Protein 7DLM (pdb70)

Nearest PDB structures (foldseek):
  7dlm-assembly1_A  TM=1.004E+00  e=1.383E-63  Candida parapsilosis
  7dn1-assembly1_B-2  TM=9.993E-01  e=1.071E-57  Candida parapsilosis
  7dld-assembly1_B-2  TM=9.990E-01  e=1.211E-57  Candida parapsilosis
  7dll-assembly1_A-2  TM=9.988E-01  e=7.079E-56  Candida parapsilosis
  7dll-assembly1_B-2  TM=1.001E+00  e=1.483E-55  Candida parapsilosis

B-factor: mean 19.11, std 8.22, range [8.4, 61.77]

Secondary structure (DSSP, 8-state):
--SS---SS-GGG-SSSPPPPP--SSTGGGG--TT-EEEETTTTSHHHHHHHHHHHHTT-EEEEEESSS--HHHHHHHHHHH---EEEEE--TT-HHHHHHHHHHHHHHHS--SEEEE-------S--GGG---THHHHHHHIIIIIHHHHHHHHHHHHHHHHT--EEEEE--GGGTS--SSS--HHHHHHHHHHHHHHHHHHHHTTTT-EEEEEEE-SBSSGGGTT--HHHHHHHHHHSTTSSPBPGGGTHHHHHHHHSGGGTT--S-EEEESTTTT--/--SS---SS-GGG-SSSP-PPP--SSHHHHT--TT-EEEETTTTSHHHHHHHHHHHHTT-EEEEEESSS--HHHHHHHHHHH---EEEEE--TT-HHHHHHHHHHHHHHHS--SEEEE-------S--GGG--SSHHHHHHHIIIIIHHHHHHHHHHHHHHHHT--EEEEE--GGGTS--SSS--HHHHHHHHHHHHHHHHHHHHHTTT-EEEEEEE-SBSSSTTTT--HHHHHHHHHHSTTSSPBPGGGTHHHHHHHHSGGGTT--S-EEEESTTTT--

Organism: Candida parapsilosis (strain CDC 317 / ATCC MYA-4646) (NCBI:txid578454)

Solvent-accessible surface area: 23130 Å² total; per-residue (Å²): 117,187,93,61,45,40,3,170,31,23,125,122,21,24,90,13,67,32,186,35,44,139,29,44,174,47,0,72,84,3,3,38,0,167,83,53,9,0,0,0,2,18,0,32,34,38,30,1,50,16,1,0,38,4,0,2,32,3,23,0,31,0,0,0,5,28,75,85,128,92,2,78,135,64,4,69,82,0,60,163,72,68,67,16,111,7,79,20,28,134,8,74,17,32,61,70,143,25,0,91,101,12,3,49,84,0,36,160,57,27,58,39,2,17,2,0,0,2,18,26,30,59,33,11,82,100,24,65,94,132,115,29,129,94,167,89,21,103,82,120,4,32,28,25,1,43,56,0,7,95,49,1,0,87,22,0,5,124,11,0,122,137,59,46,124,15,5,0,0,0,10,3,11,2,4,16,107,43,115,5,89,56,18,87,12,51,2,26,15,68,0,9,43,35,0,16,111,33,1,52,47,14,0,34,108,22,10,49,28,7,25,0,0,1,0,0,8,11,20,9,85,22,119,74,14,100,78,15,64,146,102,40,38,12,98,1,23,26,49,5,0,17,0,18,25,0,69,32,52,2,1,0,0,0,1,0,2,0,3,0,57,0,0,18,1,0,1,3,9,27,5,17,0,3,0,0,22,38,25,109,103,186,90,83,36,55,6,164,30,25,128,140,21,26,84,13,39,30,162,40,58,139,37,44,177,44,0,70,86,3,2,46,0,174,75,51,8,0,0,0,2,17,0,32,35,40,31,1,50,15,1,0,38,3,0,3,28,6,31,0,31,0,0,0,5,30,76,85,129,106,3,90,151,66,5,77,78,0,61,164,72,67,69,16,125,12,86,10,11,136,9,75,16,30,61,68,139,29,0,92,90,10,4,43,81,0,31,169,71,36,59,37,2,16,1,0,0,2,18,26,31,50,35,11,85,104,23,65,92,134,114,32,123,111,158,104,34,102,83,113,4,32,28,12,1,42,55,0,7,94,51,1,0,90,21,0,6,120,11,0,138,141,57,46,125,15,5,0,0,0,8,3,11,4,5,17,110,45,110,4,87,61,19,86,11,52,2,23,13,66,0,10,44,35,0,16,113,35,2,53,49,14,0,34,108,20,12,48,28,8,27,0,0,1,0,0,8,11,20,8,97,22,116,80,20,106,78,17,65,133,99,39,62,13,100,1,20,36,51,5,0,16,0,17,26,0,62,34,36,0,0,1,0,0,0,0,1,0,3,0,64,1,0,18,1,0,1,3,8,26,5,14,0,3,0,0,21,35,25,108

GO terms:
  GO:0004090 carbonyl reductase (NADPH) activity (F, IDA)

Structure (mmCIF, N/CA/C/O backbone):
data_7DLM
#
_entry.id   7DLM
#
_cell.length_a   69.678
_cell.length_b   114.895
_cell.length_c   126.129
_cell.angle_alpha   90.000
_cell.angle_beta   90.000
_cell.angle_gamma   90.000
#
_symmetry.space_group_name_H-M   'C 2 2 21'
#
loop_
_entity.id
_entity.type
_entity.pdbx_description
1 polymer 'Carbonyl Reductase'
2 non-polymer 'NADPH DIHYDRO-NICOTINAMIDE-ADENINE-DINUCLEOTIDE PHOSPHATE'
3 water water
#
loop_
_atom_site.group_PDB
_atom_site.id
_atom_site.type_symbol
_atom_site.label_atom_id
_atom_site.label_alt_id
_atom_site.label_comp_id
_atom_site.label_asym_id
_atom_site.label_entity_id
_atom_site.label_seq_id
_atom_site.pdbx_PDB_ins_code
_atom_site.Cartn_x
_atom_site.Cartn_y
_atom_site.Cartn_z
_atom_site.occupancy
_atom_site.B_iso_or_equiv
_atom_site.auth_seq_id
_atom_site.auth_comp_id
_atom_site.auth_asym_id
_atom_site.auth_atom_id
_atom_site.pdbx_PDB_model_num
ATOM 1 N N . SER A 1 1 ? -21.40255 5.91801 8.82000 1.000 54.69100 0 SER A N 1
ATOM 2 C CA . SER A 1 1 ? -20.56622 5.41408 7.73447 1.000 54.20760 0 SER A CA 1
ATOM 3 C C . SER A 1 1 ? -21.41871 5.02558 6.53376 1.000 52.20633 0 SER A C 1
ATOM 4 O O . SER A 1 1 ? -21.47191 3.86680 6.12704 1.000 60.51602 0 SER A O 1
ATOM 7 N N . MET A 1 2 ? -22.12157 6.01594 6.00916 1.000 45.18383 1 MET A N 1
ATOM 8 C CA . MET A 1 2 ? -22.76735 5.96037 4.71087 1.000 39.17917 1 MET A CA 1
ATOM 9 C C . MET A 1 2 ? -22.63920 7.36386 4.14702 1.000 35.82898 1 MET A C 1
ATOM 10 O O . MET A 1 2 ? -22.78558 8.33814 4.88946 1.000 36.80020 1 MET A O 1
ATOM 15 N N . GLY A 1 3 ? -22.32020 7.47254 2.86057 1.000 32.69490 2 GLY A N 1
ATOM 16 C CA . GLY A 1 3 ? -22.06609 8.78764 2.30322 1.000 34.75688 2 GLY A CA 1
ATOM 17 C C . GLY A 1 3 ? -20.82070 9.44450 2.85119 1.000 34.68659 2 GLY A C 1
ATOM 18 O O . GLY A 1 3 ? -20.78983 10.66874 3.03223 1.000 36.04743 2 GLY A O 1
ATOM 19 N N . GLU A 1 4 ? -19.80910 8.65059 3.17075 1.000 29.90993 3 GLU A N 1
ATOM 20 C CA . GLU A 1 4 ? -18.49094 9.16197 3.49523 1.000 25.87979 3 GLU A CA 1
ATOM 21 C C . GLU A 1 4 ? -17.46683 8.22216 2.88209 1.000 22.45380 3 GLU A C 1
ATOM 22 O O . GLU A 1 4 ? -17.67488 7.00577 2.85235 1.000 23.55226 3 GLU A O 1
ATOM 28 N N . ILE A 1 5 ? -16.38255 8.79450 2.36279 1.000 18.81049 4 ILE A N 1
ATOM 29 C CA . ILE A 1 5 ? -15.20527 8.02687 1.97771 1.000 17.93058 4 ILE A CA 1
ATOM 30 C C . ILE A 1 5 ? -14.35450 7.88806 3.23463 1.000 17.85750 4 ILE A C 1
ATOM 31 O O . ILE A 1 5 ? -13.85225 8.88267 3.76662 1.000 17.94923 4 ILE A O 1
ATOM 36 N N . GLU A 1 6 ? -14.22819 6.66541 3.73880 1.000 20.86784 5 GLU A N 1
ATOM 37 C CA . GLU A 1 6 ? -13.47319 6.41429 4.95505 1.000 20.76876 5 GLU A CA 1
ATOM 38 C C . GLU A 1 6 ? -12.07639 5.94258 4.60809 1.000 18.45241 5 GLU A C 1
ATOM 39 O O . GLU A 1 6 ? -11.89710 5.09814 3.72745 1.000 18.03383 5 GLU A O 1
ATOM 45 N N . SER A 1 7 ? -11.10083 6.49415 5.32065 1.000 17.68900 6 SER A N 1
ATOM 46 C CA . SER A 1 7 ? -9.70729 6.13369 5.11679 1.000 15.74452 6 SER A CA 1
ATOM 47 C C . SER A 1 7 ? -9.47583 4.66889 5.46467 1.000 16.37598 6 SER A C 1
ATOM 48 O O . SER A 1 7 ? -10.01345 4.15517 6.44763 1.000 17.68060 6 SER A O 1
ATOM 51 N N . TYR A 1 8 ? -8.66380 4.00191 4.64299 1.000 13.51419 7 TYR A N 1
ATOM 52 C CA . TYR A 1 8 ? -8.09759 2.70416 4.99571 1.000 13.80805 7 TYR A CA 1
ATOM 53 C C . TYR A 1 8 ? -6.91462 2.84333 5.94660 1.000 16.25225 7 TYR A C 1
ATOM 54 O O . TYR A 1 8 ? -6.57436 1.87864 6.64743 1.000 16.76011 7 TYR A O 1
ATOM 63 N N . CYS A 1 9 ? -6.29562 4.02584 6.00253 1.000 13.59596 8 CYS A N 1
ATOM 64 C CA . CYS A 1 9 ? -5.14605 4.25911 6.87422 1.000 16.15953 8 CYS A CA 1
ATOM 65 C C . CYS A 1 9 ? -5.56903 4.62341 8.29595 1.000 18.66928 8 CYS A C 1
ATOM 66 O O . CYS A 1 9 ? -5.05450 4.05558 9.26634 1.000 18.35248 8 CYS A O 1
ATOM 69 N N . ASN A 1 10 ? -6.46800 5.59818 8.44423 1.000 15.41829 9 ASN A N 1
ATOM 70 C CA . ASN A 1 10 ? -6.74411 6.15721 9.76791 1.000 16.77895 9 ASN A CA 1
ATOM 71 C C . ASN A 1 10 ? -8.08493 6.87756 9.70358 1.000 17.35086 9 ASN A C 1
ATOM 72 O O . ASN A 1 10 ? -8.17332 7.96955 9.13119 1.000 15.37777 9 ASN A O 1
ATOM 77 N N . LYS A 1 11 ? -9.11360 6.27917 10.30943 1.000 19.18511 10 LYS A N 1
ATOM 78 C CA . LYS A 1 11 ? -10.45145 6.85215 10.22995 1.000 20.68817 10 LYS A CA 1
ATOM 79 C C . LYS A 1 11 ? -10.58269 8.15045 11.00597 1.000 21.99093 10 LYS A C 1
ATOM 80 O O . LYS A 1 11 ? -11.55893 8.87673 10.78692 1.000 21.08105 10 LYS A O 1
ATOM 86 N N . GLU A 1 12 ? -9.63355 8.46709 11.89864 1.000 20.41278 11 GLU A N 1
ATOM 87 C CA . GLU A 1 12 ? -9.64943 9.77908 12.53157 1.000 18.57019 11 GLU A CA 1
ATOM 88 C C . GLU A 1 12 ? -9.39698 10.92575 11.57181 1.000 17.47602 11 GLU A C 1
ATOM 89 O O . GLU A 1 12 ? -9.51369 12.08519 11.98490 1.000 19.49636 11 GLU A O 1
ATOM 95 N N . LEU A 1 13 ? -8.98407 10.65193 10.33693 1.000 15.38412 12 LEU A N 1
ATOM 96 C CA . LEU A 1 13 ? -8.90878 11.72121 9.35233 1.000 17.28065 12 LEU A CA 1
ATOM 97 C C . LEU A 1 13 ? -10.27672 12.32311 9.05853 1.000 19.20193 12 LEU A C 1
ATOM 98 O O . LEU A 1 13 ? -10.35461 13.46665 8.59155 1.000 20.44488 12 LEU A O 1
ATOM 103 N N . GLY A 1 14 ? -11.34849 11.58244 9.32354 1.000 19.87370 13 GLY A N 1
ATOM 104 C CA . GLY A 1 14 ? -12.67221 12.02761 8.95376 1.000 19.54600 13 GLY A CA 1
ATOM 105 C C . GLY A 1 14 ? -12.95174 11.77854 7.48706 1.000 22.06902 13 GLY A C 1
ATOM 106 O O . GLY A 1 14 ? -12.14545 11.17347 6.77013 1.000 20.19481 13 GLY A O 1
ATOM 107 N N . PRO A 1 15 ? -14.10419 12.24992 7.01218 1.000 22.05440 14 PRO A N 1
ATOM 108 C CA . PRO A 1 15 ? -14.51231 11.98848 5.62280 1.000 20.28225 14 PRO A CA 1
ATOM 109 C C . PRO A 1 15 ? -13.51277 12.54469 4.61564 1.000 19.31981 14 PRO A C 1
ATOM 110 O O . PRO A 1 15 ? -13.06494 13.68857 4.72468 1.000 20.94184 14 PRO A O 1
ATOM 114 N N . LEU A 1 16 ? -13.17560 11.70356 3.58205 1.000 16.20718 15 LEU A N 1
ATOM 115 C CA . LEU A 1 16 ? -12.12591 12.08937 2.64822 1.000 17.66431 15 LEU A CA 1
ATOM 116 C C . LEU A 1 16 ? -12.70339 12.85664 1.45256 1.000 18.92089 15 LEU A C 1
ATOM 117 O O . LEU A 1 16 ? -13.87175 12.67435 1.08902 1.000 18.69664 15 LEU A O 1
ATOM 122 N N . PRO A 1 17 ? -11.91713 13.73765 0.79941 1.000 18.63258 16 PRO A N 1
ATOM 123 C CA . PRO A 1 17 ? -10.51849 14.05388 1.12618 1.000 16.60333 16 PRO A CA 1
ATOM 124 C C . PRO A 1 17 ? -10.37005 15.09506 2.23640 1.000 18.34401 16 PRO A C 1
ATOM 125 O O . PRO A 1 17 ? -11.24434 15.94369 2.41220 1.000 19.20879 16 PRO A O 1
ATOM 129 N N . THR A 1 18 ? -9.27501 15.02061 2.98668 1.000 15.52826 17 THR A N 1
ATOM 130 C CA . THR A 1 18 ? -8.92650 16.09705 3.89786 1.000 14.43403 17 THR A CA 1
ATOM 131 C C . THR A 1 18 ? -8.62173 17.37508 3.11507 1.000 18.61224 17 THR A C 1
ATOM 132 O O . THR A 1 18 ? -8.35087 17.35796 1.91052 1.000 17.31389 17 THR A O 1
ATOM 136 N N . LYS A 1 19 ? -8.67166 18.49913 3.81646 1.000 17.29523 18 LYS A N 1
ATOM 137 C CA . LYS A 1 19 ? -8.43753 19.78288 3.17416 1.000 21.25202 18 LYS A CA 1
ATOM 138 C C . LYS A 1 19 ? -6.95134 20.11114 3.12427 1.000 19.42281 18 LYS A C 1
ATOM 139 O O . LYS A 1 19 ? -6.20650 19.87886 4.08392 1.000 19.40036 18 LYS A O 1
ATOM 145 N N . ALA A 1 20 ? -6.52950 20.65653 1.99593 1.000 20.68190 19 ALA A N 1
ATOM 146 C CA . ALA A 1 20 ? -5.15101 21.08947 1.84215 1.000 18.80546 19 ALA A CA 1
ATOM 147 C C . ALA A 1 20 ? -4.90602 22.37012 2.63586 1.000 20.07705 19 ALA A C 1
ATOM 148 O O . ALA A 1 20 ? -5.81777 23.17986 2.80773 1.000 21.98390 19 ALA A O 1
ATOM 150 N N . PRO A 1 21 ? -3.68852 22.57078 3.14159 1.000 19.46507 20 PRO A N 1
ATOM 151 C CA . PRO A 1 21 ? -3.39505 23.79902 3.88589 1.000 17.87649 20 PRO A CA 1
ATOM 152 C C . PRO A 1 21 ? -3.41175 25.01132 2.96338 1.000 18.78343 20 PRO A C 1
ATOM 153 O O . PRO A 1 21 ? -3.25058 24.90216 1.74516 1.000 17.19634 20 PRO A O 1
ATOM 157 N N . THR A 1 22 ? -3.65129 26.17982 3.55937 1.000 17.83000 21 THR A N 1
ATOM 158 C CA . THR A 1 22 ? -3.51004 27.45004 2.86047 1.000 16.24611 21 THR A CA 1
ATOM 159 C C . THR A 1 22 ? -2.08621 27.95255 3.07311 1.000 14.47305 21 THR A C 1
ATOM 160 O O . THR A 1 22 ? -1.68165 28.19190 4.21605 1.000 20.32225 21 THR A O 1
ATOM 164 N N . LEU A 1 23 ? -1.32345 28.07883 1.98427 1.000 14.12626 22 LEU A N 1
ATOM 165 C CA . LEU A 1 23 ? 0.10219 28.37860 2.03190 1.000 13.45049 22 LEU A CA 1
ATOM 166 C C . LEU A 1 23 ? 0.38420 29.70901 1.34568 1.000 14.61938 22 LEU A C 1
ATOM 167 O O . LEU A 1 23 ? -0.39279 30.18307 0.51759 1.000 15.87209 22 LEU A O 1
ATOM 172 N N . SER A 1 24 ? 1.52258 30.30749 1.67691 1.000 14.56441 23 SER A N 1
ATOM 173 C CA . SER A 1 24 ? 2.00741 31.42402 0.87263 1.000 13.26549 23 SER A CA 1
ATOM 174 C C . SER A 1 24 ? 2.27310 30.98814 -0.56128 1.000 16.50017 23 SER A C 1
ATOM 175 O O . SER A 1 24 ? 2.76495 29.88563 -0.80777 1.000 15.63492 23 SER A O 1
ATOM 178 N N . LYS A 1 25 ? 1.99472 31.88022 -1.51611 1.000 14.00481 24 LYS A N 1
ATOM 179 C CA . LYS A 1 25 ? 2.37907 31.57845 -2.88907 1.000 16.46718 24 LYS A CA 1
ATOM 180 C C . LYS A 1 25 ? 3.85066 31.85080 -3.17399 1.000 16.14892 24 LYS A C 1
ATOM 181 O O . LYS A 1 25 ? 4.30777 31.55429 -4.28733 1.000 16.03328 24 LYS A O 1
ATOM 187 N N . ASN A 1 26 ? 4.60406 32.36306 -2.20195 1.000 15.99661 25 ASN A N 1
ATOM 188 C CA . ASN A 1 26 ? 6.03499 32.59818 -2.36234 1.000 14.61310 25 ASN A CA 1
ATOM 189 C C . ASN A 1 26 ? 6.82222 31.50934 -1.64372 1.000 16.11576 25 ASN A C 1
ATOM 190 O O . ASN A 1 26 ? 6.62118 31.27479 -0.44620 1.000 15.09591 25 ASN A O 1
ATOM 195 N N . VAL A 1 27 ? 7.74211 30.86574 -2.37304 1.000 14.05043 26 VAL A N 1
ATOM 196 C CA . VAL A 1 27 ? 8.43385 29.69467 -1.82868 1.000 13.33598 26 VAL A CA 1
ATOM 197 C C . VAL A 1 27 ? 9.28313 30.06182 -0.62025 1.000 15.31522 26 VAL A C 1
ATOM 198 O O . VAL A 1 27 ? 9.39200 29.27802 0.33128 1.000 15.39757 26 VAL A O 1
ATOM 202 N N . LEU A 1 28 ? 9.89369 31.24992 -0.62409 1.000 15.87154 27 LEU A N 1
ATOM 203 C CA . LEU A 1 28 ? 10.76430 31.61304 0.49249 1.000 15.87287 27 LEU A CA 1
ATOM 204 C C . LEU A 1 28 ? 9.98600 31.75571 1.80016 1.000 15.11490 27 LEU A C 1
ATOM 205 O O . LEU A 1 28 ? 10.49977 31.40376 2.87122 1.000 14.36327 27 LEU A O 1
ATOM 210 N N . ASP A 1 29 ? 8.75063 32.26015 1.74332 1.000 14.49677 28 ASP A N 1
ATOM 211 C CA . ASP A 1 29 ? 7.94888 32.37954 2.96390 1.000 16.05502 28 ASP A CA 1
ATOM 212 C C . ASP A 1 29 ? 7.63363 31.03312 3.59646 1.000 14.18490 28 ASP A C 1
ATOM 213 O O . ASP A 1 29 ? 7.33516 30.97037 4.80041 1.000 15.61379 28 ASP A O 1
ATOM 218 N N . LEU A 1 30 ? 7.66717 29.95527 2.81021 1.000 15.20270 29 LEU A N 1
ATOM 219 C CA . LEU A 1 30 ? 7.30385 28.64529 3.34411 1.000 12.29689 29 LEU A CA 1
ATOM 220 C C . LEU A 1 30 ? 8.27858 28.17172 4.41450 1.000 15.66545 29 LEU A C 1
ATOM 221 O O . LEU A 1 30 ? 7.90386 27.35827 5.27219 1.000 14.21686 29 LEU A O 1
ATOM 226 N N . PHE A 1 31 ? 9.52655 28.64236 4.37147 1.000 13.24476 30 PHE A N 1
ATOM 227 C CA . PHE A 1 31 ? 10.56528 28.18108 5.28448 1.000 13.57494 30 PHE A CA 1
ATOM 228 C C . PHE A 1 31 ? 10.60439 28.96971 6.59000 1.000 14.99112 30 PHE A C 1
ATOM 229 O O . PHE A 1 31 ? 11.41629 28.65858 7.46382 1.000 16.19959 30 PHE A O 1
ATOM 237 N N . SER A 1 32 ? 9.76216 29.98781 6.73132 1.000 15.46022 31 SER A N 1
ATOM 238 C CA . SER A 1 32 ? 9.77206 30.79030 7.94502 1.000 15.89517 31 SER A CA 1
ATOM 239 C C . SER A 1 32 ? 9.24095 29.99422 9.12913 1.000 16.32913 31 SER A C 1
ATOM 240 O O . SER A 1 32 ? 8.28179 29.23096 9.00460 1.000 18.64803 31 SER A O 1
ATOM 243 N N . LEU A 1 33 ? 9.86104 30.18815 10.29159 1.000 14.64765 32 LEU A N 1
ATOM 244 C CA . LEU A 1 33 ? 9.33903 29.65094 11.53684 1.000 13.55223 32 LEU A CA 1
ATOM 245 C C . LEU A 1 33 ? 8.88836 30.77138 12.46342 1.000 16.59359 32 LEU A C 1
ATOM 246 O O . LEU A 1 33 ? 8.73775 30.55120 13.66914 1.000 15.49738 32 LEU A O 1
ATOM 251 N N . LYS A 1 34 ? 8.66290 31.96844 11.92131 1.000 18.22983 33 LYS A N 1
ATOM 252 C CA . LYS A 1 34 ? 8.13190 33.04919 12.74651 1.000 18.31853 33 LYS A CA 1
ATOM 253 C C . LYS A 1 34 ? 6.80823 32.63050 13.38087 1.000 18.64277 33 LYS A C 1
ATOM 254 O O . LYS A 1 34 ? 5.93860 32.04890 12.72639 1.000 20.27742 33 LYS A O 1
ATOM 260 N N . GLY A 1 35 ? 6.65530 32.93180 14.66574 1.000 17.52897 34 GLY A N 1
ATOM 261 C CA . GLY A 1 35 ? 5.44806 32.56962 15.38108 1.000 18.35674 34 GLY A CA 1
ATOM 262 C C . GLY A 1 35 ? 5.37740 31.12981 15.84568 1.000 19.53493 34 GLY A C 1
ATOM 263 O O . GLY A 1 35 ? 4.34518 30.73140 16.40536 1.000 21.19588 34 GLY A O 1
ATOM 264 N N . LYS A 1 36 ? 6.42367 30.33360 15.62822 1.000 16.00536 35 LYS A N 1
ATOM 265 C CA . LYS A 1 36 ? 6.42744 28.91925 15.99585 1.000 15.20989 35 LYS A CA 1
ATOM 266 C C . LYS A 1 36 ? 7.44223 28.64959 17.10648 1.000 15.50070 35 LYS A C 1
ATOM 267 O O . LYS A 1 36 ? 8.40378 29.40234 17.29549 1.000 15.37721 35 LYS A O 1
ATOM 273 N N . VAL A 1 37 ? 7.21259 27.56066 17.84492 1.000 14.35396 36 VAL A N 1
ATOM 274 C CA . VAL A 1 37 ? 8.09141 27.09923 18.92257 1.000 14.17890 36 VAL A CA 1
ATOM 275 C C . VAL A 1 37 ? 8.69712 25.76406 18.51529 1.000 14.86545 36 VAL A C 1
ATOM 276 O O . VAL A 1 37 ? 7.96367 24.83591 18.15730 1.000 15.11056 36 VAL A O 1
ATOM 280 N N . ALA A 1 38 ? 10.02941 25.66322 18.58901 1.000 15.28467 37 ALA A N 1
ATOM 281 C CA . ALA A 1 38 ? 10.76355 24.43304 18.31513 1.000 14.89413 37 ALA A CA 1
ATOM 282 C C . ALA A 1 38 ? 11.45694 23.91864 19.57295 1.000 14.54929 37 ALA A C 1
ATOM 283 O O . ALA A 1 38 ? 11.92879 24.69905 20.40264 1.000 15.51857 37 ALA A O 1
ATOM 285 N N . SER A 1 39 ? 11.49176 22.59990 19.72591 1.000 12.22266 38 SER A N 1
ATOM 286 C CA . SER A 1 39 ? 12.17009 21.94279 20.83723 1.000 12.63481 38 SER A CA 1
ATOM 287 C C . SER A 1 39 ? 13.10121 20.88281 20.25982 1.000 14.26587 38 SER A C 1
ATOM 288 O O . SER A 1 39 ? 12.65170 20.02699 19.49380 1.000 13.34797 38 SER A O 1
ATOM 291 N N . VAL A 1 40 ? 14.38792 20.93479 20.61531 1.000 13.59365 39 VAL A N 1
ATOM 292 C CA . VAL A 1 40 ? 15.43799 20.14848 19.94206 1.000 11.67830 39 VAL A CA 1
ATOM 293 C C . VAL A 1 40 ? 16.23321 19.38346 21.00136 1.000 13.75309 39 VAL A C 1
ATOM 294 O O . VAL A 1 40 ? 17.02816 19.98769 21.73272 1.000 13.83576 39 VAL A O 1
ATOM 298 N N . THR A 1 41 ? 16.07623 18.05881 21.05851 1.000 12.00524 40 THR A N 1
ATOM 299 C CA . THR A 1 41 ? 16.88431 17.33597 22.05213 1.000 11.78197 40 THR A CA 1
ATOM 300 C C . THR A 1 41 ? 18.33777 17.19446 21.57992 1.000 15.24239 40 THR A C 1
ATOM 301 O O . THR A 1 41 ? 18.65776 17.31741 20.39151 1.000 13.92482 40 THR A O 1
ATOM 305 N N . GLY A 1 42 ? 19.23493 16.98638 22.54195 1.000 13.40427 41 GLY A N 1
ATOM 306 C CA . GLY A 1 42 ? 20.65725 16.89305 22.22128 1.000 15.27123 41 GLY A CA 1
ATOM 307 C C . GLY A 1 42 ? 21.23958 18.14439 21.58851 1.000 13.71124 41 GLY A C 1
ATOM 308 O O . GLY A 1 42 ? 22.11774 18.06276 20.71627 1.000 15.66754 41 GLY A O 1
ATOM 309 N N . SER A 1 43 ? 20.77590 19.30992 22.00992 1.000 13.89019 42 SER A N 1
ATOM 310 C CA . SER A 1 43 ? 21.22213 20.55373 21.40700 1.000 12.62824 42 SER A CA 1
ATOM 311 C C . SER A 1 43 ? 22.34489 21.22936 22.19343 1.000 15.74597 42 SER A C 1
ATOM 312 O O . SER A 1 43 ? 22.79180 22.32541 21.82190 1.000 15.84491 42 SER A O 1
ATOM 315 N N . SER A 1 44 ? 22.89032 20.53425 23.19603 1.000 16.27261 43 SER A N 1
ATOM 316 C CA . SER A 1 44 ? 24.25925 20.79885 23.62444 1.000 16.38750 43 SER A CA 1
ATOM 317 C C . SER A 1 44 ? 25.29139 20.17520 22.68751 1.000 20.63882 43 SER A C 1
ATOM 318 O O . SER A 1 44 ? 26.46968 20.52722 22.76970 1.000 24.93393 43 SER A O 1
ATOM 321 N N . GLY A 1 45 ? 24.88830 19.23006 21.83514 1.000 18.30295 44 GLY A N 1
ATOM 322 C CA . GLY A 1 45 ? 25.80733 18.52174 20.96896 1.000 18.94032 44 GLY A CA 1
ATOM 323 C C . GLY A 1 45 ? 25.87621 19.14034 19.57742 1.000 16.03587 44 GLY A C 1
ATOM 324 O O . GLY A 1 45 ? 25.20910 20.11400 19.27209 1.000 15.98998 44 GLY A O 1
ATOM 325 N N . GLY A 1 46 ? 26.70424 18.53019 18.72239 1.000 18.98522 45 GLY A N 1
ATOM 326 C CA . GLY A 1 46 ? 27.03256 19.09881 17.42254 1.000 14.84521 45 GLY A CA 1
ATOM 327 C C . GLY A 1 46 ? 25.85945 19.36229 16.49248 1.000 14.17449 45 GLY A C 1
ATOM 328 O O . GLY A 1 46 ? 25.60747 20.51419 16.12631 1.000 16.44860 45 GLY A O 1
ATOM 329 N N . ILE A 1 47 ? 25.13708 18.30818 16.09648 1.000 12.82173 46 ILE A N 1
ATOM 330 C CA . ILE A 1 47 ? 24.03090 18.48213 15.15735 1.000 13.42943 46 ILE A CA 1
ATOM 331 C C . ILE A 1 47 ? 22.90751 19.28541 15.79138 1.000 13.47930 46 ILE A C 1
ATOM 332 O O . ILE A 1 47 ? 22.35757 20.20604 15.17184 1.000 13.26731 46 ILE A O 1
ATOM 337 N N . GLY A 1 48 ? 22.55368 18.95981 17.03716 1.000 13.75070 47 GLY A N 1
ATOM 338 C CA . GLY A 1 48 ? 21.42723 19.62209 17.67315 1.000 12.88417 47 GLY A CA 1
ATOM 339 C C . GLY A 1 48 ? 21.63329 21.11527 17.84918 1.000 13.17280 47 GLY A C 1
ATOM 340 O O . GLY A 1 48 ? 20.69345 21.89845 17.70000 1.000 14.45491 47 GLY A O 1
ATOM 341 N N . TRP A 1 49 ? 22.85589 21.53179 18.19076 1.000 13.02571 48 TRP A N 1
ATOM 342 C CA . TRP A 1 49 ? 23.12375 22.96514 18.31735 1.000 13.21222 48 TRP A CA 1
ATOM 343 C C . TRP A 1 49 ? 23.01033 23.67601 16.97979 1.000 15.76806 48 TRP A C 1
ATOM 344 O O . TRP A 1 49 ? 22.39640 24.75189 16.89734 1.000 14.52613 48 TRP A O 1
ATOM 355 N N . ALA A 1 50 ? 23.57385 23.08990 15.91210 1.000 14.36886 49 ALA A N 1
ATOM 356 C CA . ALA A 1 50 ? 23.43627 23.70190 14.59247 1.000 14.23836 49 ALA A CA 1
ATOM 357 C C . ALA A 1 50 ? 21.97034 23.84628 14.20093 1.000 14.32892 49 ALA A C 1
ATOM 358 O O . ALA A 1 50 ? 21.56392 24.88512 13.66927 1.000 12.92740 49 ALA A O 1
ATOM 360 N N . VAL A 1 51 ? 21.16669 22.80438 14.44283 1.000 12.70539 50 VAL A N 1
ATOM 361 C CA . VAL A 1 51 ? 19.74179 22.87100 14.11857 1.000 11.88517 50 VAL A CA 1
ATOM 362 C C . VAL A 1 51 ? 19.03069 23.91632 14.97916 1.000 13.67569 50 VAL A C 1
ATOM 363 O O . VAL A 1 51 ? 18.22801 24.70725 14.47468 1.000 13.34781 50 VAL A O 1
ATOM 367 N N . ALA A 1 52 ? 19.32297 23.94893 16.28218 1.000 12.82846 51 ALA A N 1
ATOM 368 C CA . ALA A 1 52 ? 18.70867 24.94985 17.15776 1.000 15.17293 51 ALA A CA 1
ATOM 369 C C . ALA A 1 52 ? 18.96868 26.37100 16.66407 1.000 14.26334 51 ALA A C 1
ATOM 370 O O . ALA A 1 52 ? 18.05369 27.20580 16.62470 1.000 13.12722 51 ALA A O 1
ATOM 372 N N . GLU A 1 53 ? 20.21400 26.67379 16.29352 1.000 13.27763 52 GLU A N 1
ATOM 373 C CA . GLU A 1 53 ? 20.51865 28.03276 15.85535 1.000 13.31038 52 GLU A CA 1
ATOM 374 C C . GLU A 1 53 ? 19.86131 28.33934 14.51270 1.000 13.52154 52 GLU A C 1
ATOM 375 O O . GLU A 1 53 ? 19.39903 29.45991 14.27773 1.000 14.23642 52 GLU A O 1
ATOM 381 N N . ALA A 1 54 ? 19.79856 27.35525 13.61737 1.000 14.30144 53 ALA A N 1
ATOM 382 C CA . ALA A 1 54 ? 19.14039 27.58002 12.33459 1.000 13.21121 53 ALA A CA 1
ATOM 383 C C . ALA A 1 54 ? 17.66286 27.89064 12.52541 1.000 13.63110 53 ALA A C 1
ATOM 384 O O . ALA A 1 54 ? 17.11530 28.76672 11.85261 1.000 13.18162 53 ALA A O 1
ATOM 386 N N . TYR A 1 55 ? 17.00877 27.18961 13.45152 1.000 12.65128 54 TYR A N 1
ATOM 387 C CA . TYR A 1 55 ? 15.59630 27.43155 13.70466 1.000 12.24743 54 TYR A CA 1
ATOM 388 C C . TYR A 1 55 ? 15.38258 28.82341 14.29319 1.000 14.71267 54 TYR A C 1
ATOM 389 O O . TYR A 1 55 ? 14.39892 29.49752 13.95891 1.000 13.13361 54 TYR A O 1
ATOM 398 N N . ALA A 1 56 ? 16.30123 29.27638 15.16122 1.000 13.26634 55 ALA A N 1
ATOM 399 C CA . ALA A 1 56 ? 16.20526 30.64167 15.68068 1.000 12.68957 55 ALA A CA 1
ATOM 400 C C . ALA A 1 56 ? 16.37549 31.67909 14.57093 1.000 15.03160 55 ALA A C 1
ATOM 401 O O . ALA A 1 56 ? 15.66108 32.68879 14.54468 1.000 14.19496 55 ALA A O 1
ATOM 403 N N . GLN A 1 57 ? 17.31378 31.44129 13.64503 1.000 15.38631 56 GLN A N 1
ATOM 404 C CA . GLN A 1 57 ? 17.49277 32.32032 12.48951 1.000 14.82499 56 GLN A CA 1
ATOM 405 C C . GLN A 1 57 ? 16.21976 32.40847 11.65752 1.000 15.70239 56 GLN A C 1
ATOM 406 O O . GLN A 1 57 ? 15.90503 33.46354 11.09341 1.000 16.44308 56 GLN A O 1
ATOM 412 N N . ALA A 1 58 ? 15.48695 31.30419 11.55240 1.000 14.15580 57 ALA A N 1
ATOM 413 C CA . ALA A 1 58 ? 14.24522 31.27229 10.79336 1.000 14.87202 57 ALA A CA 1
ATOM 414 C C . ALA A 1 58 ? 13.06047 31.86870 11.55699 1.000 15.35586 57 ALA A C 1
ATOM 415 O O . ALA A 1 58 ? 11.96382 31.96126 10.98100 1.000 16.34751 57 ALA A O 1
ATOM 417 N N . GLY A 1 59 ? 13.25834 32.28211 12.81906 1.000 13.43522 58 GLY A N 1
ATOM 418 C CA . GLY A 1 59 ? 12.24936 32.97815 13.59985 1.000 14.82697 58 GLY A CA 1
ATOM 419 C C . GLY A 1 59 ? 11.62591 32.20787 14.75723 1.000 17.66124 58 GLY A C 1
ATOM 420 O O . GLY A 1 59 ? 10.76105 32.76924 15.44421 1.000 15.67652 58 GLY A O 1
ATOM 421 N N . ALA A 1 60 ? 12.01170 30.95593 15.00568 1.000 15.26758 59 ALA A N 1
ATOM 422 C CA . ALA A 1 60 ? 11.37936 30.18229 16.07083 1.000 15.10853 59 ALA A CA 1
ATOM 423 C C . ALA A 1 60 ? 11.93375 30.52693 17.45069 1.000 16.46069 59 ALA A C 1
ATOM 424 O O . ALA A 1 60 ? 13.11717 30.84562 17.61799 1.000 14.88481 59 ALA A O 1
ATOM 426 N N . ASP A 1 61 ? 11.05460 30.45900 18.44430 1.000 15.79465 60 ASP A N 1
ATOM 427 C CA . ASP A 1 61 ? 11.49016 30.25559 19.81857 1.000 16.52755 60 ASP A CA 1
ATOM 428 C C . ASP A 1 61 ? 12.03665 28.83735 19.94705 1.000 16.96224 60 ASP A C 1
ATOM 429 O O . ASP A 1 61 ? 11.53843 27.91408 19.30064 1.000 16.48803 60 ASP A O 1
ATOM 434 N N . VAL A 1 62 ? 13.07633 28.64933 20.75686 1.000 15.18354 61 VAL A N 1
ATOM 435 C CA . VAL A 1 62 ? 13.77258 27.36606 20.77409 1.000 14.96925 61 VAL A CA 1
ATOM 436 C C . VAL A 1 62 ? 13.99852 26.88390 22.20001 1.000 16.32531 61 VAL A C 1
ATOM 437 O O . VAL A 1 62 ? 14.62095 27.58197 23.00917 1.000 15.72430 61 VAL A O 1
ATOM 441 N N . ALA A 1 63 ? 13.53168 25.66598 22.48531 1.000 14.34721 62 ALA A N 1
ATOM 442 C CA . ALA A 1 63 ? 13.85086 24.94822 23.71058 1.000 12.42914 62 ALA A CA 1
ATOM 443 C C . ALA A 1 63 ? 15.07696 24.06673 23.47950 1.000 16.60270 62 ALA A C 1
ATOM 444 O O . ALA A 1 63 ? 15.05949 23.17547 22.62241 1.000 16.81756 62 ALA A O 1
ATOM 446 N N . ILE A 1 64 ? 16.11899 24.29298 24.25676 1.000 16.05204 63 ILE A N 1
ATOM 447 C CA . ILE A 1 64 ? 17.36496 23.53798 24.15878 1.000 14.60719 63 ILE A CA 1
ATOM 448 C C . ILE A 1 64 ? 17.39921 22.47672 25.25573 1.000 14.68987 63 ILE A C 1
ATOM 449 O O . ILE A 1 64 ? 16.85413 22.67204 26.34549 1.000 15.54700 63 ILE A O 1
ATOM 454 N N . TRP A 1 65 ? 18.00425 21.32192 24.94346 1.000 14.09355 64 TRP A N 1
ATOM 455 C CA . TRP A 1 65 ? 18.10382 20.18373 25.85160 1.000 14.13254 64 TRP A CA 1
ATOM 456 C C . TRP A 1 65 ? 19.56617 19.80410 26.04011 1.000 15.76974 64 TRP A C 1
ATOM 457 O O . TRP A 1 65 ? 20.34550 19.79819 25.07591 1.000 17.04490 64 TRP A O 1
ATOM 468 N N . TYR A 1 66 ? 19.93252 19.46281 27.27749 1.000 14.34242 65 TYR A N 1
ATOM 469 C CA . TYR A 1 66 ? 21.26188 18.94578 27.57453 1.000 16.61840 65 TYR A CA 1
ATOM 470 C C . TYR A 1 66 ? 21.15431 17.88156 28.66136 1.000 15.36486 65 TYR A C 1
ATOM 471 O O . TYR A 1 66 ? 20.11580 17.72084 29.31398 1.000 16.08179 65 TYR A O 1
ATOM 480 N N . ASN A 1 67 ? 22.25244 17.14957 28.85539 1.000 16.19778 66 ASN A N 1
ATOM 481 C CA . ASN A 1 67 ? 22.31961 16.18422 29.94899 1.000 17.87529 66 ASN A CA 1
ATOM 482 C C . ASN A 1 67 ? 23.59894 16.38837 30.75765 1.000 21.24966 66 ASN A C 1
ATOM 483 O O . ASN A 1 67 ? 23.55233 16.91956 31.87255 1.000 23.69304 66 ASN A O 1
ATOM 488 N N . SER A 1 68 ? 24.74688 15.99278 30.20698 1.000 17.72229 67 SER A N 1
ATOM 489 C CA . SER A 1 68 ? 26.01298 16.12701 30.92301 1.000 23.03673 67 SER A CA 1
ATOM 490 C C . SER A 1 68 ? 26.76611 17.42520 30.63222 1.000 23.07915 67 SER A C 1
ATOM 491 O O . SER A 1 68 ? 27.73101 17.72971 31.34525 1.000 25.18136 67 SER A O 1
ATOM 494 N N . HIS A 1 69 ? 26.35108 18.21102 29.63981 1.000 21.05184 68 HIS A N 1
ATOM 495 C CA . HIS A 1 69 ? 26.98898 19.49377 29.33520 1.000 21.25732 68 HIS A CA 1
ATOM 496 C C . HIS A 1 69 ? 25.96378 20.62450 29.35996 1.000 22.63517 68 HIS A C 1
ATOM 497 O O . HIS A 1 69 ? 25.24904 20.84069 28.36402 1.000 22.60475 68 HIS A O 1
ATOM 504 N N . PRO A 1 70 ? 25.86709 21.39182 30.44896 1.000 24.03911 69 PRO A N 1
ATOM 505 C CA . PRO A 1 70 ? 24.88435 22.48261 30.48761 1.000 21.98851 69 PRO A CA 1
ATOM 506 C C . PRO A 1 70 ? 25.05738 23.48637 29.35814 1.000 23.54066 69 PRO A C 1
ATOM 507 O O . PRO A 1 70 ? 26.17003 23.82553 28.94605 1.000 29.03669 69 PRO A O 1
ATOM 511 N N . ALA A 1 71 ? 23.91236 23.94507 28.84940 1.000 21.10634 70 ALA A N 1
ATOM 512 C CA . ALA A 1 71 ? 23.80029 24.71332 27.61642 1.000 20.69243 70 ALA A CA 1
ATOM 513 C C . ALA A 1 71 ? 22.98148 25.98271 27.82712 1.000 22.51552 70 ALA A C 1
ATOM 514 O O . ALA A 1 71 ? 22.34901 26.47614 26.89726 1.000 20.03382 70 ALA A O 1
ATOM 516 N N . ASP A 1 72 ? 22.98017 26.52137 29.04641 1.000 23.25440 71 ASP A N 1
ATOM 517 C CA . ASP A 1 72 ? 22.24462 27.75586 29.29657 1.000 22.46776 71 ASP A CA 1
ATOM 518 C C . ASP A 1 72 ? 22.83793 28.91313 28.50328 1.000 22.60205 71 ASP A C 1
ATOM 519 O O . ASP A 1 72 ? 22.10262 29.74384 27.96189 1.000 20.21128 71 ASP A O 1
ATOM 524 N N . GLU A 1 73 ? 24.17384 28.99038 28.44029 1.000 27.40031 72 GLU A N 1
ATOM 525 C CA . GLU A 1 73 ? 24.89968 29.90780 27.58363 1.000 28.71448 72 GLU A CA 1
ATOM 526 C C . GLU A 1 73 ? 24.37748 29.85768 26.17376 1.000 24.33130 72 GLU A C 1
ATOM 527 O O . GLU A 1 73 ? 24.27453 30.87309 25.48119 1.000 22.58463 72 GLU A O 1
ATOM 533 N N . LYS A 1 74 ? 24.11986 28.62390 25.69511 1.000 20.02735 73 LYS A N 1
ATOM 534 C CA . LYS A 1 74 ? 23.66589 28.46884 24.31667 1.000 19.21793 73 LYS A CA 1
ATOM 535 C C . LYS A 1 74 ? 22.28381 29.07013 24.11982 1.000 17.96910 73 LYS A C 1
ATOM 536 O O . LYS A 1 74 ? 22.04117 29.75832 23.12608 1.000 16.92071 73 LYS A O 1
ATOM 542 N N . ALA A 1 75 ? 21.35696 28.81359 25.03792 1.000 17.26730 74 ALA A N 1
ATOM 543 C CA . ALA A 1 75 ? 20.04004 29.43485 24.93866 1.000 17.73707 74 ALA A CA 1
ATOM 544 C C . ALA A 1 75 ? 20.14596 30.95288 25.01433 1.000 17.55038 74 ALA A C 1
ATOM 545 O O . ALA A 1 75 ? 19.50233 31.67128 24.24206 1.000 18.86248 74 ALA A O 1
ATOM 547 N N . GLU A 1 76 ? 20.97320 31.46281 25.92596 1.000 18.48822 75 GLU A N 1
ATOM 548 C CA . GLU A 1 76 ? 21.13935 32.90881 26.00888 1.000 21.57968 75 GLU A CA 1
ATOM 549 C C . GLU A 1 76 ? 21.75671 33.48081 24.73975 1.000 19.32271 75 GLU A C 1
ATOM 550 O O . GLU A 1 76 ? 21.39176 34.58414 24.31650 1.000 21.31464 75 GLU A O 1
ATOM 556 N N . HIS A 1 77 ? 22.66600 32.74345 24.09833 1.000 21.36432 76 HIS A N 1
ATOM 557 C CA . HIS A 1 77 ? 23.21355 33.21140 22.82889 1.000 18.72499 76 HIS A CA 1
ATOM 558 C C . HIS A 1 77 ? 22.11908 33.41135 21.78204 1.000 19.50619 76 HIS A C 1
ATOM 559 O O . HIS A 1 77 ? 22.15819 34.37964 21.01658 1.000 18.06715 76 HIS A O 1
ATOM 566 N N . LEU A 1 78 ? 21.14332 32.49726 21.71307 1.000 17.17616 77 LEU A N 1
ATOM 567 C CA . LEU A 1 78 ? 20.04556 32.67761 20.76383 1.000 16.35838 77 LEU A CA 1
ATOM 568 C C . LEU A 1 78 ? 19.19720 33.90560 21.09481 1.000 19.12498 77 LEU A C 1
ATOM 569 O O . LEU A 1 78 ? 18.75291 34.62189 20.18969 1.000 18.26718 77 LEU A O 1
ATOM 574 N N . GLN A 1 79 ? 18.94038 34.15528 22.38133 1.000 19.14342 78 GLN A N 1
ATOM 575 C CA . GLN A 1 79 ? 18.14205 35.32638 22.75048 1.000 21.48858 78 GLN A CA 1
ATOM 576 C C . GLN A 1 79 ? 18.85254 36.62218 22.36743 1.000 20.52438 78 GLN A C 1
ATOM 577 O O . GLN A 1 79 ? 18.24679 37.51900 21.77239 1.000 19.96248 78 GLN A O 1
ATOM 583 N N . LYS A 1 80 ? 20.14256 36.73798 22.70550 1.000 23.38247 79 LYS A N 1
ATOM 584 C CA . LYS A 1 80 ? 20.87561 37.98123 22.46506 1.000 23.24126 79 LYS A CA 1
ATOM 585 C C . LYS A 1 80 ? 21.10291 38.23101 20.98094 1.000 23.83408 79 LYS A C 1
ATOM 586 O O . LYS A 1 80 ? 21.08618 39.38521 20.53272 1.000 24.81873 79 LYS A O 1
ATOM 592 N N . THR A 1 81 ? 21.30290 37.16379 20.20602 1.000 19.92503 80 THR A N 1
ATOM 593 C CA . THR A 1 81 ? 21.67726 37.29842 18.80745 1.000 19.16111 80 THR A CA 1
ATOM 594 C C . THR A 1 81 ? 20.46169 37.47383 17.90469 1.000 20.89120 80 THR A C 1
ATOM 595 O O . THR A 1 81 ? 20.49472 38.28574 16.97626 1.000 21.14227 80 THR A O 1
ATOM 599 N N . TYR A 1 82 ? 19.37785 36.73524 18.15550 1.000 20.42427 81 TYR A N 1
ATOM 600 C CA . TYR A 1 82 ? 18.23608 36.72659 17.24709 1.000 20.76442 81 TYR A CA 1
ATOM 601 C C . TYR A 1 82 ? 16.95180 37.28560 17.84413 1.000 21.45959 81 TYR A C 1
ATOM 602 O O . TYR A 1 82 ? 15.97118 37.44283 17.10761 1.000 23.11038 81 TYR A O 1
ATOM 611 N N . GLY A 1 83 ? 16.91612 37.57985 19.14400 1.000 18.47879 82 GLY A N 1
ATOM 612 C CA . GLY A 1 83 ? 15.71217 38.14166 19.72382 1.00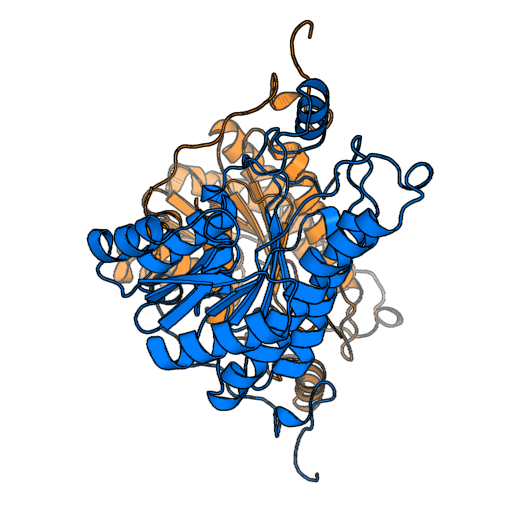0 20.03043 82 GLY A CA 1
ATOM 613 C C . GLY A 1 83 ? 14.55169 37.18587 19.87898 1.000 17.67354 82 GLY A C 1
ATOM 614 O O . GLY A 1 83 ? 13.41220 37.63664 20.03886 1.000 22.08491 82 GLY A O 1
ATOM 615 N N . VAL A 1 84 ? 14.80387 35.87068 19.83427 1.000 16.76490 83 VAL A N 1
ATOM 616 C CA . VAL A 1 84 ? 13.78302 34.86501 20.11053 1.000 18.18570 83 VAL A CA 1
ATOM 617 C C . VAL A 1 84 ? 13.83380 34.51692 21.59228 1.000 18.56352 83 VAL A C 1
ATOM 618 O O . VAL A 1 84 ? 14.79952 34.82721 22.29437 1.000 22.35766 83 VAL A O 1
ATOM 622 N N . HIS A 1 85 ? 12.77837 33.86636 22.07652 1.000 17.30670 84 HIS A N 1
ATOM 623 C CA . HIS A 1 85 ? 12.80851 33.29071 23.41116 1.000 18.12399 84 HIS A CA 1
ATOM 624 C C . HIS A 1 85 ? 13.49551 31.93138 23.36181 1.000 20.29656 84 HIS A C 1
ATOM 625 O O . HIS A 1 85 ? 13.18809 31.11066 22.49512 1.000 17.57074 84 HIS A O 1
ATOM 632 N N . SER A 1 86 ? 14.42528 31.69521 24.28472 1.000 17.47029 85 SER A N 1
ATOM 633 C CA . SER A 1 86 ? 15.12313 30.41671 24.32793 1.000 18.18505 85 SER A CA 1
ATOM 634 C C . SER A 1 86 ? 15.53898 30.09595 25.75599 1.000 18.20176 85 SER A C 1
ATOM 635 O O . SER A 1 86 ? 15.99308 30.97580 26.49192 1.000 21.03687 85 SER A O 1
ATOM 638 N N . LYS A 1 87 ? 15.37939 28.82656 26.13318 1.000 17.78152 86 LYS A N 1
ATOM 639 C CA . LYS A 1 87 ? 15.64143 28.32081 27.47380 1.000 19.68475 86 LYS A CA 1
ATOM 640 C C . LYS A 1 87 ? 16.21522 26.91242 27.33865 1.000 18.78521 86 LYS A C 1
ATOM 641 O O . LYS A 1 87 ? 15.85887 26.18069 26.41340 1.000 18.60128 86 LYS A O 1
ATOM 647 N N . ALA A 1 88 ? 17.10290 26.53269 28.25732 1.000 18.22729 87 ALA A N 1
ATOM 648 C CA . ALA A 1 88 ? 17.72657 25.21048 28.23637 1.000 17.80733 87 ALA A CA 1
ATOM 649 C C . ALA A 1 88 ? 17.22690 24.33469 29.38144 1.000 20.00389 87 ALA A C 1
ATOM 650 O O . ALA A 1 88 ? 16.98815 24.82004 30.49315 1.000 19.38847 87 ALA A O 1
ATOM 652 N N . TYR A 1 89 ? 17.10762 23.02823 29.11406 1.000 17.12893 88 TYR A N 1
ATOM 653 C CA . TYR A 1 89 ? 16.51589 22.06427 30.03747 1.000 16.49724 88 TYR A CA 1
ATOM 654 C C . TYR A 1 89 ? 17.43072 20.85740 30.20113 1.000 19.12337 88 TYR A C 1
ATOM 655 O O . TYR A 1 89 ? 17.92369 20.31023 29.20770 1.000 17.80977 88 TYR A O 1
ATOM 664 N N . LYS A 1 90 ? 17.62804 20.41761 31.44716 1.000 16.65977 89 LYS A N 1
ATOM 665 C CA . LYS A 1 90 ? 18.41789 19.22197 31.72887 1.000 16.02979 89 LYS A CA 1
ATOM 666 C C . LYS A 1 90 ? 17.50075 18.00908 31.81134 1.000 16.85890 89 LYS A C 1
ATOM 667 O O . LYS A 1 90 ? 16.46368 18.06358 32.47646 1.000 17.59474 89 LYS A O 1
ATOM 673 N N . CYS A 1 91 ? 17.86928 16.91910 31.12133 1.000 16.41068 90 CYS A N 1
ATOM 674 C CA . CYS A 1 91 ? 17.03124 15.72311 31.10599 1.000 16.56048 90 CYS A CA 1
ATOM 675 C C . CYS A 1 91 ? 17.85404 14.52612 30.64690 1.000 17.80728 90 CYS A C 1
ATOM 676 O O . CYS A 1 91 ? 18.50818 14.59554 29.60352 1.000 19.01476 90 CYS A O 1
ATOM 679 N N . ASN A 1 92 ? 17.83707 13.44314 31.43297 1.000 18.01502 91 ASN A N 1
ATOM 680 C CA . ASN A 1 92 ? 18.32239 12.14670 30.96499 1.000 16.67287 91 ASN A CA 1
ATOM 681 C C . ASN A 1 92 ? 17.21590 11.49660 30.13358 1.000 18.13871 91 ASN A C 1
ATOM 682 O O . ASN A 1 92 ? 16.15533 11.14471 30.66521 1.000 17.21440 91 ASN A O 1
ATOM 687 N N . ILE A 1 93 ? 17.46643 11.32524 28.82818 1.000 16.64101 92 ILE A N 1
ATOM 688 C CA . ILE A 1 93 ? 16.40297 10.97361 27.89282 1.000 17.35658 92 ILE A CA 1
ATOM 689 C C . ILE A 1 93 ? 15.97573 9.52261 28.11225 1.000 17.33572 92 ILE A C 1
ATOM 690 O O . ILE A 1 93 ? 14.91074 9.09454 27.62957 1.000 16.74641 92 ILE A O 1
ATOM 695 N N . SER A 1 94 ? 16.78259 8.75933 28.86419 1.000 15.87411 93 SER A N 1
ATOM 696 C CA . SER A 1 94 ? 16.51072 7.36990 29.23454 1.000 17.02100 93 SER A CA 1
ATOM 697 C C . SER A 1 94 ? 15.43700 7.23598 30.30059 1.000 17.81177 93 SER A C 1
ATOM 698 O O . SER A 1 94 ? 14.95095 6.12412 30.53095 1.000 17.04701 93 SER A O 1
ATOM 701 N N . ASP A 1 95 ? 15.08536 8.33704 30.96294 1.000 17.71053 94 ASP A N 1
ATOM 702 C CA . ASP A 1 95 ? 14.13721 8.36451 32.06689 1.000 18.30432 94 ASP A CA 1
ATOM 703 C C . ASP A 1 95 ? 12.79216 8.85105 31.55373 1.000 17.00200 94 ASP A C 1
ATOM 704 O O . ASP A 1 95 ? 12.63727 10.05950 31.29491 1.000 17.80890 94 ASP A O 1
ATOM 709 N N . PRO A 1 96 ? 11.79252 7.97905 31.40656 1.000 17.51880 95 PRO A N 1
ATOM 710 C CA . PRO A 1 96 ? 10.52448 8.42870 30.81493 1.000 15.19712 95 PRO A CA 1
ATOM 711 C C . PRO A 1 96 ? 9.78624 9.46535 31.65334 1.000 16.06342 95 PRO A C 1
ATOM 712 O O . PRO A 1 96 ? 9.12310 10.33692 31.08565 1.000 15.92817 95 PRO A O 1
ATOM 716 N N . LYS A 1 97 ? 9.88726 9.41868 32.98429 1.000 19.52818 96 LYS A N 1
ATOM 717 C CA . LYS A 1 97 ? 9.22673 10.44381 33.79068 1.000 19.83651 96 LYS A CA 1
ATOM 718 C C . LYS A 1 97 ? 9.87885 11.80996 33.58639 1.000 19.75056 96 LYS A C 1
ATOM 719 O O . LYS A 1 97 ? 9.18527 12.83551 33.51137 1.000 19.27464 96 LYS A O 1
ATOM 725 N N . SER A 1 98 ? 11.20626 11.83579 33.47615 1.000 18.48093 97 SER A N 1
ATOM 726 C CA . SER A 1 98 ? 11.90986 13.08429 33.22657 1.000 19.10056 97 SER A CA 1
ATOM 727 C C . SER A 1 98 ? 11.53876 13.67154 31.86696 1.000 17.82908 97 SER A C 1
ATOM 728 O O . SER A 1 98 ? 11.34311 14.88597 31.74559 1.000 17.49824 97 SER A O 1
ATOM 731 N N . VAL A 1 99 ? 11.43958 12.83001 30.83155 1.000 14.48026 98 VAL A N 1
ATOM 732 C CA . VAL A 1 99 ? 11.04377 13.32776 29.50915 1.000 16.62523 98 VAL A CA 1
ATOM 733 C C . VAL A 1 99 ? 9.63955 13.94025 29.55609 1.000 17.93998 98 VAL A C 1
ATOM 734 O O . VAL A 1 99 ? 9.39540 15.02559 29.01734 1.000 16.14832 98 VAL A O 1
ATOM 738 N N . GLU A 1 100 ? 8.68908 13.24651 30.18943 1.000 17.89205 99 GLU A N 1
ATOM 739 C CA . GLU A 1 100 ? 7.33450 13.78670 30.29680 1.000 17.31587 99 GLU A CA 1
ATOM 740 C C . GLU A 1 100 ? 7.32741 15.12418 31.03727 1.000 19.00973 99 GLU A C 1
ATOM 741 O O . GLU A 1 100 ? 6.69784 16.08953 30.58693 1.000 16.99513 99 GLU A O 1
ATOM 747 N N . GLU A 1 101 ? 8.03722 15.20290 32.16971 1.000 20.26683 100 GLU A N 1
ATOM 748 C CA . GLU A 1 101 ? 8.07056 16.45029 32.93259 1.000 20.06998 100 GLU A CA 1
ATOM 749 C C . GLU A 1 101 ? 8.70160 17.58236 32.12773 1.000 19.61741 100 GLU A C 1
ATOM 750 O O . GLU A 1 101 ? 8.25821 18.73562 32.21094 1.000 19.12138 100 GLU A O 1
ATOM 756 N N . THR A 1 102 ? 9.76196 17.28234 31.37709 1.000 18.51684 101 THR A N 1
ATOM 757 C CA . THR A 1 102 ? 10.44555 18.31821 30.60636 1.000 15.67831 101 THR A CA 1
ATOM 758 C C . THR A 1 102 ? 9.54238 18.87634 29.51231 1.000 15.00568 101 THR A C 1
ATOM 759 O O . THR A 1 102 ? 9.47411 20.09394 29.30858 1.000 17.83854 101 THR A O 1
ATOM 763 N N . ILE A 1 103 ? 8.84851 17.99867 28.78926 1.000 16.03971 102 ILE A N 1
ATOM 764 C CA . ILE A 1 103 ? 8.01401 18.45031 27.68742 1.000 14.88516 102 ILE A CA 1
ATOM 765 C C . ILE A 1 103 ? 6.81447 19.21957 28.22247 1.000 17.02902 102 ILE A C 1
ATOM 766 O O . ILE A 1 103 ? 6.41720 20.24710 27.66325 1.000 19.65823 102 ILE A O 1
ATOM 771 N N . SER A 1 104 ? 6.25438 18.76234 29.34496 1.000 16.49813 103 SER A N 1
ATOM 772 C CA . SER A 1 104 ? 5.14281 19.48180 29.96190 1.000 19.43511 103 SER A CA 1
ATOM 773 C C . SER A 1 104 ? 5.56626 20.87454 30.40753 1.000 18.37779 103 SER A C 1
ATOM 774 O O . SER A 1 104 ? 4.82173 21.84877 30.22644 1.000 19.22665 103 SER A O 1
ATOM 777 N N . GLN A 1 105 ? 6.76665 20.99619 30.96776 1.000 1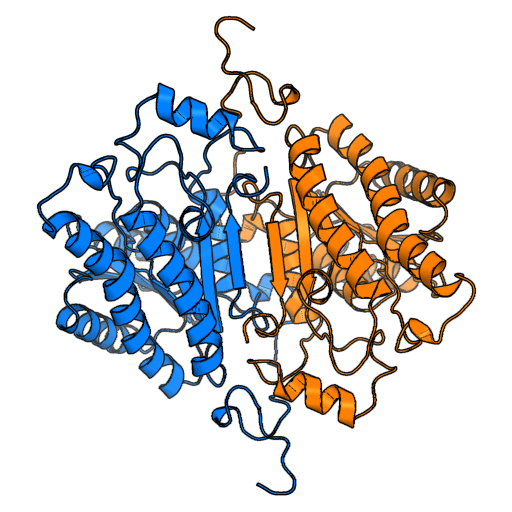7.10761 104 GLN A N 1
ATOM 778 C CA . GLN A 1 105 ? 7.23432 22.31507 31.39350 1.000 18.15157 104 GLN A CA 1
ATOM 779 C C . GLN A 1 105 ? 7.49028 23.22166 30.19713 1.000 16.85458 104 GLN A C 1
ATOM 780 O O . GLN A 1 105 ? 7.20533 24.42411 30.24733 1.000 19.46381 104 GLN A O 1
ATOM 786 N N . GLN A 1 106 ? 8.01217 22.66612 29.10315 1.000 18.47696 105 GLN A N 1
ATOM 787 C CA . GLN A 1 106 ? 8.23843 23.49014 27.92164 1.000 16.63754 105 GLN A CA 1
ATOM 788 C C . GLN A 1 106 ? 6.92059 24.02276 27.36217 1.000 15.97003 105 GLN A C 1
ATOM 789 O O . GLN A 1 106 ? 6.83855 25.18118 26.93215 1.000 17.58558 105 GLN A O 1
ATOM 795 N N . GLU A 1 107 ? 5.87167 23.19569 27.36483 1.000 17.46422 106 GLU A N 1
ATOM 796 C CA . GLU A 1 107 ? 4.57326 23.66922 26.89639 1.000 18.30549 106 GLU A CA 1
ATOM 797 C C . GLU A 1 107 ? 4.07747 24.82850 27.75341 1.000 18.72893 106 GLU A C 1
ATOM 798 O O . GLU A 1 107 ? 3.53141 25.80429 27.22940 1.000 21.16668 106 GLU A O 1
ATOM 804 N N . LYS A 1 108 ? 4.25343 24.73306 29.07565 1.000 19.88206 107 LYS A N 1
ATOM 805 C CA . LYS A 1 108 ? 3.91073 25.84667 29.96105 1.000 18.15480 107 LYS A CA 1
ATOM 806 C C . LYS A 1 108 ? 4.76453 27.07318 29.66549 1.000 19.56992 107 LYS A C 1
ATOM 807 O O . LYS A 1 108 ? 4.26227 28.20484 29.61918 1.000 19.99598 107 LYS A O 1
ATOM 813 N N . ASP A 1 109 ? 6.07091 26.86969 29.48843 1.000 18.11018 108 ASP A N 1
ATOM 814 C CA . ASP A 1 109 ? 6.99711 27.99559 29.39019 1.000 19.51506 108 ASP A CA 1
ATOM 815 C C . ASP A 1 109 ? 6.81822 28.74954 28.08021 1.000 20.84397 108 ASP A C 1
ATOM 816 O O . ASP A 1 109 ? 6.91683 29.98474 28.03756 1.000 20.36311 108 ASP A O 1
ATOM 821 N N . PHE A 1 110 ? 6.58915 28.01692 26.99377 1.000 15.20271 109 PHE A N 1
ATOM 822 C CA . PHE A 1 110 ? 6.52237 28.59645 25.66831 1.000 18.60541 109 PHE A CA 1
ATOM 823 C C . PHE A 1 110 ? 5.09588 28.70939 25.15169 1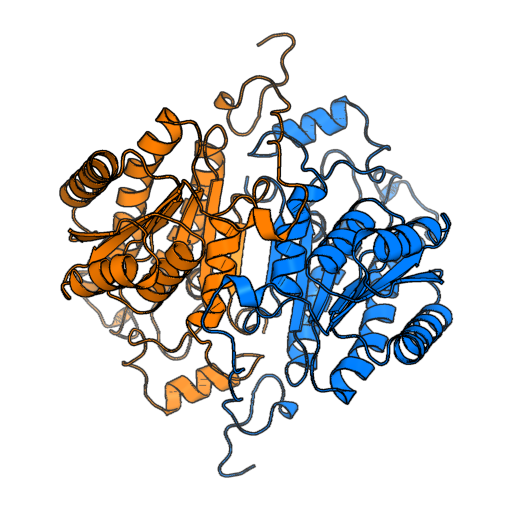.000 16.91327 109 PHE A C 1
ATOM 824 O O . PHE A 1 110 ? 4.88326 29.35055 24.11920 1.000 20.78669 109 PHE A O 1
ATOM 832 N N . GLY A 1 111 ? 4.12236 28.08117 25.82162 1.000 17.18283 110 GLY A N 1
ATOM 833 C CA . GLY A 1 111 ? 2.73333 28.14708 25.38202 1.000 19.35874 110 GLY A CA 1
ATOM 834 C C . GLY A 1 111 ? 2.29292 26.94433 24.56656 1.000 19.97651 110 GLY A C 1
ATOM 835 O O . GLY A 1 111 ? 1.17798 26.43417 24.72316 1.000 21.19677 110 GLY A O 1
ATOM 836 N N . THR A 1 112 ? 3.17500 26.48747 23.68395 1.000 20.82129 111 THR A N 1
ATOM 837 C CA . THR A 1 112 ? 2.92271 25.35141 22.81046 1.000 19.45615 111 THR A CA 1
ATOM 838 C C . THR A 1 112 ? 4.27392 24.86752 22.30857 1.000 16.39602 111 THR A C 1
ATOM 839 O O . THR A 1 112 ? 5.31179 25.46597 22.60977 1.000 18.19533 111 THR A O 1
ATOM 843 N N . ILE A 1 113 ? 4.26086 23.74393 21.58505 1.000 16.21548 112 ILE A N 1
ATOM 844 C CA . ILE A 1 113 ? 5.40231 23.30281 20.77974 1.000 16.58068 112 ILE A CA 1
ATOM 845 C C . ILE A 1 113 ? 4.88077 22.96067 19.38957 1.000 14.66585 112 ILE A C 1
ATOM 846 O O . ILE A 1 113 ? 3.93907 22.16956 19.26235 1.000 16.80165 112 ILE A O 1
ATOM 851 N N . ASP A 1 114 ? 5.47079 23.57758 18.36049 1.000 14.13865 113 ASP A N 1
ATOM 852 C CA . ASP A 1 114 ? 5.09412 23.35998 16.96688 1.000 15.75861 113 ASP A CA 1
ATOM 853 C C . ASP A 1 114 ? 6.00193 22.37609 16.24543 1.000 14.18333 113 ASP A C 1
ATOM 854 O O . ASP A 1 114 ? 5.52966 21.63957 15.37449 1.000 12.82504 113 ASP A O 1
ATOM 859 N N . VAL A 1 115 ? 7.28565 22.35390 16.59345 1.000 12.42368 114 VAL A N 1
ATOM 860 C CA . VAL A 1 115 ? 8.30154 21.55709 15.91755 1.000 13.57318 114 VAL A CA 1
ATOM 861 C C . VAL A 1 115 ? 9.09506 20.83482 16.99614 1.000 12.87006 114 VAL A C 1
ATOM 862 O O . VAL A 1 115 ? 9.55544 21.46963 17.95113 1.000 14.68251 114 VAL A O 1
ATOM 866 N N . PHE A 1 116 ? 9.24614 19.51569 16.85974 1.000 12.72989 115 PHE A N 1
ATOM 867 C CA . PHE A 1 116 ? 10.03520 18.73193 17.79866 1.000 11.23179 115 PHE A CA 1
ATOM 868 C C . PHE A 1 116 ? 11.09932 17.94561 17.04812 1.000 13.60077 115 PHE A C 1
ATOM 869 O O . PHE A 1 116 ? 10.78846 17.26122 16.06881 1.000 13.25771 115 PHE A O 1
ATOM 877 N N . VAL A 1 117 ? 12.34139 17.99121 17.53173 1.000 11.50807 116 VAL A N 1
ATOM 878 C CA . VAL A 1 117 ? 13.42652 17.20085 16.94356 1.000 12.66882 116 VAL A CA 1
ATOM 879 C C . VAL A 1 117 ? 13.96096 16.26948 18.01832 1.000 13.01199 116 VAL A C 1
ATOM 880 O O . VAL A 1 117 ? 14.56153 16.72489 19.00556 1.000 12.56533 116 VAL A O 1
ATOM 884 N N . ALA A 1 118 ? 13.75983 14.96425 17.81759 1.000 11.53685 117 ALA A N 1
ATOM 885 C CA . ALA A 1 118 ? 14.28911 13.92029 18.69397 1.000 12.57041 117 ALA A CA 1
ATOM 886 C C . ALA A 1 118 ? 15.64877 13.52638 18.13978 1.000 12.43106 117 ALA A C 1
ATOM 887 O O . ALA A 1 118 ? 15.76926 12.65415 17.27243 1.000 14.47069 117 ALA A O 1
ATOM 889 N N . ASN A 1 119 ? 16.69036 14.16935 18.67057 1.000 11.28160 118 ASN A N 1
ATOM 890 C CA . ASN A 1 119 ? 18.02472 14.12286 18.10430 1.000 14.16157 118 ASN A CA 1
ATOM 891 C C . ASN A 1 119 ? 19.08522 13.53714 19.03281 1.000 14.23546 118 ASN A C 1
ATOM 892 O O . ASN A 1 119 ? 20.07649 12.99659 18.53868 1.000 15.26971 118 ASN A O 1
ATOM 897 N N . ALA A 1 120 ? 18.91617 13.60813 20.35368 1.000 13.87833 119 ALA A N 1
ATOM 898 C CA . ALA A 1 120 ? 19.93484 13.06849 21.26326 1.000 14.70403 119 ALA A CA 1
ATOM 899 C C . ALA A 1 120 ? 20.25748 11.60148 20.95848 1.000 12.87409 119 ALA A C 1
ATOM 900 O O . ALA A 1 120 ? 19.36823 10.80872 20.64990 1.000 13.33735 119 ALA A O 1
ATOM 902 N N . GLY A 1 121 ? 21.53471 11.22340 21.07845 1.000 13.63051 120 GLY A N 1
ATOM 903 C CA . GLY A 1 121 ? 21.92541 9.83404 20.85184 1.000 12.86197 120 GLY A CA 1
ATOM 904 C 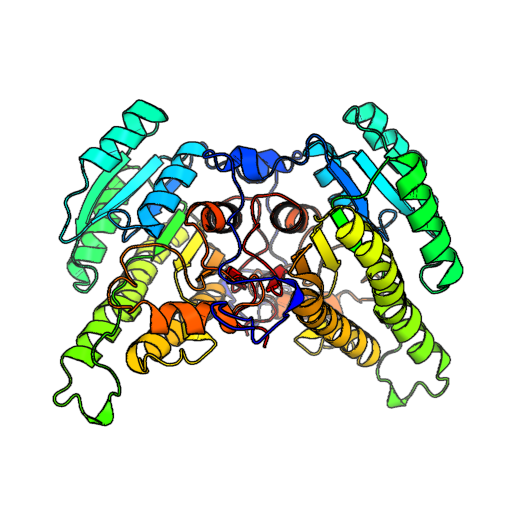C . GLY A 1 121 ? 23.37578 9.60127 21.21398 1.000 18.23905 120 GLY A C 1
ATOM 905 O O . GLY A 1 121 ? 24.15253 10.54674 21.36014 1.000 15.02991 120 GLY A O 1
ATOM 906 N N . VAL A 1 122 ? 23.73387 8.31135 21.36008 1.000 14.44507 121 VAL A N 1
ATOM 907 C CA . VAL A 1 122 ? 25.10508 7.90171 21.67409 1.000 14.44183 121 VAL A CA 1
ATOM 908 C C . VAL A 1 122 ? 25.52914 6.78449 20.72700 1.000 15.13168 121 VAL A C 1
ATOM 909 O O . VAL A 1 122 ? 24.69745 6.01682 20.23336 1.000 14.53354 121 VAL A O 1
ATOM 913 N N . THR A 1 123 ? 26.84406 6.65406 20.51828 1.000 14.33162 122 THR A N 1
ATOM 914 C CA . THR A 1 123 ? 27.32667 5.57625 19.65875 1.000 15.05341 122 THR A CA 1
ATOM 915 C C . THR A 1 123 ? 27.58217 4.29491 20.42942 1.000 17.04402 122 THR A C 1
ATOM 916 O O . THR A 1 123 ? 27.76391 4.29123 21.64863 1.000 17.76262 122 THR A O 1
ATOM 920 N N . TRP A 1 124 ? 27.69595 3.20817 19.66614 1.000 16.42340 123 TRP A N 1
ATOM 921 C CA . TRP A 1 124 ? 28.32844 1.97623 20.11252 1.000 15.98480 123 TRP A CA 1
ATOM 922 C C . TRP A 1 124 ? 29.79295 2.01745 19.70462 1.000 17.77458 123 TRP A C 1
ATOM 923 O O . TRP A 1 124 ? 30.10499 2.29677 18.54684 1.000 19.45967 123 TRP A O 1
ATOM 934 N N . THR A 1 125 ? 30.70058 1.74694 20.66078 1.000 16.36117 124 THR A N 1
ATOM 935 C CA . THR A 1 125 ? 32.12973 1.85811 20.37466 1.000 17.42655 124 THR A CA 1
ATOM 936 C C . THR A 1 125 ? 32.91286 0.59696 20.70401 1.000 20.73705 124 THR A C 1
ATOM 937 O O . THR A 1 125 ? 34.14651 0.64723 20.74205 1.000 22.43442 124 THR A O 1
ATOM 941 N N . GLN A 1 126 ? 32.24498 -0.52810 20.93282 1.000 18.93200 125 GLN A N 1
ATOM 942 C CA . GLN A 1 126 ? 32.89540 -1.68777 21.52730 1.000 19.75786 125 GLN A CA 1
ATOM 943 C C . GLN A 1 126 ? 33.20634 -2.81215 20.54319 1.000 21.43468 125 GLN A C 1
ATOM 944 O O . GLN A 1 126 ? 33.59294 -3.90290 20.97675 1.000 24.60081 125 GLN A O 1
ATOM 950 N N . GLY A 1 127 ? 33.07537 -2.57992 19.24124 1.000 18.61561 126 GLY A N 1
ATOM 951 C CA . GLY A 1 127 ? 33.43073 -3.58290 18.26671 1.000 15.92203 126 GLY A CA 1
ATOM 952 C C . GLY A 1 127 ? 32.38411 -4.67429 18.17048 1.000 15.59881 126 GLY A C 1
ATOM 953 O O . GLY A 1 127 ? 31.23160 -4.49297 18.57159 1.000 16.84959 126 GLY A O 1
ATOM 954 N N . PRO A 1 128 ? 32.76412 -5.83468 17.63675 1.000 16.11742 127 PRO A N 1
ATOM 955 C CA . PRO A 1 128 ? 31.76033 -6.87490 17.36632 1.000 14.89882 127 PRO A CA 1
ATOM 956 C C . PRO A 1 128 ? 31.08656 -7.36672 18.63975 1.000 17.68326 127 PRO A C 1
ATOM 957 O O . PRO A 1 128 ? 31.73603 -7.64057 19.65194 1.000 17.00598 127 PRO A O 1
ATOM 961 N N . GLU A 1 129 ? 29.75721 -7.43534 18.58389 1.000 18.38727 128 GLU A N 1
ATOM 962 C CA . GLU A 1 129 ? 28.95226 -7.86910 19.71664 1.000 16.41294 128 GLU A CA 1
ATOM 963 C C . GLU A 1 129 ? 29.29171 -9.23866 20.28331 1.000 17.02259 128 GLU A C 1
ATOM 964 O O . GLU A 1 129 ? 29.00199 -9.49042 21.45748 1.000 18.35862 128 GLU A O 1
ATOM 970 N N . ILE A 1 130 ? 29.86619 -10.14477 19.48758 1.000 15.80303 129 ILE A N 1
ATOM 971 C CA . ILE A 1 130 ? 30.07686 -11.51221 19.98173 1.000 19.08356 129 ILE A CA 1
ATOM 972 C C . ILE A 1 130 ? 30.98794 -11.51314 21.20681 1.000 19.18425 129 ILE A C 1
ATOM 973 O O . ILE A 1 130 ? 30.89505 -12.40333 22.06285 1.000 18.65124 129 ILE A O 1
ATOM 978 N N . ASP A 1 131 ? 31.84930 -10.50825 21.33153 1.000 20.41131 130 ASP A N 1
ATOM 979 C CA . ASP A 1 131 ? 32.79904 -10.43790 22.43415 1.000 19.47034 130 ASP A CA 1
ATOM 980 C C . ASP A 1 131 ? 32.31408 -9.56746 23.58782 1.000 23.15656 130 ASP A C 1
ATOM 981 O O . ASP A 1 131 ? 33.05561 -9.37747 24.55510 1.000 22.82751 130 ASP A O 1
ATOM 986 N N . VAL A 1 132 ? 31.09649 -9.04501 23.52248 1.000 19.45122 131 VAL A N 1
ATOM 987 C CA . VAL A 1 132 ? 30.55003 -8.20788 24.58684 1.000 16.49765 131 VAL A CA 1
ATOM 988 C C . VAL A 1 132 ? 29.46753 -9.02177 25.28694 1.000 23.70334 131 VAL A C 1
ATOM 989 O O . VAL A 1 132 ? 28.33772 -9.12678 24.79659 1.000 21.62272 131 VAL A O 1
ATOM 993 N N . ASP A 1 133 ? 29.79704 -9.60265 26.44513 1.000 24.96530 132 ASP A N 1
ATOM 994 C CA . ASP A 1 133 ? 28.88147 -10.51530 27.12109 1.000 25.91407 132 ASP A CA 1
ATOM 995 C C . ASP A 1 133 ? 28.03319 -9.84413 28.19273 1.000 25.32161 132 ASP A C 1
ATOM 996 O O . ASP A 1 133 ? 27.04802 -10.43900 28.64214 1.000 30.79116 132 ASP A O 1
ATOM 1001 N N . ASN A 1 134 ? 28.38843 -8.63759 28.60815 1.000 25.92752 133 ASN A N 1
ATOM 1002 C CA . ASN A 1 134 ? 27.59073 -7.84763 29.53245 1.000 26.13440 133 ASN A CA 1
ATOM 1003 C C . ASN A 1 134 ? 26.54921 -7.08609 28.71831 1.000 25.24976 133 ASN A C 1
ATOM 1004 O O . ASN A 1 134 ? 26.90956 -6.22485 27.90856 1.000 25.27141 133 ASN A O 1
ATOM 1009 N N . TYR A 1 135 ? 25.26124 -7.39152 28.94027 1.000 21.51290 134 TYR A N 1
ATOM 1010 C CA . TYR A 1 135 ? 24.20893 -6.75672 28.14417 1.000 20.57652 134 TYR A CA 1
ATOM 1011 C C . TYR A 1 135 ? 23.98833 -5.28113 28.49833 1.000 24.05544 134 TYR A C 1
ATOM 1012 O O . TYR A 1 135 ? 23.10767 -4.63942 27.90309 1.000 20.24525 134 TYR A O 1
ATOM 1021 N N . ASP A 1 136 ? 24.75174 -4.73030 29.44633 1.000 22.32405 135 ASP A N 1
ATOM 1022 C CA . ASP A 1 136 ? 24.62178 -3.31283 29.76810 1.000 22.66918 135 ASP A CA 1
ATOM 1023 C C . ASP A 1 136 ? 24.83889 -2.44147 28.54201 1.000 20.36709 135 ASP A C 1
ATOM 1024 O O . ASP A 1 136 ? 24.18161 -1.40928 28.39300 1.000 19.08230 135 ASP A O 1
ATOM 1029 N N . SER A 1 137 ? 25.77181 -2.82708 27.66824 1.000 18.02855 136 SER A N 1
ATOM 1030 C CA . SER A 1 137 ? 26.06962 -2.01069 26.49619 1.000 18.01815 136 SER A CA 1
ATOM 1031 C C . SER A 1 137 ? 24.89746 -2.00546 25.51557 1.000 18.99636 136 SER A C 1
ATOM 1032 O O . SER A 1 137 ? 24.47558 -0.94071 25.05408 1.000 16.38177 136 SER A O 1
ATOM 1035 N N . TRP A 1 138 ? 24.35084 -3.18786 25.20227 1.000 14.15614 137 TRP A N 1
ATOM 1036 C CA . TRP A 1 138 ? 23.12942 -3.27660 24.39967 1.000 16.49382 137 TRP A CA 1
ATOM 1037 C C . TRP A 1 138 ? 21.99755 -2.45553 25.01377 1.000 17.38532 137 TRP A C 1
ATOM 1038 O O . TRP A 1 138 ? 21.32190 -1.68754 24.31759 1.000 14.89098 137 TRP A O 1
ATOM 1049 N N . ASN A 1 139 ? 21.78624 -2.59834 26.32676 1.000 15.91820 138 ASN A N 1
ATOM 1050 C CA . ASN A 1 139 ? 20.67315 -1.92312 26.98795 1.000 17.79868 138 ASN A CA 1
ATOM 1051 C C . ASN A 1 139 ? 20.81686 -0.41335 26.88412 1.000 18.33182 138 ASN A C 1
ATOM 1052 O O . ASN A 1 139 ? 19.83204 0.30704 26.69043 1.000 16.74462 138 ASN A O 1
ATOM 1057 N N . LYS A 1 140 ? 22.04396 0.07870 27.00514 1.000 16.81249 139 LYS A N 1
ATOM 1058 C CA . LYS A 1 140 ? 22.29707 1.50969 26.89343 1.000 16.92631 139 LYS A CA 1
ATOM 1059 C C . LYS A 1 140 ? 21.92675 2.04963 25.52324 1.000 16.61657 139 LYS A C 1
ATOM 1060 O O . LYS A 1 140 ? 21.27962 3.10005 25.41302 1.000 15.91497 139 LYS A O 1
ATOM 1066 N N . ILE A 1 141 ? 22.39678 1.38233 24.46620 1.000 15.43378 140 ILE A N 1
ATOM 1067 C CA . ILE A 1 141 ? 22.06652 1.80268 23.10567 1.000 14.07071 140 ILE A CA 1
ATOM 1068 C C . ILE A 1 141 ? 20.55477 1.80567 22.90370 1.000 16.38955 140 ILE A C 1
ATOM 1069 O O . ILE A 1 141 ? 19.97581 2.78720 22.43007 1.000 15.06085 140 ILE A O 1
ATOM 1074 N N . ILE A 1 142 ? 19.89113 0.70020 23.25067 1.000 16.55893 141 ILE A N 1
ATOM 1075 C CA . ILE A 1 142 ? 18.44513 0.62814 23.04358 1.000 16.37905 141 ILE A CA 1
ATOM 1076 C C . ILE A 1 142 ? 17.73690 1.69325 23.86920 1.000 16.90741 141 ILE A C 1
ATOM 1077 O O . ILE A 1 142 ? 16.80669 2.35883 23.38992 1.000 15.89671 141 ILE A O 1
ATOM 1082 N N . SER A 1 143 ? 18.18915 1.89893 25.11117 1.000 15.09528 142 SER A N 1
ATOM 1083 C CA . SER A 1 143 ? 17.52102 2.84646 25.99802 1.000 15.90600 142 SER A CA 1
ATOM 1084 C C . SER A 1 143 ? 17.63199 4.28260 25.48892 1.000 15.36600 142 SER A C 1
ATOM 1085 O O . SER A 1 143 ? 16.62646 4.99543 25.40111 1.000 15.96115 142 SER A O 1
ATOM 1088 N N . VAL A 1 144 ? 18.84155 4.74032 25.15429 1.000 13.66802 143 VAL A N 1
ATOM 1089 C CA . VAL A 1 144 ? 18.98809 6.13497 24.73392 1.000 14.40988 143 VAL A CA 1
ATOM 1090 C C . VAL A 1 144 ? 18.49644 6.32197 23.30239 1.000 16.40012 143 VAL A C 1
ATOM 1091 O O . VAL A 1 144 ? 17.77176 7.27654 23.00315 1.000 15.22049 143 VAL A O 1
ATOM 1095 N N . ASP A 1 145 ? 18.88118 5.40677 22.39647 1.000 14.38581 144 ASP A N 1
ATOM 1096 C CA . ASP A 1 145 ? 18.72532 5.65288 20.96241 1.000 13.51459 144 ASP A CA 1
ATOM 1097 C C . ASP A 1 145 ? 17.39297 5.18050 20.39643 1.000 14.54278 144 ASP A C 1
ATOM 1098 O O . ASP A 1 145 ? 17.03768 5.60069 19.28868 1.000 16.76681 144 ASP A O 1
ATOM 1103 N N . LEU A 1 146 ? 16.65313 4.32881 21.11602 1.000 12.74656 145 LEU A N 1
ATOM 1104 C CA . LEU A 1 146 ? 15.30579 3.93404 20.71466 1.000 11.65090 145 LEU A CA 1
ATOM 1105 C C . LEU A 1 146 ? 14.26329 4.32387 21.75768 1.000 14.11195 145 LEU A C 1
ATOM 1106 O O . LEU A 1 146 ? 13.35721 5.10313 21.44393 1.000 13.29348 145 LEU A O 1
ATOM 1111 N N . ASN A 1 147 ? 14.35287 3.80832 22.98631 1.000 14.94191 146 ASN A N 1
ATOM 1112 C CA . ASN A 1 147 ? 13.34219 4.13897 23.98914 1.000 13.85994 146 ASN A CA 1
ATOM 1113 C C . ASN A 1 147 ? 13.24341 5.64471 24.20214 1.000 15.06090 146 ASN A C 1
ATOM 1114 O O . ASN A 1 147 ? 12.13822 6.19250 24.28717 1.000 15.96840 146 ASN A O 1
ATOM 1119 N N . GLY A 1 148 ? 14.38444 6.32962 24.28119 1.000 13.11884 147 GLY A N 1
ATOM 1120 C CA . GLY A 1 148 ? 14.35448 7.76690 24.50763 1.000 14.92002 147 GLY A CA 1
ATOM 1121 C C . GLY A 1 148 ? 13.64910 8.50783 23.38987 1.000 14.37572 147 GLY A C 1
ATOM 1122 O O . GLY A 1 148 ? 12.93263 9.48140 23.62641 1.000 15.18357 147 GLY A O 1
ATOM 1123 N N . VAL A 1 149 ? 13.85449 8.06265 22.14942 1.000 15.57372 148 VAL A N 1
ATOM 1124 C CA . VAL A 1 149 ? 13.14213 8.65913 21.02691 1.000 13.55093 148 VAL A CA 1
ATOM 1125 C C . VAL A 1 149 ? 11.64519 8.41940 21.17026 1.000 12.06538 148 VAL A C 1
ATOM 1126 O O . VAL A 1 149 ? 10.82961 9.31484 20.91206 1.000 13.45712 148 VAL A O 1
ATOM 1130 N N . TYR A 1 150 ? 11.25608 7.20951 21.59188 1.000 13.67915 149 TYR A N 1
ATOM 1131 C CA . TYR A 1 150 ? 9.83495 6.92314 21.75482 1.000 13.69872 149 TYR A CA 1
ATOM 1132 C C . TYR A 1 150 ? 9.21484 7.71474 22.91193 1.000 12.74587 149 TYR A C 1
ATOM 1133 O O . TYR A 1 150 ? 8.08031 8.19506 22.79253 1.000 11.94842 149 TYR A O 1
ATOM 1142 N N . TYR A 1 151 ? 9.92358 7.85752 24.04061 1.000 12.52455 150 TYR A N 1
ATOM 1143 C CA . TYR A 1 151 ? 9.37954 8.67335 25.12879 1.000 14.73864 150 TYR A CA 1
ATOM 1144 C C . TYR A 1 151 ? 9.11767 10.10057 24.67504 1.000 14.62884 150 TYR A C 1
ATOM 1145 O O . TYR A 1 151 ? 8.08717 10.69315 25.02044 1.000 16.16235 150 TYR A O 1
ATOM 1154 N N . CYS A 1 152 ? 10.05496 10.68762 23.92973 1.000 13.80200 151 CYS A N 1
ATOM 1155 C CA . CYS A 1 152 ? 9.81225 12.01762 23.37795 1.000 14.44199 151 CYS A CA 1
ATOM 1156 C C . CYS A 1 152 ? 8.60499 12.00154 22.45755 1.000 15.29241 151 CYS A C 1
ATOM 1157 O O . CYS A 1 152 ? 7.72711 12.87151 22.54062 1.000 14.55856 151 CYS A O 1
ATOM 1160 N N . SER A 1 153 ? 8.54802 11.00808 21.56788 1.000 12.92381 152 SER A N 1
ATOM 1161 C CA . SER A 1 153 ? 7.48606 10.95528 20.56904 1.000 15.56042 152 SER A CA 1
ATOM 1162 C C . SER A 1 153 ? 6.11939 10.80572 21.22319 1.000 14.63471 152 SER A C 1
ATOM 1163 O O . SER A 1 153 ? 5.17484 11.51365 20.86812 1.000 13.92624 152 SER A O 1
ATOM 1166 N N . HIS A 1 154 ? 5.98908 9.84809 22.15136 1.000 13.67682 153 HIS A N 1
ATOM 1167 C CA . HIS A 1 154 ? 4.70709 9.61001 22.81294 1.000 12.80854 153 HIS A CA 1
ATOM 1168 C C . HIS A 1 154 ? 4.18962 10.87745 23.49041 1.000 16.59983 153 HIS A C 1
ATOM 1169 O O . HIS A 1 154 ? 2.99094 11.18130 23.42910 1.000 18.04654 153 HIS A O 1
ATOM 1176 N N . ASN A 1 155 ? 5.08189 11.64982 24.11032 1.000 15.23792 154 ASN A N 1
ATOM 1177 C CA . ASN A 1 155 ? 4.63778 12.84347 24.82004 1.000 16.06163 154 ASN A CA 1
ATOM 1178 C C . ASN A 1 155 ? 4.28925 13.98461 23.87041 1.000 16.62461 154 ASN A C 1
ATOM 1179 O O . ASN A 1 155 ? 3.27650 14.67480 24.07009 1.000 15.01779 154 ASN A O 1
ATOM 1184 N N . ILE A 1 156 ? 5.11100 14.21624 22.83772 1.000 14.54710 155 ILE A N 1
ATOM 1185 C CA . ILE A 1 156 ? 4.84162 15.36110 21.96912 1.000 15.98037 155 ILE A CA 1
ATOM 1186 C C . ILE A 1 156 ? 3.60878 15.11312 21.10084 1.000 14.21210 155 ILE A C 1
ATOM 1187 O O . ILE A 1 156 ? 2.88045 16.05968 20.77205 1.000 14.09407 155 ILE A O 1
ATOM 1192 N N . GLY A 1 157 ? 3.32358 13.85388 20.75070 1.000 13.49676 156 GLY A N 1
ATOM 1193 C CA . GLY A 1 157 ? 2.12041 13.56634 19.98286 1.000 12.43610 156 GLY A CA 1
ATOM 1194 C C . GLY A 1 157 ? 0.85163 14.06046 20.66153 1.000 14.48964 156 GLY A C 1
ATOM 1195 O O . GLY A 1 157 ? -0.07999 14.52414 19.99841 1.000 14.94080 156 GLY A O 1
ATOM 1196 N N . LYS A 1 158 ? 0.80348 13.96238 21.99185 1.000 16.21687 157 LYS A N 1
ATOM 1197 C CA . LYS A 1 158 ? -0.36715 14.40453 22.74946 1.000 16.53642 157 LYS A CA 1
ATOM 1198 C C . LYS A 1 158 ? -0.56759 15.91130 22.62993 1.000 16.88757 157 LYS A C 1
ATOM 1199 O O . LYS A 1 158 ? -1.70282 16.38968 22.52464 1.000 18.70864 157 LYS A O 1
ATOM 1205 N N . ILE A 1 159 ? 0.52695 16.67989 22.63919 1.000 14.93022 158 ILE A N 1
ATOM 1206 C CA . ILE A 1 159 ? 0.42818 18.12117 22.42694 1.000 16.50345 158 ILE A CA 1
ATOM 1207 C C . ILE A 1 159 ? -0.00793 18.42198 20.99869 1.000 17.41161 158 ILE A C 1
ATOM 1208 O O . ILE A 1 159 ? -0.87396 19.26956 20.75382 1.000 16.07553 158 ILE A O 1
ATOM 1213 N N . PHE A 1 160 ? 0.60698 17.75060 20.02660 1.000 15.36442 159 PHE A N 1
ATOM 1214 C CA . PHE A 1 160 ? 0.24561 17.99223 18.63498 1.000 12.93673 159 PHE A CA 1
ATOM 1215 C C . PHE A 1 160 ? -1.22680 17.67841 18.39240 1.000 16.34332 159 PHE A C 1
ATOM 1216 O O . PHE A 1 160 ? -1.91556 18.40220 17.66378 1.000 17.61837 159 PHE A O 1
ATOM 1224 N N . LYS A 1 161 ? -1.72225 16.59189 18.98586 1.000 17.51042 160 LYS A N 1
ATOM 1225 C CA . LYS A 1 161 ? -3.12206 16.22977 18.80279 1.000 17.69398 160 LYS A CA 1
ATOM 1226 C C . LYS A 1 161 ? -4.04639 17.26128 19.44574 1.000 18.51033 160 LYS A C 1
ATOM 1227 O O . LYS A 1 161 ? -5.08512 17.61441 18.87490 1.000 18.33538 160 LYS A O 1
ATOM 1233 N N . LYS A 1 162 ? -3.68443 17.76262 20.62836 1.000 19.59278 161 LYS A N 1
ATOM 1234 C CA . LYS A 1 162 ? -4.50732 18.78249 21.27701 1.000 19.56171 161 LYS A CA 1
ATOM 1235 C C . LYS A 1 162 ? -4.62992 20.03316 20.40724 1.000 21.03849 161 LYS A C 1
ATOM 1236 O O . LYS A 1 162 ? -5.70076 20.64537 20.33601 1.000 21.30251 161 LYS A O 1
ATOM 1242 N N . ASN A 1 163 ? -3.54209 20.43200 19.74213 1.000 16.23785 162 ASN A N 1
ATOM 1243 C CA . ASN A 1 163 ? -3.49786 21.65996 18.95960 1.000 17.28319 162 ASN A CA 1
ATOM 1244 C C . ASN A 1 163 ? -3.83780 21.44876 17.49122 1.000 17.59211 162 ASN A C 1
ATOM 1245 O O . ASN A 1 163 ? -4.05766 22.43446 16.77012 1.000 21.39784 162 ASN A O 1
ATOM 1250 N N . GLY A 1 164 ? -3.87918 20.19979 17.03253 1.000 16.30268 163 GLY A N 1
ATOM 1251 C CA . GLY A 1 164 ? -4.19165 19.93254 15.64554 1.000 15.06940 163 GLY A CA 1
ATOM 1252 C C . GLY A 1 164 ? -3.09217 20.26093 14.65916 1.000 18.31765 163 GLY A C 1
ATOM 1253 O O . GLY A 1 164 ? -3.37544 20.43419 13.46699 1.000 20.39536 163 GLY A O 1
ATOM 1254 N N . LYS A 1 165 ? -1.84548 20.35283 15.11323 1.000 17.23969 164 LYS A N 1
ATOM 1255 C CA . LYS A 1 165 ? -0.74118 20.68417 14.21774 1.000 16.13084 164 LYS A CA 1
ATOM 1256 C C . LYS A 1 165 ? 0.58080 20.27261 14.85540 1.000 16.17235 164 LYS A C 1
ATOM 1257 O O . LYS A 1 165 ? 0.69666 20.17990 16.08264 1.000 16.26854 164 LYS A O 1
ATOM 1263 N N . GLY A 1 166 ? 1.56967 20.01630 14.01086 1.000 14.75697 165 GLY A N 1
ATOM 1264 C CA . GLY A 1 166 ? 2.90117 19.72093 14.50352 1.000 13.52115 165 GLY A CA 1
ATOM 1265 C C . GLY A 1 166 ? 3.76010 19.05567 13.44678 1.000 14.16337 165 GLY A C 1
ATOM 1266 O O . GLY A 1 166 ? 3.27032 18.45529 12.48157 1.000 12.24820 165 GLY A O 1
ATOM 1267 N N . SER A 1 167 ? 5.07737 19.17035 13.63959 1.000 14.19559 166 SER A N 1
ATOM 1268 C CA . SER A 1 167 ? 6.06936 18.46818 12.82909 1.000 12.24552 166 SER A CA 1
ATOM 1269 C C . SER A 1 167 ? 7.10680 17.84660 13.75635 1.000 12.18228 166 SER A C 1
ATOM 1270 O O . SER A 1 167 ? 7.76640 18.56414 14.52302 1.000 12.38982 166 SER A O 1
ATOM 1273 N N . LEU A 1 168 ? 7.21607 16.51703 13.70916 1.000 10.78009 167 LEU A N 1
ATOM 1274 C CA . LEU A 1 168 ? 8.22496 15.75874 14.43900 1.000 12.45989 167 LEU A CA 1
ATOM 1275 C C . LEU A 1 168 ? 9.28312 15.26814 13.46177 1.000 12.24232 167 LEU A C 1
ATOM 1276 O O . LEU A 1 168 ? 8.95156 14.63073 12.45553 1.000 11.36375 167 LEU A O 1
ATOM 1281 N N . ILE A 1 169 ? 10.54600 15.55287 13.77574 1.000 10.07091 168 ILE A N 1
ATOM 1282 C CA . ILE A 1 169 ? 11.71513 15.06385 13.04030 1.000 10.46115 168 ILE A CA 1
ATOM 1283 C C . ILE A 1 169 ? 12.53509 14.22030 13.99554 1.000 10.36862 168 ILE A C 1
ATOM 1284 O O . ILE A 1 169 ? 12.83378 14.65465 15.11200 1.000 13.20719 168 ILE A O 1
ATOM 1289 N N . ILE A 1 170 ? 12.87655 13.01197 13.57530 1.000 11.33246 169 ILE A N 1
ATOM 1290 C CA . ILE A 1 170 ? 13.76002 12.14079 14.33803 1.000 10.82389 169 ILE A CA 1
ATOM 1291 C C . ILE A 1 170 ? 15.09280 12.07589 13.61121 1.000 11.36967 169 ILE A C 1
ATOM 1292 O O . ILE A 1 170 ? 15.12131 11.81093 12.40932 1.000 12.71804 169 ILE A O 1
ATOM 1297 N N . THR A 1 171 ? 16.19329 12.31650 14.32682 1.000 12.25182 170 THR A N 1
ATOM 1298 C CA . THR A 1 171 ? 17.52155 12.10885 13.74351 1.000 11.21078 170 THR A CA 1
ATOM 1299 C C . THR A 1 171 ? 17.82527 10.62056 13.76260 1.000 10.95112 170 THR A C 1
ATOM 1300 O O . THR A 1 171 ? 18.09629 10.05027 14.82130 1.000 11.97284 170 THR A O 1
ATOM 1304 N N . SER A 1 172 ? 17.79184 9.97943 12.60167 1.000 10.24211 171 SER A N 1
ATOM 1305 C CA . SER A 1 172 ? 18.20098 8.58539 12.48308 1.000 10.05517 171 SER A CA 1
ATOM 1306 C C . SER A 1 172 ? 19.65765 8.56228 12.02013 1.000 12.08217 171 SER A C 1
ATOM 1307 O O . SER A 1 172 ? 20.47884 9.23232 12.65487 1.000 13.81810 171 SER A O 1
ATOM 1310 N N . SER A 1 173 ? 20.01210 7.85925 10.94718 1.000 10.81002 172 SER A N 1
ATOM 1311 C CA . SER A 1 173 ? 21.37941 7.71111 10.47425 1.000 12.48843 172 SER A CA 1
ATOM 1312 C C . SER A 1 173 ? 21.31395 6.84628 9.23606 1.000 12.01397 172 SER A C 1
ATOM 1313 O O . SER A 1 173 ? 20.36443 6.06804 9.06572 1.000 12.27471 172 SER A O 1
ATOM 1316 N N . ILE A 1 174 ? 22.35218 6.95270 8.39453 1.000 12.22217 173 ILE A N 1
ATOM 1317 C CA . ILE A 1 174 ? 22.54157 5.95218 7.34324 1.000 11.09692 173 ILE A CA 1
ATOM 1318 C C . ILE A 1 174 ? 22.66919 4.56727 7.95133 1.000 13.22539 173 ILE A C 1
ATOM 1319 O O . ILE A 1 174 ? 22.38034 3.57170 7.27802 1.000 11.01465 173 ILE A O 1
ATOM 1324 N N . SER A 1 175 ? 23.05235 4.47999 9.23184 1.000 11.31558 174 SER A N 1
ATOM 1325 C CA . SER A 1 175 ? 23.12407 3.20073 9.92536 1.000 11.83728 174 SER A CA 1
ATOM 1326 C C . SER A 1 175 ? 21.77748 2.50939 10.01232 1.000 11.93060 174 SER A C 1
ATOM 1327 O O . SER A 1 175 ? 21.73912 1.30677 10.28774 1.000 13.57966 174 SER A O 1
ATOM 1330 N N . GLY A 1 176 ? 20.67060 3.24661 9.83674 1.000 13.19260 175 GLY A N 1
ATOM 1331 C CA . GLY A 1 176 ? 19.36343 2.60868 9.77829 1.000 12.23792 175 GLY A CA 1
ATOM 1332 C C . GLY A 1 176 ? 19.06083 1.92889 8.46837 1.000 12.30961 175 GLY A C 1
ATOM 1333 O O . GLY A 1 176 ? 18.10586 1.14715 8.39905 1.000 15.04111 175 GLY A O 1
ATOM 1334 N N . LYS A 1 177 ? 19.86854 2.19025 7.43599 1.000 12.37939 176 LYS A N 1
ATOM 1335 C CA . LYS A 1 177 ? 19.68277 1.61435 6.10247 1.000 15.21807 176 LYS A CA 1
ATOM 1336 C C . LYS A 1 177 ? 20.82274 0.69790 5.67142 1.000 13.08549 176 LYS A C 1
ATOM 1337 O O . LYS A 1 177 ? 20.58906 -0.25036 4.90471 1.000 12.86138 176 LYS A O 1
ATOM 1343 N N . ILE A 1 178 ? 22.05135 0.95883 6.12039 1.000 13.33812 177 ILE A N 1
ATOM 1344 C CA . ILE A 1 178 ? 23.20446 0.15441 5.75983 1.000 12.75881 177 ILE A CA 1
ATOM 1345 C C . ILE A 1 178 ? 23.91044 -0.30727 7.02739 1.000 12.93408 177 ILE A C 1
ATOM 1346 O O . ILE A 1 178 ? 23.62393 0.15641 8.13035 1.000 12.15114 177 ILE A O 1
ATOM 1351 N N . VAL A 1 179 ? 24.95606 -1.11643 6.81734 1.000 13.36877 178 VAL A N 1
ATOM 1352 C CA . VAL A 1 179 ? 25.77179 -1.70057 7.87944 1.000 13.64208 178 VAL A CA 1
ATOM 1353 C C . VAL A 1 179 ? 27.14645 -1.04599 7.80888 1.000 13.17605 178 VAL A C 1
ATOM 1354 O O . VAL A 1 179 ? 27.90073 -1.27683 6.85832 1.000 13.00313 178 VAL A O 1
ATOM 1358 N N . ASN A 1 180 ? 27.47204 -0.21469 8.79459 1.000 13.42086 179 ASN A N 1
ATOM 1359 C CA . ASN A 1 180 ? 28.74225 0.49218 8.76099 1.000 14.14094 179 ASN A CA 1
ATOM 1360 C C . ASN A 1 180 ? 29.92059 -0.46592 8.79664 1.000 13.16612 179 ASN A C 1
ATOM 1361 O O . ASN A 1 180 ? 29.89238 -1.49866 9.47606 1.000 14.22763 179 ASN A O 1
ATOM 1366 N N . ILE A 1 181 ? 30.95560 -0.09273 8.04600 1.000 13.55299 180 ILE A N 1
ATOM 1367 C CA . ILE A 1 181 ? 32.24852 -0.77825 8.02767 1.000 13.19602 180 ILE A CA 1
ATOM 1368 C C . ILE A 1 181 ? 33.35713 0.26221 8.00231 1.000 13.61648 180 ILE A C 1
ATOM 1369 O O . ILE A 1 181 ? 33.17330 1.37801 7.49864 1.000 14.63061 180 ILE A O 1
ATOM 1374 N N . PRO A 1 182 ? 34.53335 -0.06898 8.57086 1.000 13.74585 181 PRO A N 1
ATOM 1375 C CA . PRO A 1 182 ? 34.93080 -1.31902 9.22747 1.000 13.61475 181 PRO A CA 1
ATOM 1376 C C . PRO A 1 182 ? 34.59367 -1.35946 10.72627 1.000 12.07153 181 PRO A C 1
ATOM 1377 O O . PRO A 1 182 ? 34.85665 -2.36635 11.36903 1.000 16.63333 181 PRO A O 1
ATOM 1381 N N . GLN A 1 183 ? 34.04782 -0.29004 11.30265 1.000 14.65588 182 GLN A N 1
ATOM 1382 C CA . GLN A 1 183 ? 33.65412 -0.33561 12.70652 1.000 14.11288 182 GLN A CA 1
ATOM 1383 C C . GLN A 1 183 ? 32.33519 -1.09629 12.82866 1.000 16.60412 182 GLN A C 1
ATOM 1384 O O . GLN A 1 183 ? 31.33478 -0.73478 12.20014 1.000 16.50123 182 GLN A O 1
ATOM 1390 N N . LEU A 1 184 ? 32.35025 -2.17317 13.61232 1.000 14.35372 183 LEU A N 1
ATOM 1391 C CA . LEU A 1 184 ? 31.21408 -3.08187 13.74926 1.000 12.97988 183 LEU A CA 1
ATOM 1392 C C . LEU A 1 184 ? 30.33975 -2.65879 14.91848 1.000 15.32903 183 LEU A C 1
ATOM 1393 O O . LEU A 1 184 ? 30.80026 -2.63844 16.06469 1.000 14.70253 183 LEU A O 1
ATOM 1398 N N . GLN A 1 185 ? 29.07992 -2.32944 14.62541 1.000 13.75969 184 GLN A N 1
ATOM 1399 C CA . GLN A 1 185 ? 28.21097 -1.65689 15.58868 1.000 12.69576 184 GLN A CA 1
ATOM 1400 C C . GLN A 1 185 ? 26.75472 -2.07529 15.38575 1.000 13.09120 184 GLN A C 1
ATOM 1401 O O . GLN A 1 185 ? 25.85304 -1.24501 15.31756 1.000 12.71922 184 GLN A O 1
ATOM 1407 N N . ALA A 1 186 ? 26.51781 -3.38523 15.31619 1.000 13.83745 185 ALA A N 1
ATOM 1408 C CA . ALA A 1 186 ? 25.16583 -3.91524 15.15532 1.000 11.88127 185 ALA A CA 1
ATOM 1409 C C . ALA A 1 186 ? 24.12419 -3.29311 16.08437 1.000 13.85767 185 ALA A C 1
ATOM 1410 O O . ALA A 1 186 ? 23.01251 -3.00298 15.60737 1.000 12.25414 185 ALA A O 1
ATOM 1412 N N . PRO A 1 187 ? 24.37893 -3.07636 17.37746 1.000 12.78704 186 PRO A N 1
ATOM 1413 C CA . PRO A 1 187 ? 23.29781 -2.54931 18.22826 1.000 13.50709 186 PRO A CA 1
ATOM 1414 C C . PRO A 1 187 ? 22.87739 -1.13734 17.85125 1.000 12.67621 186 PRO A C 1
ATOM 1415 O O . PRO A 1 187 ? 21.68284 -0.80707 17.91419 1.000 12.03097 186 PRO A O 1
ATOM 1419 N N . TYR A 1 188 ? 23.82791 -0.29628 17.45231 1.000 13.33968 187 TYR A N 1
ATOM 1420 C CA . TYR A 1 188 ? 23.47552 1.05669 17.02584 1.000 11.96678 187 TYR A CA 1
ATOM 1421 C C . TYR A 1 188 ? 22.70851 1.03354 15.70590 1.000 12.62471 187 TYR A C 1
ATOM 1422 O O . TYR A 1 188 ? 21.69772 1.72755 15.56146 1.000 12.50708 187 TYR A O 1
ATOM 1431 N N . ASN A 1 189 ? 23.16168 0.22515 14.74536 1.000 12.05795 188 ASN A N 1
ATOM 1432 C CA . ASN A 1 189 ? 22.43614 0.10781 13.47991 1.000 11.46223 188 ASN A CA 1
ATOM 1433 C C . ASN A 1 189 ? 21.00182 -0.34937 13.71854 1.000 10.97317 188 ASN A C 1
ATOM 1434 O O . ASN A 1 189 ? 20.06117 0.14188 13.07669 1.000 12.22323 188 ASN A O 1
ATOM 1439 N N . THR A 1 190 ? 20.83022 -1.31000 14.63089 1.000 11.32239 189 THR A N 1
ATOM 1440 C CA . THR A 1 190 ? 19.51268 -1.83865 14.96814 1.000 11.42918 189 THR A CA 1
ATOM 1441 C C . THR A 1 190 ? 18.60824 -0.74590 15.52330 1.000 11.60444 189 THR A C 1
ATOM 1442 O O . THR A 1 190 ? 17.44764 -0.60838 15.10862 1.000 12.23171 189 THR A O 1
ATOM 1446 N N . ALA A 1 191 ? 19.12367 0.03532 16.47155 1.000 11.32594 190 ALA A N 1
ATOM 1447 C CA . ALA A 1 191 ? 18.35568 1.12750 17.05600 1.000 12.85213 190 ALA A CA 1
ATOM 1448 C C . ALA A 1 191 ? 17.94761 2.14901 16.00384 1.000 12.66302 190 ALA A C 1
ATOM 1449 O O . ALA A 1 191 ? 16.82747 2.66654 16.03827 1.000 11.15680 190 ALA A O 1
ATOM 1451 N N . LYS A 1 192 ? 18.85582 2.48099 15.08067 1.000 12.14653 191 LYS A N 1
ATOM 1452 C CA . LYS A 1 192 ? 18.53707 3.49680 14.07792 1.000 11.29912 191 LYS A CA 1
ATOM 1453 C C . LYS A 1 192 ? 17.52735 2.98649 13.04875 1.000 12.39032 191 LYS A C 1
ATOM 1454 O O . LYS A 1 192 ? 16.65127 3.74593 12.62265 1.000 11.40189 191 LYS A O 1
ATOM 1460 N N . ALA A 1 193 ? 17.62977 1.71674 12.62346 1.000 11.92172 192 ALA A N 1
ATOM 1461 C CA . ALA A 1 193 ? 16.58908 1.15412 11.76005 1.000 10.77308 192 ALA A CA 1
ATOM 1462 C C . ALA A 1 193 ? 15.22965 1.20331 12.44239 1.000 12.70492 192 ALA A C 1
ATOM 1463 O O . ALA A 1 193 ? 14.20110 1.48400 11.80058 1.000 12.34090 192 ALA A O 1
ATOM 1465 N N . ALA A 1 194 ? 15.19825 0.91473 13.74790 1.000 12.71546 193 ALA A N 1
ATOM 1466 C CA . ALA A 1 194 ? 13.95122 1.02836 14.49639 1.000 10.80360 193 ALA A CA 1
ATOM 1467 C C . ALA A 1 194 ? 13.40776 2.45928 14.46318 1.000 12.33348 193 ALA A C 1
ATOM 1468 O O . ALA A 1 194 ? 12.20001 2.65964 14.27149 1.000 11.33181 193 ALA A O 1
ATOM 1470 N N . CYS A 1 195 ? 14.28829 3.46595 14.63463 1.000 11.90215 194 CYS A N 1
ATOM 1471 C CA . CYS A 1 195 ? 13.86444 4.86945 14.61782 1.000 11.76691 194 CYS A CA 1
ATOM 1472 C C . CYS A 1 195 ? 13.25456 5.24556 13.28177 1.000 12.02692 194 CYS A C 1
ATOM 1473 O O . CYS A 1 195 ? 12.25080 5.96502 13.22354 1.000 11.47530 194 CYS A O 1
ATOM 1476 N N . THR A 1 196 ? 13.89032 4.82016 12.19569 1.000 12.71428 195 THR A N 1
ATOM 1477 C CA . THR A 1 196 ? 13.38617 5.17248 10.87458 1.000 12.29105 195 THR A CA 1
ATOM 1478 C C . THR A 1 196 ? 11.98836 4.61433 10.67749 1.000 12.56503 195 THR A C 1
ATOM 1479 O O . THR A 1 196 ? 11.10660 5.30358 10.15690 1.000 12.09386 195 THR A O 1
ATOM 1483 N N . HIS A 1 197 ? 11.74196 3.39111 11.14320 1.000 12.71782 196 HIS A N 1
ATOM 1484 C CA . HIS A 1 197 ? 10.44115 2.84193 10.82091 1.000 11.63502 196 HIS A CA 1
ATOM 1485 C C . HIS A 1 197 ? 9.40633 3.17652 11.90147 1.000 10.81226 196 HIS A C 1
ATOM 1486 O O . HIS A 1 197 ? 8.19521 3.17461 11.62053 1.000 12.10255 196 HIS A O 1
ATOM 1493 N N . LEU A 1 198 ? 9.86183 3.55199 13.10708 1.000 11.45721 197 LEU A N 1
ATOM 1494 C CA . LEU A 1 198 ? 8.97160 4.19668 14.07261 1.000 11.44886 197 LEU A CA 1
ATOM 1495 C C . LEU A 1 198 ? 8.39694 5.47576 13.48758 1.000 13.16743 197 LEU A C 1
ATOM 1496 O O . LEU A 1 198 ? 7.19309 5.72676 13.59324 1.000 12.24150 197 LEU A O 1
ATOM 1501 N N . ALA A 1 199 ? 9.24167 6.28408 12.84226 1.000 11.75275 198 ALA A N 1
ATOM 1502 C CA . ALA A 1 199 ? 8.76529 7.52739 12.23334 1.000 10.23950 198 ALA A CA 1
ATOM 1503 C C . ALA A 1 199 ? 7.69524 7.26342 11.17523 1.000 12.79787 198 ALA A C 1
ATOM 1504 O O . ALA A 1 199 ? 6.65552 7.92615 11.16365 1.000 13.00906 198 ALA A O 1
ATOM 1506 N N . LYS A 1 200 ? 7.93262 6.31049 10.26675 1.000 9.87873 199 LYS A N 1
ATOM 1507 C CA . LYS A 1 200 ? 6.92631 6.00157 9.24852 1.000 11.00989 199 LYS A CA 1
ATOM 1508 C C . LYS A 1 200 ? 5.62532 5.51983 9.88339 1.000 12.55386 199 LYS A C 1
ATOM 1509 O O . LYS A 1 200 ? 4.52845 5.89161 9.43625 1.000 11.42486 199 LYS A O 1
ATOM 1515 N N . SER A 1 201 ? 5.72884 4.71606 10.94671 1.000 10.13599 200 SER A N 1
ATOM 1516 C CA . SER A 1 201 ? 4.53077 4.21159 11.61374 1.000 11.05016 200 SER A CA 1
ATOM 1517 C C . SER A 1 201 ? 3.75024 5.33505 12.29046 1.000 11.04743 200 SER A C 1
ATOM 1518 O O . SER A 1 201 ? 2.50794 5.37634 12.21359 1.000 11.32702 200 SER A O 1
ATOM 1521 N N . LEU A 1 202 ? 4.45226 6.26637 12.94481 1.000 10.24839 201 LEU A N 1
ATOM 1522 C CA . LEU A 1 202 ? 3.74131 7.37593 13.56146 1.000 11.38442 201 LEU A CA 1
ATOM 1523 C C . LEU A 1 202 ? 3.16202 8.31717 12.51825 1.000 12.62631 201 LEU A C 1
ATOM 1524 O O . LEU A 1 202 ? 2.14109 8.95393 12.78301 1.000 14.07031 201 LEU A O 1
ATOM 1529 N N . ALA A 1 203 ? 3.78604 8.42753 11.33461 1.000 9.90363 202 ALA A N 1
ATOM 1530 C CA . ALA A 1 203 ? 3.21074 9.26858 10.27943 1.000 10.77675 202 ALA A CA 1
ATOM 1531 C C . ALA A 1 203 ? 1.76828 8.86306 9.95248 1.000 12.10151 202 ALA A C 1
ATOM 1532 O O . ALA A 1 203 ? 0.90821 9.72698 9.72686 1.000 14.89894 202 ALA A O 1
ATOM 1534 N N . ILE A 1 204 ? 1.48354 7.56235 9.90303 1.000 13.11004 203 ILE A N 1
ATOM 1535 C CA . ILE A 1 204 ? 0.09948 7.11014 9.73006 1.000 13.02876 203 ILE A CA 1
ATOM 1536 C C . ILE A 1 204 ? -0.76439 7.41047 10.94428 1.000 12.55706 203 ILE A C 1
ATOM 1537 O O . ILE A 1 204 ? -1.87092 7.94443 10.79324 1.000 13.57483 203 ILE A O 1
ATOM 1542 N N . GLU A 1 205 ? -0.27556 7.11197 12.14827 1.000 12.78617 204 GLU A N 1
ATOM 1543 C CA . GLU A 1 205 ? -1.12164 7.25237 13.33385 1.000 12.87834 204 GLU A CA 1
ATOM 1544 C C . GLU A 1 205 ? -1.44843 8.70825 13.63003 1.000 14.87057 204 GLU A C 1
ATOM 1545 O O . GLU A 1 205 ? -2.55143 9.00207 14.10849 1.000 13.16269 204 GLU A O 1
ATOM 1551 N N . TRP A 1 206 ? -0.52378 9.62387 13.34439 1.000 12.45970 205 TRP A N 1
ATOM 1552 C CA . TRP A 1 206 ? -0.67555 11.03422 13.68206 1.000 11.65390 205 TRP A CA 1
ATOM 1553 C C . TRP A 1 206 ? -1.17541 11.88651 12.52768 1.000 13.68357 205 TRP A C 1
ATOM 1554 O O . TRP A 1 206 ? -1.32073 13.09611 12.70078 1.000 12.62824 205 TRP A O 1
ATOM 1565 N N . ALA A 1 207 ? -1.45432 11.29206 11.36280 1.000 13.69942 206 ALA A N 1
ATOM 1566 C CA . ALA A 1 207 ? -1.76943 12.05357 10.16247 1.000 12.03769 206 ALA A CA 1
ATOM 1567 C C . ALA A 1 207 ? -2.90424 13.06644 10.31790 1.000 12.94013 206 ALA A C 1
ATOM 1568 O O . ALA A 1 207 ? -2.87761 14.07719 9.61513 1.000 14.76203 206 ALA A O 1
ATOM 1570 N N . PRO A 1 208 ? -3.91568 12.87144 11.18651 1.000 13.42693 207 PRO A N 1
ATOM 1571 C CA . PRO A 1 208 ? -4.93676 13.92891 11.31327 1.000 16.39018 207 PRO A CA 1
ATOM 1572 C C . PRO A 1 208 ? -4.40719 15.21408 11.90500 1.000 18.33807 207 PRO A C 1
ATOM 1573 O O . PRO A 1 208 ? -5.04533 16.26436 11.73730 1.000 19.05683 207 PRO A O 1
ATOM 1577 N N . PHE A 1 209 ? -3.26065 15.17466 12.59130 1.000 15.24898 208 PHE A N 1
ATOM 1578 C CA . PHE A 1 209 ? -2.80541 16.33807 13.32362 1.000 14.35042 208 PHE A CA 1
ATOM 1579 C C . PHE A 1 209 ? -1.31150 16.63918 13.21979 1.000 13.97121 208 PHE A C 1
ATOM 1580 O O . PHE A 1 209 ? -0.89146 17.67685 13.72963 1.000 16.72513 208 PHE A O 1
ATOM 1588 N N . ALA A 1 210 ? -0.49774 15.81076 12.56263 1.000 14.46307 209 ALA A N 1
ATOM 1589 C CA . ALA A 1 210 ? 0.92877 16.13734 12.53308 1.000 11.99400 209 ALA A CA 1
ATOM 1590 C C . ALA A 1 210 ? 1.62698 15.35927 11.42900 1.000 13.72836 209 ALA A C 1
ATOM 1591 O O . ALA A 1 210 ? 1.13028 14.33145 10.96648 1.000 15.66710 209 ALA A O 1
ATOM 1593 N N . ARG A 1 211 ? 2.81497 15.84774 11.04609 1.000 11.74415 210 ARG A N 1
ATOM 1594 C CA . ARG A 1 211 ? 3.72443 15.13885 10.14938 1.000 11.22419 210 ARG A CA 1
ATOM 1595 C C . ARG A 1 211 ? 4.89943 14.56055 10.93966 1.000 12.55828 210 ARG A C 1
ATOM 1596 O O . ARG A 1 211 ? 5.32735 15.13514 11.94826 1.000 12.22718 210 ARG A O 1
ATOM 1604 N N . VAL A 1 212 ? 5.42190 13.41735 10.48396 1.000 10.34858 211 VAL A N 1
ATOM 1605 C CA . VAL A 1 212 ? 6.56910 12.76401 11.12299 1.000 9.97548 211 VAL A CA 1
ATOM 1606 C C . VAL A 1 212 ? 7.54384 12.30996 10.03742 1.000 11.47225 211 VAL A C 1
ATOM 1607 O O . VAL A 1 212 ? 7.14146 11.65030 9.07821 1.000 11.53023 211 VAL A O 1
ATOM 1611 N N . ASN A 1 213 ? 8.81999 12.66970 10.18251 1.000 11.00113 212 ASN A N 1
ATOM 1612 C CA . ASN A 1 213 ? 9.85994 12.37903 9.19126 1.000 10.59196 212 ASN A CA 1
ATOM 1613 C C . ASN A 1 213 ? 11.17956 12.12752 9.91169 1.000 13.30684 212 ASN A C 1
ATOM 1614 O O . ASN A 1 213 ? 11.33861 12.48978 11.07680 1.000 12.37909 212 ASN A O 1
ATOM 1619 N N . THR A 1 214 ? 12.14570 11.54150 9.19400 1.000 12.28639 213 THR A N 1
ATOM 1620 C CA . THR A 1 214 ? 13.51747 11.41677 9.69381 1.000 11.79469 213 THR A CA 1
ATOM 1621 C C . THR A 1 214 ? 14.48469 12.21225 8.82679 1.000 12.17367 213 THR A C 1
ATOM 1622 O O . THR A 1 214 ? 14.27070 12.37802 7.62611 1.000 12.31273 213 THR A O 1
ATOM 1626 N N . ILE A 1 215 ? 15.55952 12.71464 9.45102 1.000 10.82236 214 ILE A N 1
ATOM 1627 C CA . ILE A 1 215 ? 16.80062 13.05920 8.75473 1.000 10.42558 214 ILE A CA 1
ATOM 1628 C C . ILE A 1 215 ? 17.78682 11.93445 9.03559 1.000 11.04931 214 ILE A C 1
ATOM 1629 O O . ILE A 1 215 ? 17.97440 11.56546 10.20000 1.000 11.27953 214 ILE A O 1
ATOM 1634 N N . SER A 1 216 ? 18.41788 11.38580 7.98715 1.000 11.85989 215 SER A N 1
ATOM 1635 C CA . SER A 1 216 ? 19.43927 10.34609 8.15507 1.000 11.79771 215 SER A CA 1
ATOM 1636 C C . SER A 1 216 ? 20.78494 10.88557 7.68438 1.000 11.37246 215 SER A C 1
ATOM 1637 O O . SER A 1 216 ? 21.09755 10.85392 6.48017 1.000 12.50313 215 SER A O 1
ATOM 1640 N N . PRO A 1 217 ? 21.59623 11.41742 8.58832 1.000 11.73871 216 PRO A N 1
ATOM 1641 C CA . PRO A 1 217 ? 22.91403 11.90159 8.17990 1.000 11.70340 216 PRO A CA 1
ATOM 1642 C C . PRO A 1 217 ? 23.86042 10.74712 7.90716 1.000 12.65254 216 PRO A C 1
ATOM 1643 O O . PRO A 1 217 ? 23.76095 9.66884 8.50428 1.000 11.87192 216 PRO A O 1
ATOM 1647 N N . GLY A 1 218 ? 24.76852 10.98482 6.96926 1.000 11.60376 217 GLY A N 1
ATOM 1648 C CA . GLY A 1 218 ? 25.98155 10.19818 6.85412 1.000 12.00316 217 GLY A CA 1
ATOM 1649 C C . GLY A 1 218 ? 27.01490 10.64943 7.86471 1.000 13.64331 217 GLY A C 1
ATOM 1650 O O . GLY A 1 218 ? 26.68421 11.12549 8.95673 1.000 15.87605 217 GLY A O 1
ATOM 1651 N N . TYR A 1 219 ? 28.28978 10.50274 7.50479 1.000 12.11436 218 TYR A N 1
ATOM 1652 C CA . TYR A 1 219 ? 29.36817 10.85420 8.42901 1.000 14.75642 218 TYR A CA 1
ATOM 1653 C C . TYR A 1 219 ? 29.52436 12.37216 8.49726 1.000 12.72223 218 TYR A C 1
ATOM 1654 O O . TYR A 1 219 ? 29.84987 13.01281 7.49074 1.000 13.93208 218 TYR A O 1
ATOM 1663 N N . ILE A 1 220 ? 29.27591 12.94211 9.68095 1.000 13.30862 219 ILE A N 1
ATOM 1664 C CA . ILE A 1 220 ? 29.31463 14.38548 9.91877 1.000 12.82826 219 ILE A CA 1
ATOM 1665 C C . ILE A 1 220 ? 30.40832 14.65807 10.94000 1.000 15.45268 219 ILE A C 1
ATOM 1666 O O . ILE A 1 220 ? 30.57748 13.88918 11.89119 1.000 16.12448 219 ILE A O 1
ATOM 1671 N N . ASP A 1 221 ? 31.14649 15.75398 10.75869 1.000 12.81145 220 ASP A N 1
ATOM 1672 C CA . ASP A 1 221 ? 32.26988 16.02374 11.66153 1.000 18.46698 220 ASP A CA 1
ATOM 1673 C C . ASP A 1 221 ? 31.74445 16.58788 12.98019 1.000 19.47060 220 ASP A C 1
ATOM 1674 O O . ASP A 1 221 ? 31.48938 17.78575 13.12410 1.000 21.73673 220 ASP A O 1
ATOM 1679 N N . THR A 1 222 ? 31.53975 15.69148 13.94220 1.000 16.50069 221 THR A N 1
ATOM 1680 C CA . THR A 1 222 ? 31.19472 16.02812 15.32028 1.000 15.76411 221 THR A CA 1
ATOM 1681 C C . THR A 1 222 ? 32.05713 15.16874 16.23010 1.000 19.93125 221 THR A C 1
ATOM 1682 O O . THR A 1 222 ? 32.83595 14.33316 15.76176 1.000 20.34788 221 THR A O 1
ATOM 1686 N N . ASP A 1 223 ? 31.89782 15.33942 17.54696 1.000 19.58919 222 ASP A N 1
ATOM 1687 C CA . ASP A 1 223 ? 32.70622 14.54202 18.46183 1.000 21.53286 222 ASP A CA 1
ATOM 1688 C C . ASP A 1 223 ? 32.26476 13.09030 18.51744 1.000 22.61121 222 ASP A C 1
ATOM 1689 O O . ASP A 1 223 ? 32.97033 12.26668 19.11077 1.000 22.62936 222 ASP A O 1
ATOM 1694 N N . ILE A 1 224 ? 31.12604 12.74919 17.90869 1.000 19.06437 223 ILE A N 1
ATOM 1695 C CA . ILE A 1 224 ? 30.55042 11.44448 18.16711 1.000 21.17491 223 ILE A CA 1
ATOM 1696 C C . ILE A 1 224 ? 31.40626 10.35828 17.52287 1.000 23.38179 223 ILE A C 1
ATOM 1697 O O . ILE A 1 224 ? 31.39062 9.20431 17.97317 1.000 25.19060 223 ILE A O 1
ATOM 1702 N N . THR A 1 225 ? 32.18434 10.70330 16.49351 1.000 22.12335 224 THR A N 1
ATOM 1703 C CA . THR A 1 225 ? 33.05006 9.75147 15.80681 1.000 24.65890 224 THR A CA 1
ATOM 1704 C C . THR A 1 225 ? 34.50832 9.88352 16.22430 1.000 29.47172 224 THR A C 1
ATOM 1705 O O . THR A 1 225 ? 35.39176 9.36115 15.53651 1.000 29.71944 224 THR A O 1
ATOM 1709 N N . ASP A 1 226 ? 34.77724 10.55957 17.34141 1.000 26.18324 225 ASP A N 1
ATOM 1710 C CA . ASP A 1 226 ? 36.15376 10.75210 17.78639 1.000 26.96527 225 ASP A CA 1
ATOM 1711 C C . ASP A 1 226 ? 36.81976 9.44439 18.20871 1.000 31.42619 225 ASP A C 1
ATOM 1712 O O . ASP A 1 226 ? 38.03585 9.42805 18.41502 1.000 35.58764 225 ASP A O 1
ATOM 1717 N N . PHE A 1 227 ? 36.06252 8.35245 18.33163 1.000 29.11538 226 PHE A N 1
ATOM 1718 C CA . PHE A 1 227 ? 36.65047 7.03296 18.54208 1.000 31.99009 226 PHE A CA 1
ATOM 1719 C C . PHE A 1 227 ? 37.35762 6.49611 17.30407 1.000 30.19802 226 PHE A C 1
ATOM 1720 O O . PHE A 1 227 ? 38.09153 5.50675 17.41165 1.000 26.73338 226 PHE A O 1
ATOM 1728 N N . ALA A 1 228 ? 37.13009 7.09196 16.13659 1.000 27.31104 227 ALA A N 1
ATOM 1729 C CA . ALA A 1 228 ? 37.62511 6.52551 14.89009 1.000 28.48695 227 ALA A CA 1
ATOM 1730 C C . ALA A 1 228 ? 39.08197 6.90308 14.66574 1.000 26.79648 227 ALA A C 1
ATOM 1731 O O . ALA A 1 228 ? 39.48133 8.05200 14.87651 1.000 29.00862 227 ALA A O 1
ATOM 1733 N N . SER A 1 229 ? 39.87231 5.92840 14.22346 1.000 23.97704 228 SER A N 1
ATOM 1734 C CA . SER A 1 229 ? 41.24639 6.20629 13.86117 1.000 28.16074 228 SER A CA 1
ATOM 1735 C C . SER A 1 229 ? 41.30206 6.84560 12.48243 1.000 28.71788 228 SER A C 1
ATOM 1736 O O . SER A 1 229 ? 40.31017 6.94983 11.76016 1.000 22.48011 228 SER A O 1
ATOM 1739 N N . LYS A 1 230 ? 42.49886 7.23687 12.08770 1.000 28.36435 229 LYS A N 1
ATOM 1740 C CA . LYS A 1 230 ? 42.58464 8.03030 10.87465 1.000 27.88062 229 LYS A CA 1
ATOM 1741 C C . LYS A 1 230 ? 42.53912 7.11722 9.64752 1.000 27.06611 229 LYS A C 1
ATOM 1742 O O . LYS A 1 230 ? 41.99979 7.49763 8.60360 1.000 26.09805 229 LYS A O 1
ATOM 1748 N N . ASP A 1 231 ? 42.94298 5.86171 9.82578 1.000 26.85844 230 ASP A N 1
ATOM 1749 C CA . ASP A 1 231 ? 42.78055 4.84989 8.78870 1.000 28.55684 230 ASP A CA 1
ATOM 1750 C C . ASP A 1 231 ? 41.32110 4.42985 8.63845 1.000 24.50063 230 ASP A C 1
ATOM 1751 O O . ASP A 1 231 ? 40.89052 4.06863 7.53436 1.000 22.57219 230 ASP A O 1
ATOM 1756 N N . MET A 1 232 ? 40.56334 4.44339 9.74194 1.000 21.14160 231 MET A N 1
ATOM 1757 C CA . MET A 1 232 ? 39.12746 4.18991 9.69092 1.000 20.39491 231 MET A CA 1
ATOM 1758 C C . MET A 1 232 ? 38.40516 5.28711 8.91067 1.000 18.10414 231 MET A C 1
ATOM 1759 O O . MET A 1 232 ? 37.59766 5.00265 8.01775 1.000 16.89698 231 MET A O 1
ATOM 1764 N N . LYS A 1 233 ? 38.67789 6.55447 9.24431 1.000 19.56088 232 LYS A N 1
ATOM 1765 C CA . LYS A 1 233 ? 38.04373 7.65901 8.53042 1.000 16.48931 232 LYS A CA 1
ATOM 1766 C C . LYS A 1 233 ? 38.42672 7.65470 7.05627 1.000 17.63104 232 LYS A C 1
ATOM 1767 O O . LYS A 1 233 ? 37.60769 7.99878 6.19281 1.000 16.09091 232 LYS A O 1
ATOM 1773 N N . ALA A 1 234 ? 39.67185 7.27575 6.74491 1.000 14.94908 233 ALA A N 1
ATOM 1774 C CA . ALA A 1 234 ? 40.09736 7.24799 5.35247 1.000 14.09034 233 ALA A CA 1
ATOM 1775 C C . ALA A 1 234 ? 39.25642 6.26872 4.54469 1.000 15.81068 233 ALA A C 1
ATOM 1776 O O . ALA A 1 234 ? 38.93159 6.53523 3.38185 1.000 16.60067 233 ALA A O 1
ATOM 1778 N N . LYS A 1 235 ? 38.89475 5.12794 5.13954 1.000 17.64575 234 LYS A N 1
ATOM 1779 C CA . LYS A 1 235 ? 38.04661 4.18032 4.42112 1.000 15.59092 234 LYS A CA 1
ATOM 1780 C C . LYS A 1 235 ? 36.63787 4.72635 4.23062 1.000 13.81583 234 LYS A C 1
ATOM 1781 O O . LYS A 1 235 ? 36.04111 4.53133 3.16342 1.000 16.30924 234 LYS A O 1
ATOM 1787 N N . TRP A 1 236 ? 36.09559 5.43379 5.22879 1.000 13.97666 235 TRP A N 1
ATOM 1788 C CA . TRP A 1 236 ? 34.81697 6.11515 5.01714 1.000 14.85000 235 TRP A CA 1
ATOM 1789 C C . TRP A 1 236 ? 34.89376 7.05414 3.81830 1.000 14.36976 235 TRP A C 1
ATOM 1790 O O . TRP A 1 236 ? 34.00467 7.06134 2.96464 1.000 13.44746 235 TRP A O 1
ATOM 1801 N N . TRP A 1 237 ? 35.95266 7.86408 3.74204 1.000 13.77104 236 TRP A N 1
ATOM 1802 C CA . TRP A 1 237 ? 36.08510 8.78744 2.62217 1.000 13.50936 236 TRP A CA 1
ATOM 1803 C C . TRP A 1 237 ? 36.13284 8.04165 1.29227 1.000 13.30121 236 TRP A C 1
ATOM 1804 O O . TRP A 1 237 ? 35.51292 8.47503 0.30667 1.000 12.63672 236 TRP A O 1
ATOM 1815 N N . GLN A 1 238 ? 36.87071 6.91477 1.24641 1.000 13.84801 237 GLN A N 1
ATOM 1816 C CA . GLN A 1 238 ? 37.00275 6.14814 0.00858 1.000 15.01626 237 GLN A CA 1
ATOM 1817 C C . GLN A 1 238 ? 35.66265 5.62261 -0.48468 1.000 13.88285 237 GLN A C 1
ATOM 1818 O O . GLN A 1 238 ? 35.47472 5.43933 -1.69344 1.000 13.38168 237 GLN A O 1
ATOM 1824 N N . LEU A 1 239 ? 34.73182 5.37040 0.43572 1.000 13.79445 238 LEU A N 1
ATOM 1825 C CA . LEU A 1 239 ? 33.43434 4.79809 0.11397 1.000 14.30843 238 LEU A CA 1
ATOM 1826 C C . LEU A 1 239 ? 32.33434 5.85155 -0.03362 1.000 14.66691 238 LEU A C 1
ATOM 1827 O O . LEU A 1 239 ? 31.19890 5.49581 -0.35586 1.000 12.16430 238 LEU A O 1
ATOM 1832 N N . THR A 1 240 ? 32.63654 7.13893 0.19038 1.000 12.39108 239 THR A N 1
ATOM 1833 C CA . THR A 1 240 ? 31.64882 8.21262 0.06661 1.000 12.15940 239 THR A CA 1
ATOM 1834 C C . THR A 1 240 ? 31.74936 8.86087 -1.30830 1.000 12.64029 239 THR A C 1
ATOM 1835 O O . THR A 1 240 ? 32.80861 9.42595 -1.63142 1.000 13.14269 239 THR A O 1
ATOM 1839 N N . PRO A 1 241 ? 30.70796 8.83419 -2.14393 1.000 12.93796 240 PRO A N 1
ATOM 1840 C CA . PRO A 1 241 ? 30.82105 9.45009 -3.48599 1.000 10.87380 240 PRO A CA 1
ATOM 1841 C C . PRO A 1 241 ? 31.34323 10.88718 -3.51055 1.000 11.74621 240 PRO A C 1
ATOM 1842 O O . PRO A 1 241 ? 32.11363 11.22398 -4.41739 1.000 13.98395 240 PRO A O 1
ATOM 1846 N N . LEU A 1 242 ? 30.98058 11.73492 -2.54589 1.000 12.57544 241 LEU A N 1
ATOM 1847 C CA . LEU A 1 242 ? 31.52564 13.09937 -2.56582 1.000 12.25568 241 LEU A CA 1
ATOM 1848 C C . LEU A 1 242 ? 32.94945 13.17744 -2.03217 1.000 12.24424 241 LEU A C 1
ATOM 1849 O O . LEU A 1 242 ? 33.62863 14.18826 -2.27588 1.000 14.81794 241 LEU A O 1
ATOM 1854 N N . GLY A 1 243 ? 33.41977 12.14907 -1.32887 1.000 12.52831 242 GLY A N 1
ATOM 1855 C CA . GLY A 1 243 ? 34.83067 12.04551 -0.98931 1.000 12.65034 242 GLY A CA 1
ATOM 1856 C C . GLY A 1 243 ? 35.25185 12.63463 0.33699 1.000 12.79322 242 GLY A C 1
ATOM 1857 O O . GLY A 1 243 ? 36.45454 12.86190 0.53360 1.000 13.36729 242 GLY A O 1
ATOM 1858 N N . ARG A 1 244 ? 34.32347 12.86198 1.26787 1.000 11.97213 243 ARG A N 1
ATOM 1859 C CA . ARG A 1 244 ? 34.61534 13.55685 2.52055 1.000 10.80859 243 ARG A CA 1
ATOM 1860 C C . ARG A 1 244 ? 33.47991 13.33014 3.51173 1.000 11.19469 243 ARG A C 1
ATOM 1861 O O . ARG A 1 244 ? 32.40572 12.83848 3.15460 1.000 13.80220 243 ARG A O 1
ATOM 1869 N N . GLU A 1 245 ? 33.72557 13.72875 4.75681 1.000 13.38060 244 GLU A N 1
ATOM 1870 C CA . GLU A 1 245 ? 32.66844 13.91253 5.73827 1.000 14.75171 244 GLU A CA 1
ATOM 1871 C C . GLU A 1 245 ? 31.91682 15.21623 5.48192 1.000 12.80583 244 GLU A C 1
ATOM 1872 O O . GLU A 1 245 ? 32.40535 16.12906 4.81537 1.000 15.54093 244 GLU A O 1
ATOM 1878 N N . GLY A 1 246 ? 30.68835 15.27636 5.99491 1.000 11.90574 245 GLY A N 1
ATOM 1879 C CA . GLY A 1 246 ? 29.89918 16.48557 5.92491 1.000 12.97961 245 GLY A CA 1
ATOM 1880 C C . GLY A 1 246 ? 30.08843 17.35431 7.14616 1.000 15.78749 245 GLY A C 1
ATOM 1881 O O . GLY A 1 246 ? 30.61950 16.92837 8.17785 1.000 14.49439 245 GLY A O 1
ATOM 1882 N N . LEU A 1 247 ? 29.62829 18.59105 7.02832 1.000 13.01428 246 LEU A N 1
ATOM 1883 C CA . LEU A 1 247 ? 29.61181 19.51485 8.15441 1.000 14.21280 246 LEU A CA 1
ATOM 1884 C C . LEU A 1 247 ? 28.19141 19.64220 8.69232 1.000 13.01919 246 LEU A C 1
ATOM 1885 O O . LEU A 1 247 ? 27.21612 19.42359 7.96709 1.000 14.58236 246 LEU A O 1
ATOM 1890 N N . THR A 1 248 ? 28.07940 20.02224 9.97604 1.000 13.74258 247 THR A N 1
ATOM 1891 C CA . THR A 1 248 ? 26.74687 20.21836 10.54515 1.000 16.13142 247 THR A CA 1
ATOM 1892 C C . THR A 1 248 ? 25.96829 21.28497 9.77748 1.000 14.68500 247 THR A C 1
ATOM 1893 O O . THR A 1 248 ? 24.74013 21.20032 9.68079 1.000 14.75499 247 THR A O 1
ATOM 1897 N N . GLN A 1 249 ? 26.64863 22.29983 9.22919 1.000 14.75989 248 GLN A N 1
ATOM 1898 C CA . GLN A 1 249 ? 25.91028 23.34637 8.53204 1.000 16.44872 248 GLN A CA 1
ATOM 1899 C C . GLN A 1 249 ? 25.32047 22.84569 7.20853 1.000 15.15438 248 GLN A C 1
ATOM 1900 O O . GLN A 1 249 ? 24.45249 23.51866 6.63790 1.000 15.75895 248 GLN A O 1
ATOM 1906 N N . GLU A 1 250 ? 25.73704 21.66669 6.72807 1.000 12.30556 249 GLU A N 1
ATOM 1907 C CA . GLU A 1 250 ? 25.13073 21.04981 5.55526 1.000 12.60775 249 GLU A CA 1
ATOM 1908 C C . GLU A 1 250 ? 23.90661 20.21119 5.89767 1.000 11.20623 249 GLU A C 1
ATOM 1909 O O . GLU A 1 250 ? 23.30991 19.61190 4.99110 1.000 12.28833 249 GLU A O 1
ATOM 1915 N N . LEU A 1 251 ? 23.52331 20.13907 7.17443 1.000 11.74007 250 LEU A N 1
ATOM 1916 C CA . LEU A 1 251 ? 22.28840 19.45790 7.55135 1.000 11.92592 250 LEU A CA 1
ATOM 1917 C C . LEU A 1 251 ? 21.13844 20.41341 7.78316 1.000 12.22578 250 LEU A C 1
ATOM 1918 O O . LEU A 1 251 ? 19.97901 19.99893 7.66478 1.000 12.60791 250 LEU A O 1
ATOM 1923 N N . VAL A 1 252 ? 21.43065 21.67676 8.11224 1.000 11.61534 251 VAL A N 1
ATOM 1924 C CA . VAL A 1 252 ? 20.38504 22.53226 8.66347 1.000 12.25663 251 VAL A CA 1
ATOM 1925 C C . VAL A 1 252 ? 19.33059 22.86424 7.61645 1.000 13.87245 251 VAL A C 1
ATOM 1926 O O . VAL A 1 252 ? 18.16390 23.06556 7.96393 1.000 12.60411 251 VAL A O 1
ATOM 1930 N N . GLY A 1 253 ? 19.69806 22.90819 6.33113 1.000 13.90507 252 GLY A N 1
ATOM 1931 C CA . GLY A 1 253 ? 18.68243 23.08521 5.29860 1.000 13.94286 252 GLY A CA 1
ATOM 1932 C C . GLY A 1 253 ? 17.60618 22.01148 5.33197 1.000 13.59141 252 GLY A C 1
ATOM 1933 O O . GLY A 1 253 ? 16.41888 22.30335 5.18457 1.000 12.16499 252 GLY A O 1
ATOM 1934 N N . GLY A 1 254 ? 18.00680 20.75040 5.51708 1.000 11.91095 253 GLY A N 1
ATOM 1935 C CA . GLY A 1 254 ? 17.02505 19.66575 5.54211 1.000 10.28771 253 GLY A CA 1
ATOM 1936 C C . GLY A 1 254 ? 16.14538 19.69742 6.77929 1.000 12.93672 253 GLY A C 1
ATOM 1937 O O . GLY A 1 254 ? 14.94451 19.42238 6.70082 1.000 12.49795 253 GLY A O 1
ATOM 1938 N N . TYR A 1 255 ? 16.73324 20.01625 7.93937 1.000 11.96284 254 TYR A N 1
ATOM 1939 C CA . TYR A 1 255 ? 15.94649 20.14680 9.16535 1.000 12.06541 254 TYR A CA 1
ATOM 1940 C C . TYR A 1 255 ? 14.94366 21.29061 9.05752 1.000 12.03406 254 TYR A C 1
ATOM 1941 O O . TYR A 1 255 ? 13.83163 21.19592 9.58891 1.000 12.77155 254 TYR A O 1
ATOM 1950 N N . LEU A 1 256 ? 15.31418 22.38608 8.38049 1.000 11.38699 255 LEU A N 1
ATOM 1951 C CA . LEU A 1 256 ? 14.36666 23.49162 8.23274 1.000 13.09993 255 LEU A CA 1
ATOM 1952 C C . LEU A 1 256 ? 13.29686 23.15454 7.20434 1.000 11.48637 255 LEU A C 1
ATOM 1953 O O . LEU A 1 256 ? 12.12486 23.52071 7.37743 1.000 10.55009 255 LEU A O 1
ATOM 1958 N N . TYR A 1 257 ? 13.68207 22.46735 6.12318 1.000 11.31401 256 TYR A N 1
ATOM 1959 C CA . TYR A 1 257 ? 12.70568 21.96382 5.16249 1.000 10.89174 256 TYR A CA 1
ATOM 1960 C C . TYR A 1 257 ? 11.59357 21.19643 5.86265 1.000 10.52978 256 TYR A C 1
ATOM 1961 O O . TYR A 1 257 ? 10.40917 21.48071 5.66039 1.000 11.81332 256 TYR A O 1
ATOM 1970 N N . LEU A 1 258 ? 11.96033 20.20412 6.68815 1.000 11.64003 257 LEU A N 1
ATOM 1971 C CA . LEU A 1 258 ? 10.96132 19.34544 7.32886 1.000 10.69801 257 LEU A CA 1
ATOM 1972 C C . LEU A 1 258 ? 10.18868 20.06410 8.43214 1.000 12.40411 257 LEU A C 1
ATOM 1973 O O . LEU A 1 258 ? 9.01912 19.73797 8.67726 1.000 14.29476 257 LEU A O 1
ATOM 1978 N N . ALA A 1 259 ? 10.81123 21.03831 9.10056 1.000 13.01083 258 ALA A N 1
ATOM 1979 C CA . ALA A 1 259 ? 10.16401 21.70212 10.22794 1.000 12.93307 258 ALA A CA 1
ATOM 1980 C C . ALA A 1 259 ? 9.08437 22.67212 9.78924 1.000 13.78710 258 ALA A C 1
ATOM 1981 O O . ALA A 1 259 ? 8.13497 22.91907 10.54956 1.000 13.99909 258 ALA A O 1
ATOM 1983 N N . SER A 1 260 ? 9.22283 23.24006 8.59877 1.000 13.23162 259 SER A N 1
ATOM 1984 C CA . SER A 1 260 ? 8.45636 24.39797 8.16183 1.000 13.62980 259 SER A CA 1
ATOM 1985 C C . SER A 1 260 ? 7.31670 24.00180 7.21251 1.000 14.55929 259 SER A C 1
ATOM 1986 O O . SER A 1 260 ? 7.11169 22.83028 6.88090 1.000 12.86473 259 SER A O 1
ATOM 1989 N N . ASN A 1 261 ? 6.57221 25.01371 6.76549 1.000 12.70245 260 ASN A N 1
ATOM 1990 C CA . ASN A 1 261 ? 5.51952 24.85019 5.76881 1.000 10.56904 260 ASN A CA 1
ATOM 1991 C C . ASN A 1 261 ? 6.06751 24.58974 4.35459 1.000 12.93090 260 ASN A C 1
ATOM 1992 O O . ASN A 1 261 ? 5.28641 24.51072 3.40728 1.000 13.64059 260 ASN A O 1
ATOM 1997 N N . ALA A 1 262 ? 7.37960 24.43050 4.18703 1.000 10.77397 261 ALA A N 1
ATOM 1998 C CA . ALA A 1 262 ? 7.91254 23.98901 2.90737 1.000 12.77520 261 ALA A CA 1
ATOM 1999 C C . ALA A 1 262 ? 7.60212 22.53571 2.60922 1.000 12.18458 261 ALA A C 1
ATOM 2000 O O . ALA A 1 262 ? 7.80199 22.11060 1.47017 1.000 12.22110 261 ALA A O 1
ATOM 2002 N N . SER A 1 263 ? 7.12282 21.76601 3.58923 1.000 13.88968 262 SER A N 1
ATOM 2003 C CA . SER A 1 263 ? 7.00721 20.31571 3.46734 1.000 9.79114 262 SER A CA 1
ATOM 2004 C C . SER A 1 263 ? 5.65250 19.80484 3.95234 1.000 12.80824 262 SER A C 1
ATOM 2005 O O . SER A 1 263 ? 5.56327 18.72024 4.54670 1.000 12.07730 262 SER A O 1
ATOM 2008 N N . THR A 1 264 ? 4.56437 20.53194 3.66797 1.000 12.10678 263 THR A N 1
ATOM 2009 C CA . THR A 1 264 ? 3.27389 20.16832 4.26060 1.000 13.64446 263 THR A CA 1
ATOM 2010 C C . THR A 1 264 ? 2.64151 18.90908 3.66009 1.000 11.80440 263 THR A C 1
ATOM 2011 O O . THR A 1 264 ? 1.65487 18.41783 4.22104 1.000 12.99617 263 THR A O 1
ATOM 2015 N N . PHE A 1 265 ? 3.15833 18.38399 2.54720 1.000 12.08227 264 PHE A N 1
ATOM 2016 C CA . PHE A 1 265 ? 2.74606 17.09135 2.00577 1.000 12.78028 264 PHE A CA 1
ATOM 2017 C C . PHE A 1 265 ? 3.79942 16.01706 2.24710 1.000 11.40668 264 PHE A C 1
ATOM 2018 O O . PHE A 1 265 ? 3.68093 14.91321 1.71689 1.000 13.57718 264 PHE A O 1
ATOM 2026 N N . THR A 1 266 ? 4.83206 16.31391 3.03696 1.000 10.28127 265 THR A N 1
ATOM 2027 C CA . THR A 1 266 ? 5.92403 15.37923 3.27529 1.000 10.10146 265 THR A CA 1
ATOM 2028 C C . THR A 1 266 ? 5.74033 14.75107 4.64722 1.000 13.07027 265 THR A C 1
ATOM 2029 O O . THR A 1 266 ? 5.86304 15.43581 5.66633 1.000 12.60125 265 THR A O 1
ATOM 2033 N N . THR A 1 267 ? 5.44281 13.45320 4.67542 1.000 10.98461 266 THR A N 1
ATOM 2034 C CA . THR A 1 267 ? 5.33920 12.72457 5.92988 1.000 11.78794 266 THR A CA 1
ATOM 2035 C C . THR A 1 267 ? 5.74013 11.27516 5.68872 1.000 11.71940 266 THR A C 1
ATOM 2036 O O . THR A 1 267 ? 5.54548 10.73275 4.59583 1.000 12.40858 266 THR A O 1
ATOM 2040 N N . GLY A 1 268 ? 6.32151 10.66317 6.71767 1.000 11.80690 267 GLY A N 1
ATOM 2041 C CA . GLY A 1 268 ? 6.79931 9.29676 6.58719 1.000 9.67052 267 GLY A CA 1
ATOM 2042 C C . GLY A 1 268 ? 8.00061 9.16117 5.68648 1.000 12.87697 267 GLY A C 1
ATOM 2043 O O . GLY A 1 268 ? 8.30693 8.05506 5.23285 1.000 14.07537 267 GLY A O 1
ATOM 2044 N N . SER A 1 269 ? 8.68645 10.25833 5.39982 1.000 11.58681 268 SER A N 1
ATOM 2045 C CA . SER A 1 269 ? 9.84278 10.22100 4.52314 1.000 11.41542 268 SER A CA 1
ATOM 2046 C C . SER A 1 269 ? 11.14138 10.22058 5.32587 1.000 14.00546 268 SER A C 1
ATOM 2047 O O . SER A 1 269 ? 11.18798 10.64450 6.48101 1.000 13.34487 268 SER A O 1
ATOM 2050 N N . ASP A 1 270 ? 12.20067 9.73543 4.68353 1.000 13.49782 269 ASP A N 1
ATOM 2051 C CA . ASP A 1 270 ? 13.53953 9.62112 5.26717 1.000 14.55574 269 ASP A CA 1
ATOM 2052 C C . ASP A 1 270 ? 14.45774 10.44690 4.37430 1.000 13.57701 269 ASP A C 1
ATOM 2053 O O . ASP A 1 270 ? 14.79481 10.02288 3.26689 1.000 15.37835 269 ASP A O 1
ATOM 2058 N N . VAL A 1 271 ? 14.84326 11.62689 4.85059 1.000 12.88269 270 VAL A N 1
ATOM 2059 C CA . VAL A 1 271 ? 15.65871 12.55732 4.07568 1.000 11.17312 270 VAL A CA 1
ATOM 2060 C C . VAL A 1 271 ? 17.12686 12.25523 4.35921 1.000 12.14125 270 VAL A C 1
ATOM 2061 O O . VAL A 1 271 ? 17.62502 12.54611 5.45090 1.000 13.09929 270 VAL A O 1
ATOM 2065 N N . VAL A 1 272 ? 17.81845 11.66173 3.36619 1.000 10.70253 271 VAL A N 1
ATOM 2066 C CA . VAL A 1 272 ? 19.18049 11.17304 3.53505 1.000 11.72424 271 VAL A CA 1
ATOM 2067 C C . VAL A 1 272 ? 20.15694 12.25492 3.10025 1.000 11.12235 271 VAL A C 1
ATOM 2068 O O . VAL A 1 272 ? 20.04915 12.77923 1.98784 1.000 12.38799 271 VAL A O 1
ATOM 2072 N N . ILE A 1 273 ? 21.11837 12.57551 3.97437 1.000 11.80249 272 ILE A N 1
ATOM 2073 C CA . ILE A 1 273 ? 22.10784 13.63433 3.73111 1.000 12.11091 272 ILE A CA 1
ATOM 2074 C C . ILE A 1 273 ? 23.47370 13.03006 4.05766 1.000 11.68151 272 ILE A C 1
ATOM 2075 O O . ILE A 1 273 ? 23.95863 13.13278 5.19528 1.000 11.62022 272 ILE A O 1
ATOM 2080 N N . ASP A 1 274 ? 24.11035 12.38208 3.05403 1.000 10.88914 273 ASP A N 1
ATOM 2081 C CA . ASP A 1 274 ? 25.20601 11.45037 3.32678 1.000 11.12507 273 ASP A CA 1
ATOM 2082 C C . ASP A 1 274 ? 26.31735 11.48952 2.27811 1.000 11.47280 273 ASP A C 1
ATOM 2083 O O . ASP A 1 274 ? 27.13531 10.56063 2.22798 1.000 11.05374 273 ASP A O 1
ATOM 2088 N N . GLY A 1 275 ? 26.36363 12.51738 1.43376 1.000 11.02522 274 GLY A N 1
ATOM 2089 C CA . GLY A 1 275 ? 27.37151 12.56307 0.38449 1.000 11.61292 274 GLY A CA 1
ATOM 2090 C C . GLY A 1 275 ? 27.32166 11.39927 -0.57245 1.000 12.40822 274 GLY A C 1
ATOM 2091 O O . GLY A 1 275 ? 28.33137 11.10101 -1.22785 1.000 11.83800 274 GLY A O 1
ATOM 2092 N N . GLY A 1 276 ? 26.17691 10.70716 -0.65586 1.000 11.75250 275 GLY A N 1
ATOM 2093 C CA . GLY A 1 276 ? 26.01724 9.55926 -1.53571 1.000 12.31483 275 GLY A CA 1
ATOM 2094 C C . GLY A 1 276 ? 26.34455 8.20716 -0.92621 1.000 10.89813 275 GLY A C 1
ATOM 2095 O O . GLY A 1 276 ? 26.30180 7.20205 -1.65476 1.000 12.04713 275 GLY A O 1
ATOM 2096 N N . TYR A 1 277 ? 26.67282 8.14814 0.37269 1.000 11.18884 276 TYR A N 1
ATOM 2097 C CA . TYR A 1 277 ? 27.23119 6.92428 0.97338 1.000 10.70317 276 TYR A CA 1
ATOM 2098 C C . TYR A 1 277 ? 26.35746 5.69011 0.74512 1.000 12.35357 276 TYR A C 1
ATOM 2099 O O . TYR A 1 277 ? 26.87489 4.58549 0.52223 1.000 12.47875 276 TYR A O 1
ATOM 2108 N N . THR A 1 278 ? 25.03996 5.83949 0.85537 1.000 12.62306 277 THR A N 1
ATOM 2109 C CA . THR A 1 278 ? 24.14286 4.69895 0.74829 1.000 13.77447 277 THR A CA 1
ATOM 2110 C C . THR A 1 278 ? 23.92573 4.22697 -0.69118 1.000 15.25257 277 THR A C 1
ATOM 2111 O O . THR A 1 278 ? 23.22089 3.22786 -0.89314 1.000 18.82397 277 THR A O 1
ATOM 2115 N N . CYS A 1 279 ? 24.50322 4.89991 -1.68984 1.000 12.32042 278 CYS A N 1
ATOM 2116 C CA . CYS A 1 279 ? 24.28506 4.52441 -3.09534 1.000 13.15787 278 CYS A CA 1
ATOM 2117 C C . CYS A 1 279 ? 25.15914 3.37032 -3.59755 1.000 13.07375 278 CYS A C 1
ATOM 2118 O O . CYS A 1 279 ? 24.61694 2.45124 -4.22479 1.000 13.23577 278 CYS A O 1
ATOM 2121 N N . PRO A 1 280 ? 26.49468 3.35742 -3.37715 1.000 13.43461 279 PRO A N 1
ATOM 2122 C CA . PRO A 1 280 ? 27.31112 2.33026 -4.06297 1.000 15.76425 279 PRO A CA 1
ATOM 2123 C C . PRO A 1 280 ? 26.90951 0.84261 -3.93047 1.000 29.38629 279 PRO A C 1
ATOM 2124 O O . PRO A 1 280 ? 27.18556 0.05032 -3.00327 1.000 22.38006 279 PRO A O 1
ATOM 2128 N N . SER B 1 1 ? 50.12555 7.73898 -7.55052 1.000 61.76610 0 SER B N 1
ATOM 2129 C CA . SER B 1 1 ? 49.24774 7.22649 -6.50674 1.000 55.85742 0 SER B CA 1
ATOM 2130 C C . SER B 1 1 ? 50.02599 6.51837 -5.39816 1.000 55.02898 0 SER B C 1
ATOM 2131 O O . SER B 1 1 ? 49.73568 5.37051 -5.05899 1.000 60.76566 0 SER B O 1
ATOM 2134 N N . MET B 1 2 ? 51.03939 7.19308 -4.86473 1.000 44.59516 1 MET B N 1
ATOM 2135 C CA . MET B 1 2 ? 51.63409 6.84348 -3.58313 1.000 41.13072 1 MET B CA 1
ATOM 2136 C C . MET B 1 2 ? 51.50520 8.05733 -2.67195 1.000 37.10718 1 MET B C 1
ATOM 2137 O O . MET B 1 2 ? 51.68754 9.19633 -3.11484 1.000 36.04862 1 MET B O 1
ATOM 2142 N N . GLY B 1 3 ? 51.14877 7.81900 -1.41208 1.000 33.69155 2 GLY B N 1
ATOM 2143 C CA . GLY B 1 3 ? 50.92391 8.93247 -0.51193 1.000 34.68755 2 GLY B CA 1
ATOM 2144 C C . GLY B 1 3 ? 49.66712 9.71807 -0.79576 1.000 38.91316 2 GLY B C 1
ATOM 2145 O O . GLY B 1 3 ? 49.54677 10.86648 -0.35855 1.000 43.09719 2 GLY B O 1
ATOM 2146 N N . GLU B 1 4 ? 48.73554 9.14812 -1.54835 1.000 29.61344 3 GLU B N 1
ATOM 2147 C CA . GLU B 1 4 ? 47.41881 9.74321 -1.70238 1.000 26.93367 3 GLU B CA 1
ATOM 2148 C C . GLU B 1 4 ? 46.37695 8.70873 -1.32843 1.000 26.17918 3 GLU B C 1
ATOM 2149 O O . GLU B 1 4 ? 46.51991 7.52925 -1.65179 1.000 25.06795 3 GLU B O 1
ATOM 2155 N N . ILE B 1 5 ? 45.35865 9.14715 -0.60469 1.000 21.70273 4 ILE B N 1
ATOM 2156 C CA . ILE B 1 5 ? 44.14928 8.35578 -0.43490 1.000 19.99347 4 ILE B CA 1
ATOM 2157 C C . ILE B 1 5 ? 43.33277 8.47509 -1.72136 1.000 18.64720 4 ILE B C 1
ATOM 2158 O O . ILE B 1 5 ? 42.76877 9.54061 -2.02411 1.000 17.21178 4 ILE B O 1
ATOM 2163 N N . GLU B 1 6 ? 43.30070 7.39141 -2.50334 1.000 17.78753 5 GLU B N 1
ATOM 2164 C CA . GLU B 1 6 ? 42.39844 7.21566 -3.64016 1.000 18.83429 5 GLU B CA 1
ATOM 2165 C C . GLU B 1 6 ? 40.99179 6.71630 -3.32141 1.000 15.54575 5 GLU B C 1
ATOM 2166 O O . GLU B 1 6 ? 40.78879 5.74801 -2.57938 1.000 17.74535 5 GLU B O 1
ATOM 2172 N N . SER B 1 7 ? 40.02721 7.32254 -4.01384 1.000 15.15169 6 SER B N 1
ATOM 2173 C CA . SER B 1 7 ? 38.63188 6.94501 -3.89679 1.000 14.31069 6 SER B CA 1
ATOM 2174 C C . SER B 1 7 ? 38.38425 5.57477 -4.51093 1.000 16.57820 6 SER B C 1
ATOM 2175 O O . SER B 1 7 ? 38.88928 5.26282 -5.59511 1.000 17.12146 6 SER B O 1
ATOM 2178 N N . TYR B 1 8 ? 37.54717 4.77396 -3.83021 1.000 12.92455 7 TYR B N 1
ATOM 2179 C CA . TYR B 1 8 ? 37.00414 3.56948 -4.43949 1.000 14.53796 7 TYR B CA 1
ATOM 2180 C C . TYR B 1 8 ? 35.82393 3.86937 -5.35873 1.000 14.48494 7 TYR B C 1
ATOM 2181 O O . TYR B 1 8 ? 35.45750 3.01587 -6.18982 1.000 14.18722 7 TYR B O 1
ATOM 2190 N N . CYS B 1 9 ? 35.21823 5.05005 -5.22711 1.000 12.71777 8 CYS B N 1
ATOM 2191 C CA . CYS B 1 9 ? 34.06614 5.45390 -6.02712 1.000 13.78941 8 CYS B CA 1
ATOM 2192 C C . CYS B 1 9 ? 34.45776 6.07007 -7.37052 1.000 15.22666 8 CYS B C 1
ATOM 2193 O O . CYS B 1 9 ? 33.90248 5.68671 -8.40229 1.000 16.00086 8 CYS B O 1
ATOM 2196 N N . ASN B 1 10 ? 35.38354 7.03157 -7.38787 1.000 14.33722 9 ASN B N 1
ATOM 2197 C CA . ASN B 1 10 ? 35.64195 7.82030 -8.59882 1.000 14.13086 9 ASN B CA 1
ATOM 2198 C C . ASN B 1 10 ? 36.99631 8.49855 -8.44110 1.000 17.76971 9 ASN B C 1
ATOM 2199 O O . ASN B 1 10 ? 37.11949 9.42335 -7.62743 1.000 14.51050 9 ASN B O 1
ATOM 2204 N N . LYS B 1 11 ? 38.01017 8.02274 -9.15825 1.000 19.22496 10 LYS B N 1
ATOM 2205 C CA . LYS B 1 11 ? 39.27887 8.46659 -8.69648 1.000 19.61189 10 LYS B CA 1
ATOM 2206 C C . LYS B 1 11 ? 39.50139 9.90661 -9.21291 1.000 22.42819 10 LYS B C 1
ATOM 2207 O O . LYS B 1 11 ? 40.53056 10.54729 -8.88691 1.000 19.94748 10 LYS B O 1
ATOM 2213 N N . GLU B 1 12 ? 38.57124 10.43790 -10.05272 1.000 17.83645 11 GLU B N 1
ATOM 2214 C CA . GLU B 1 12 ? 38.56226 11.82426 -10.55571 1.000 17.42201 11 GLU B CA 1
ATOM 2215 C C . GLU B 1 12 ? 38.27019 12.83064 -9.46199 1.000 18.19430 11 GLU B C 1
ATOM 2216 O O . GLU B 1 12 ? 38.39481 14.03436 -9.70861 1.000 19.41763 11 GLU B O 1
ATOM 2222 N N . LEU B 1 13 ? 37.90029 12.36499 -8.27027 1.000 15.43477 12 LEU B N 1
ATOM 2223 C CA . LEU B 1 13 ? 37.83012 13.23373 -7.10448 1.000 17.94628 12 LEU B CA 1
ATOM 2224 C C . LEU B 1 13 ? 39.19701 13.75870 -6.69476 1.000 17.37001 12 LEU B C 1
ATOM 2225 O O . LEU B 1 13 ? 39.26712 14.78463 -6.01176 1.000 18.53132 12 LEU B O 1
ATOM 2230 N N . GLY B 1 14 ? 40.27504 13.07272 -7.07218 1.000 16.84271 13 GLY B N 1
ATOM 2231 C CA . GLY B 1 14 ? 41.60006 13.43836 -6.62415 1.000 20.27237 13 GLY B CA 1
ATOM 2232 C C . GLY B 1 14 ? 41.89632 12.89728 -5.24307 1.000 20.88045 13 GLY B C 1
ATOM 2233 O O . GLY B 1 14 ? 41.10764 12.14748 -4.66799 1.000 17.52579 13 GLY B O 1
ATOM 2234 N N . PRO B 1 15 ? 43.04275 13.26810 -4.67850 1.000 18.58749 14 PRO B N 1
ATOM 2235 C CA . PRO B 1 15 ? 43.40087 12.77647 -3.34298 1.000 18.22261 14 PRO B CA 1
ATOM 2236 C C . PRO B 1 15 ? 42.36452 13.16120 -2.30260 1.000 18.68972 14 PRO B C 1
ATOM 2237 O O . PRO B 1 15 ? 41.86411 14.28239 -2.28521 1.000 18.88753 14 PRO B O 1
ATOM 2241 N N . LEU B 1 16 ? 42.06170 12.22475 -1.41501 1.000 16.37951 15 LEU B N 1
ATOM 2242 C CA . LEU B 1 16 ? 41.01268 12.44432 -0.43591 1.000 15.52834 15 LEU B CA 1
ATOM 2243 C C . LEU B 1 16 ? 41.59417 12.93369 0.88470 1.000 15.45358 15 LEU B C 1
ATOM 2244 O O . LEU B 1 16 ? 42.78131 12.72924 1.17075 1.000 18.27369 15 LEU B O 1
ATOM 2249 N N . PRO B 1 17 ? 40.78483 13.59483 1.72906 1.000 16.03188 16 PRO B N 1
ATOM 2250 C CA . PRO B 1 17 ? 39.38309 13.98113 1.48390 1.000 14.76430 16 PRO B CA 1
ATOM 2251 C C . PRO B 1 17 ? 39.24332 15.20595 0.58530 1.000 15.43596 16 PRO B C 1
ATOM 2252 O O . PRO B 1 17 ? 40.14122 16.05616 0.55715 1.000 16.08467 16 PRO B O 1
ATOM 2256 N N . THR B 1 18 ? 38.14786 15.27323 -0.17381 1.000 13.77604 17 THR B N 1
ATOM 2257 C CA . THR B 1 18 ? 37.75633 16.51829 -0.80541 1.000 17.12635 17 THR B CA 1
ATOM 2258 C C . THR B 1 18 ? 37.37591 17.53320 0.27372 1.000 13.68063 17 THR B C 1
ATOM 2259 O O . THR B 1 18 ? 37.23660 17.20102 1.45372 1.000 13.73431 17 THR B O 1
ATOM 2263 N N . LYS B 1 19 ? 37.17766 18.78277 -0.14378 1.000 17.65241 18 LYS B N 1
ATOM 2264 C CA . LYS B 1 19 ? 36.96679 19.87507 0.79396 1.000 17.41217 18 LYS B CA 1
ATOM 2265 C C . LYS B 1 19 ? 35.56635 20.45737 0.64398 1.000 15.91745 18 LYS B C 1
ATOM 2266 O O . LYS B 1 19 ? 35.01462 20.50301 -0.45651 1.000 16.92722 18 LYS B O 1
ATOM 2272 N N . ALA B 1 20 ? 34.99190 20.88302 1.77352 1.000 15.41753 19 ALA B N 1
ATOM 2273 C CA . ALA B 1 20 ? 33.64355 21.43964 1.84744 1.000 15.80057 19 ALA B CA 1
ATOM 2274 C C . ALA B 1 20 ? 33.60337 22.88219 1.32922 1.000 19.11470 19 ALA B C 1
ATOM 2275 O O . ALA B 1 20 ? 34.61439 23.57860 1.36635 1.000 16.06965 19 ALA B O 1
ATOM 2277 N N . PRO B 1 21 ? 32.45286 23.34133 0.82354 1.000 16.97113 20 PRO B N 1
ATOM 2278 C CA . PRO B 1 21 ? 32.31896 24.74398 0.40003 1.000 14.77517 20 PRO B CA 1
ATOM 2279 C C . PRO B 1 21 ? 32.05428 25.67744 1.56868 1.000 19.51250 20 PRO B C 1
ATOM 2280 O O . PRO B 1 21 ? 31.48008 25.28784 2.58909 1.000 17.13939 20 PRO B O 1
ATOM 2284 N N . THR B 1 22 ? 32.44982 26.94023 1.39373 1.000 15.10588 21 THR B N 1
ATOM 2285 C CA . THR B 1 22 ? 31.96203 27.98246 2.29591 1.000 17.36915 21 THR B CA 1
ATOM 2286 C C . THR B 1 22 ? 30.45947 28.16290 2.11149 1.000 17.07056 21 THR B C 1
ATOM 2287 O O . THR B 1 22 ? 29.93656 28.04390 1.00521 1.000 17.74595 21 THR B O 1
ATOM 2291 N N . LEU B 1 23 ? 29.76371 28.44472 3.20481 1.000 14.43670 22 LEU B N 1
ATOM 2292 C CA . LEU B 1 23 ? 28.31321 28.55062 3.19903 1.000 17.24765 22 LEU B CA 1
ATOM 2293 C C . LEU B 1 23 ? 27.90978 29.78285 3.98749 1.000 17.40145 22 LEU B C 1
ATOM 2294 O O . LEU B 1 23 ? 28.58087 30.16770 4.94554 1.000 19.66746 22 LEU B O 1
ATOM 2299 N N . SER B 1 24 ? 26.80003 30.38981 3.58696 1.000 16.34688 23 SER B N 1
ATOM 2300 C CA . SER B 1 24 ? 26.24028 31.46084 4.39097 1.000 17.43814 23 SER B CA 1
ATOM 2301 C C . SER B 1 24 ? 25.99890 31.01226 5.80865 1.000 19.67678 23 SER B C 1
ATOM 2302 O O . SER B 1 24 ? 25.53829 29.88423 6.08090 1.000 23.11313 23 SER B O 1
ATOM 2305 N N . LYS B 1 25 ? 26.27900 31.95164 6.71487 1.000 24.75318 24 LYS B N 1
ATOM 2306 C CA . LYS B 1 25 ? 25.96280 31.70488 8.13176 1.000 25.94811 24 LYS B CA 1
ATOM 2307 C C . LYS B 1 25 ? 24.48485 31.76626 8.43456 1.000 22.35164 24 LYS B C 1
ATOM 2308 O O . LYS B 1 25 ? 24.04737 31.34230 9.50408 1.000 24.28490 24 LYS B O 1
ATOM 2314 N N . ASN B 1 26 ? 23.64414 32.33279 7.54540 1.000 20.15014 25 ASN B N 1
ATOM 2315 C CA . ASN B 1 26 ? 22.19064 32.34863 7.81861 1.000 22.22802 25 ASN B CA 1
ATOM 2316 C C . ASN B 1 26 ? 21.49583 31.28099 6.97269 1.000 19.28035 25 ASN B C 1
ATOM 2317 O O . ASN B 1 26 ? 21.64834 31.25709 5.74507 1.000 20.46143 25 ASN B O 1
ATOM 2322 N N . VAL B 1 27 ? 20.74160 30.39727 7.63328 1.000 18.97130 26 VAL B N 1
ATOM 2323 C CA . VAL B 1 27 ? 20.14494 29.24557 6.94978 1.000 19.73518 26 VAL B CA 1
ATOM 2324 C C . VAL B 1 27 ? 19.26249 29.68736 5.78818 1.000 16.03483 26 VAL B C 1
ATOM 2325 O O . VAL B 1 27 ? 19.20709 29.01981 4.74825 1.000 14.25736 26 VAL B O 1
ATOM 2329 N N . LEU B 1 28 ? 18.56243 30.81435 5.93921 1.000 17.30208 27 LEU B N 1
ATOM 2330 C CA . LEU B 1 28 ? 17.64668 31.25384 4.88599 1.000 17.77493 27 LEU B CA 1
ATOM 2331 C C . LEU B 1 28 ? 18.39542 31.61703 3.61224 1.000 17.70873 27 LEU B C 1
ATOM 2332 O O . LEU B 1 28 ? 17.88397 31.39679 2.50518 1.000 18.21206 27 LEU B O 1
ATOM 2337 N N . ASP B 1 29 ? 19.60900 32.15302 3.74756 1.000 16.73068 28 ASP B N 1
ATOM 2338 C CA . ASP B 1 29 ? 20.39639 32.52175 2.58223 1.000 19.58830 28 ASP B CA 1
ATOM 2339 C C . ASP B 1 29 ? 20.89717 31.30448 1.81320 1.000 17.38706 28 ASP B C 1
ATOM 2340 O O . ASP B 1 29 ? 21.22959 31.43486 0.63444 1.000 15.23197 28 ASP B O 1
ATOM 2345 N N . LEU B 1 30 ? 20.95124 30.12976 2.44856 1.000 14.94968 29 LEU B N 1
ATOM 2346 C CA . LEU B 1 30 ? 21.33748 28.91327 1.73471 1.000 13.51475 29 LEU B CA 1
ATOM 2347 C C . LEU B 1 30 ? 20.40043 28.59506 0.56944 1.000 13.95487 29 LEU B C 1
ATOM 2348 O O . LEU B 1 30 ? 20.82881 27.99027 -0.42381 1.000 13.81655 29 LEU B O 1
ATOM 2353 N N . PHE B 1 31 ? 19.13348 29.00037 0.65926 1.000 12.33997 30 PHE B N 1
ATOM 2354 C CA . PHE B 1 31 ? 18.11300 28.66769 -0.32633 1.000 13.44332 30 PHE B CA 1
ATOM 2355 C C . PHE B 1 31 ? 18.05546 29.64809 -1.49356 1.000 13.94671 30 PHE B C 1
ATOM 2356 O O . PHE B 1 31 ? 17.24908 29.45331 -2.41058 1.000 17.31623 30 PHE B O 1
ATOM 2364 N N . SER B 1 32 ? 18.89769 30.67529 -1.48940 1.000 13.39662 31 SER B N 1
ATOM 2365 C CA . SER B 1 32 ? 18.86237 31.68653 -2.54156 1.000 14.49180 31 SER B CA 1
ATOM 2366 C C . SER B 1 32 ? 19.40742 31.15561 -3.85612 1.000 16.15053 31 SER B C 1
ATOM 2367 O O . SER B 1 32 ? 20.43993 30.48157 -3.89036 1.000 18.40548 31 SER B O 1
ATOM 2370 N N . LEU B 1 33 ? 18.74909 31.51125 -4.95453 1.000 15.50598 32 LEU B N 1
ATOM 2371 C CA . LEU B 1 33 ? 19.30903 31.24977 -6.27749 1.000 14.54890 32 LEU B CA 1
ATOM 2372 C C . LEU B 1 33 ? 19.73831 32.53633 -6.98320 1.000 14.25300 32 LEU B C 1
ATOM 2373 O O . LEU B 1 33 ? 19.92784 32.53161 -8.20738 1.000 16.50742 32 LEU B O 1
ATOM 2378 N N . LYS B 1 34 ? 19.93212 33.62523 -6.23602 1.000 16.02024 33 LYS B N 1
ATOM 2379 C CA . LYS B 1 34 ? 20.46510 34.84366 -6.84374 1.000 19.86589 33 LYS B CA 1
ATOM 2380 C C . LYS B 1 34 ? 21.80951 34.56104 -7.50860 1.000 19.17221 33 LYS B C 1
ATOM 2381 O O . LYS B 1 34 ? 22.67844 33.89826 -6.93493 1.000 21.56062 33 LYS B O 1
ATOM 2387 N N . GLY B 1 35 ? 21.97428 35.07014 -8.72610 1.000 19.58174 34 GLY B N 1
ATOM 2388 C CA . GLY B 1 35 ? 23.17774 34.83393 -9.48221 1.000 16.90990 34 GLY B CA 1
ATOM 2389 C C . GLY B 1 35 ? 23.21657 33.52772 -10.24755 1.000 19.97494 34 GLY B C 1
ATOM 2390 O O . GLY B 1 35 ? 24.21959 33.25914 -10.91087 1.000 23.99161 34 GLY B O 1
ATOM 2391 N N . LYS B 1 36 ? 22.15864 32.71627 -10.20107 1.000 17.21975 35 LYS B N 1
ATOM 2392 C CA . LYS B 1 36 ? 22.17765 31.38713 -10.80179 1.000 15.53266 35 LYS B CA 1
ATOM 2393 C C . LYS B 1 36 ? 21.16677 31.28564 -11.94270 1.000 17.56139 35 LYS B C 1
ATOM 2394 O O . LYS B 1 36 ? 20.21184 32.06132 -12.02309 1.000 18.27501 35 LYS B O 1
ATOM 2400 N N . VAL B 1 37 ? 21.40392 30.32980 -12.84912 1.000 13.79212 36 VAL B N 1
ATOM 2401 C CA . VAL B 1 37 ? 20.51295 30.04128 -13.97301 1.000 14.37314 36 VAL B CA 1
ATOM 2402 C C . VAL B 1 37 ? 19.93010 28.64830 -13.77933 1.000 15.18324 36 VAL B C 1
ATOM 2403 O O . VAL B 1 37 ? 20.67448 27.69182 -13.53696 1.000 14.72195 36 VAL B O 1
ATOM 2407 N N . ALA B 1 38 ? 18.60842 28.53035 -13.88336 1.000 15.71338 37 ALA B N 1
ATOM 2408 C CA . ALA B 1 38 ? 17.93835 27.23285 -13.82323 1.000 14.59248 37 ALA B CA 1
ATOM 2409 C C . ALA B 1 38 ? 17.27008 26.91348 -15.15537 1.000 16.13494 37 ALA B C 1
ATOM 2410 O O . ALA B 1 38 ? 16.74773 27.80549 -15.82813 1.000 17.18819 37 ALA B O 1
ATOM 2412 N N . SER B 1 39 ? 17.28494 25.63429 -15.53944 1.000 15.10864 38 SER B N 1
ATOM 2413 C CA . SER B 1 39 ? 16.61818 25.17603 -16.75482 1.000 13.57291 38 SER B CA 1
ATOM 2414 C C . SER B 1 39 ? 15.69585 24.02990 -16.35966 1.000 14.19792 38 SER B C 1
ATOM 2415 O O . SER B 1 39 ? 16.15759 23.05231 -15.76220 1.000 14.57954 38 SER B O 1
ATOM 2418 N N . VAL B 1 40 ? 14.39989 24.15542 -16.66820 1.000 15.51860 39 VAL B N 1
ATOM 2419 C CA . VAL B 1 40 ? 13.35609 23.26275 -16.15021 1.000 14.34676 39 VAL B CA 1
ATOM 2420 C C . VAL B 1 40 ? 12.56925 22.68692 -17.32475 1.000 14.62254 39 VAL B C 1
ATOM 2421 O O . VAL B 1 40 ? 11.78439 23.40454 -17.95666 1.000 15.64039 39 VAL B O 1
ATOM 2425 N N . THR B 1 41 ? 12.75037 21.39688 -17.61577 1.000 13.84007 40 THR B N 1
ATOM 2426 C CA . THR B 1 41 ? 11.98018 20.85291 -18.72830 1.000 12.87718 40 THR B CA 1
ATOM 2427 C C . THR B 1 41 ? 10.53299 20.61242 -18.29011 1.000 16.56817 40 THR B C 1
ATOM 2428 O O . THR B 1 41 ? 10.22499 20.52480 -17.10163 1.000 15.69487 40 THR B O 1
ATOM 2432 N N . GLY B 1 42 ? 9.62719 20.55781 -19.26632 1.000 14.00118 41 GLY B N 1
ATOM 2433 C CA . GLY B 1 42 ? 8.21857 20.35695 -18.93572 1.000 15.50921 41 GLY B CA 1
ATOM 2434 C C . GLY B 1 42 ? 7.60856 21.47314 -18.11583 1.000 15.73944 41 GLY B C 1
ATOM 2435 O O . GLY B 1 42 ? 6.74682 21.22006 -17.26886 1.000 17.37608 41 GLY B O 1
ATOM 2436 N N . SER B 1 43 ? 8.02599 22.71143 -18.34516 1.000 15.07832 42 SER B N 1
ATOM 2437 C CA . SER B 1 43 ? 7.56067 23.83004 -17.54686 1.000 15.03328 42 SER B CA 1
ATOM 2438 C C . SER B 1 43 ? 6.47512 24.65821 -18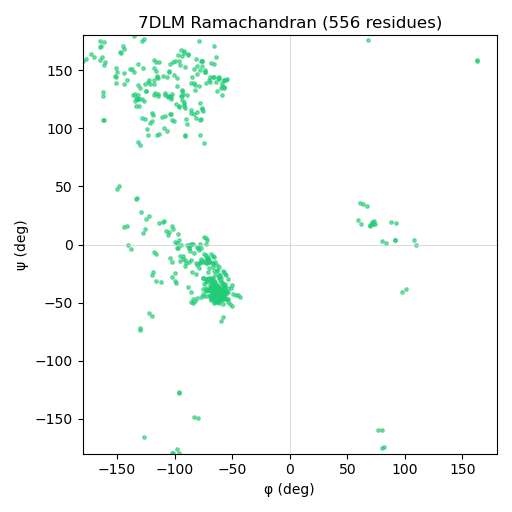.23659 1.000 16.82095 42 SER B C 1
ATOM 2439 O O . SER B 1 43 ? 6.08866 25.72081 -17.72988 1.000 18.59345 42 SER B O 1
ATOM 2442 N N . SER B 1 44 ? 5.89988 24.12741 -19.31747 1.000 17.95596 43 SER B N 1
ATOM 2443 C CA . SER B 1 44 ? 4.54335 24.49534 -19.71107 1.000 19.24484 43 SER B CA 1
ATOM 2444 C C . SER B 1 44 ? 3.48663 23.73751 -18.91227 1.000 23.56190 43 SER B C 1
ATOM 2445 O O . SER B 1 44 ? 2.31744 24.13349 -18.92736 1.000 25.82668 43 SER B O 1
ATOM 2448 N N . GLY B 1 45 ? 3.86954 22.65140 -18.23374 1.000 21.10383 44 GLY B N 1
ATOM 2449 C CA . GLY B 1 45 ? 2.94210 21.82092 -17.50057 1.000 22.57898 44 GLY B CA 1
ATOM 2450 C C . GLY B 1 45 ? 2.91979 22.15492 -16.01534 1.000 20.43722 44 GLY B C 1
ATOM 2451 O O . GLY B 1 45 ? 3.57841 23.06919 -15.54828 1.000 18.01486 44 GLY B O 1
ATOM 2452 N N . GLY B 1 46 ? 2.14778 21.36198 -15.26920 1.000 19.89081 45 GLY B N 1
ATOM 2453 C CA . GLY B 1 46 ? 1.82446 21.67564 -13.89071 1.000 19.15473 45 GLY B CA 1
ATOM 2454 C C . GLY B 1 46 ? 2.97594 21.80519 -12.91216 1.000 14.18358 45 GLY B C 1
ATOM 2455 O O . GLY B 1 46 ? 3.20482 22.88243 -12.36151 1.000 17.65801 45 GLY B O 1
ATOM 2456 N N . ILE B 1 47 ? 3.67495 20.70160 -12.64946 1.000 13.62793 46 ILE B N 1
ATOM 2457 C CA . ILE B 1 47 ? 4.78795 20.74845 -11.70866 1.000 13.33721 46 ILE B CA 1
ATOM 2458 C C . ILE B 1 47 ? 5.90641 21.64083 -12.23767 1.000 13.70167 46 ILE B C 1
ATOM 2459 O O . ILE B 1 47 ? 6.47300 22.45136 -11.49667 1.000 14.84039 46 ILE B O 1
ATOM 2464 N N . GLY B 1 48 ? 6.22632 21.52104 -13.53017 1.000 16.19417 47 GLY B N 1
ATOM 2465 C CA . GLY B 1 48 ? 7.34805 22.26784 -14.08405 1.000 14.21650 47 GLY B CA 1
ATOM 2466 C C . GLY B 1 48 ? 7.15994 23.76877 -13.98239 1.000 15.63766 47 GLY B C 1
ATOM 2467 O O . GLY B 1 48 ? 8.09429 24.50369 -13.64248 1.000 14.31039 47 GLY B O 1
ATOM 2468 N N . TRP B 1 49 ? 5.94716 24.25073 -14.27012 1.000 15.65355 48 TRP B N 1
ATOM 2469 C CA . TRP B 1 49 ? 5.69061 25.68052 -14.12599 1.000 14.92976 48 TRP B CA 1
ATOM 2470 C C . TRP B 1 49 ? 5.82251 26.13033 -12.67244 1.000 15.16677 48 TRP B C 1
ATOM 2471 O O . TRP B 1 49 ? 6.37511 27.20185 -12.39319 1.000 16.62778 48 TRP B O 1
ATOM 2482 N N . ALA B 1 50 ? 5.28799 25.34318 -11.73131 1.000 16.08125 49 ALA B N 1
ATOM 2483 C CA . ALA B 1 50 ? 5.39886 25.70198 -10.32208 1.000 15.93500 49 ALA B CA 1
ATOM 2484 C C . ALA B 1 50 ? 6.85086 25.78933 -9.89440 1.000 14.90837 49 ALA B C 1
ATOM 2485 O O . ALA B 1 50 ? 7.23488 26.70051 -9.14799 1.000 15.45201 49 ALA B O 1
ATOM 2487 N N . VAL B 1 51 ? 7.67395 24.83559 -10.34683 1.000 15.06259 50 VAL B N 1
ATOM 2488 C CA . VAL B 1 51 ? 9.09300 24.85181 -10.01105 1.000 13.53812 50 VAL B CA 1
ATOM 2489 C C . VAL B 1 51 ? 9.78419 26.04612 -10.65409 1.000 13.40648 50 VAL B C 1
ATOM 2490 O O . VAL B 1 51 ? 10.57358 26.74479 -10.00147 1.000 14.45657 50 VAL B O 1
ATOM 2494 N N . ALA B 1 52 ? 9.49362 26.31107 -11.93704 1.000 15.34901 51 ALA B N 1
ATOM 2495 C CA . ALA B 1 52 ? 10.09250 27.47045 -12.60154 1.000 14.98164 51 ALA B CA 1
ATOM 2496 C C . ALA B 1 52 ? 9.76502 28.77130 -11.87033 1.000 16.21670 51 ALA B C 1
ATOM 2497 O O . ALA B 1 52 ? 10.64901 29.60872 -11.64120 1.000 15.01529 51 ALA B O 1
ATOM 2499 N N . GLU B 1 53 ? 8.49262 28.97163 -11.49944 1.000 14.64271 52 GLU B N 1
ATOM 2500 C CA . GLU B 1 53 ? 8.13648 30.20261 -10.79238 1.000 16.76873 52 GLU B CA 1
ATOM 2501 C C . GLU B 1 53 ? 8.80949 30.28105 -9.42848 1.000 14.90544 52 GLU B C 1
ATOM 2502 O O . GLU B 1 53 ? 9.28058 31.35129 -9.02322 1.000 16.85466 52 GLU B O 1
ATOM 2508 N N . ALA B 1 54 ? 8.86484 29.15882 -8.70223 1.000 15.12139 53 ALA B N 1
ATOM 2509 C CA . ALA B 1 54 ? 9.54624 29.16879 -7.41387 1.000 14.66884 53 ALA B CA 1
ATOM 2510 C C . ALA B 1 54 ? 11.01812 29.54134 -7.56751 1.000 14.90700 53 ALA B C 1
ATOM 2511 O O . ALA B 1 54 ? 11.56459 30.29677 -6.75742 1.000 13.62294 53 ALA B O 1
ATOM 2513 N N . TYR B 1 55 ? 11.68523 28.99707 -8.58554 1.000 13.18534 54 TYR B N 1
ATOM 2514 C CA . TYR B 1 55 ? 13.09130 29.32795 -8.79097 1.000 11.69519 54 TYR B CA 1
ATOM 2515 C C . TYR B 1 55 ? 13.27003 30.81666 -9.11161 1.000 13.72452 54 TYR B C 1
ATOM 2516 O O . TYR B 1 55 ? 14.23840 31.43867 -8.66899 1.000 13.65166 54 TYR B O 1
ATOM 2525 N N . ALA B 1 56 ? 12.33388 31.41538 -9.85786 1.000 14.57109 55 ALA B N 1
ATOM 2526 C CA . ALA B 1 56 ? 12.43060 32.85211 -10.11046 1.000 15.47287 55 ALA B CA 1
ATOM 2527 C C . ALA B 1 56 ? 12.20624 33.65600 -8.83600 1.000 15.17207 55 ALA B C 1
ATOM 2528 O O . ALA B 1 56 ? 12.86851 34.68112 -8.61213 1.000 16.32475 55 ALA B O 1
ATOM 2530 N N . GLN B 1 57 ? 11.27022 33.21075 -7.99412 1.000 15.35121 56 GLN B N 1
ATOM 2531 C CA . GLN B 1 57 ? 11.05991 33.84875 -6.69654 1.000 15.90090 56 GLN B CA 1
ATOM 2532 C C . GLN B 1 57 ? 12.31666 33.81976 -5.83803 1.000 16.82185 56 GLN B C 1
ATOM 2533 O O . GLN B 1 57 ? 12.55435 34.74223 -5.04992 1.000 17.52899 56 GLN B O 1
ATOM 2539 N N . ALA B 1 58 ? 13.12146 32.76173 -5.96085 1.000 16.22081 57 ALA B N 1
ATOM 2540 C CA . ALA B 1 58 ? 14.37624 32.64782 -5.23157 1.000 15.27831 57 ALA B CA 1
ATOM 2541 C C . ALA B 1 58 ? 15.53135 33.36448 -5.91994 1.000 16.42324 57 ALA B C 1
ATOM 2542 O O . ALA B 1 58 ? 16.65730 33.31282 -5.41248 1.000 18.16111 57 ALA B O 1
ATOM 2544 N N . GLY B 1 59 ? 15.29001 34.00278 -7.07233 1.000 15.74389 58 GLY B N 1
ATOM 2545 C CA . GLY B 1 59 ? 16.25411 34.89278 -7.69820 1.000 16.84583 58 GLY B CA 1
ATOM 2546 C C . GLY B 1 59 ? 16.92274 34.38334 -8.95913 1.000 16.92242 58 GLY B C 1
ATOM 2547 O O . GLY B 1 59 ? 17.81076 35.07077 -9.48766 1.000 16.47289 58 GLY B O 1
ATOM 2548 N N . ALA B 1 60 ? 16.54554 33.20865 -9.45853 1.000 14.95267 59 ALA B N 1
ATOM 2549 C CA . ALA B 1 60 ? 17.22026 32.60699 -10.59380 1.000 15.12585 59 ALA B CA 1
ATOM 2550 C C . ALA B 1 60 ? 16.66828 33.12787 -11.91328 1.000 15.31188 59 ALA B C 1
ATOM 2551 O O . ALA B 1 60 ? 15.46724 33.36778 -12.04218 1.000 16.44496 59 ALA B O 1
ATOM 2553 N N . ASP B 1 61 ? 17.55553 33.27521 -12.89832 1.000 14.94666 60 ASP B N 1
ATOM 2554 C CA . ASP B 1 61 ? 17.13335 33.27164 -14.29755 1.000 15.30322 60 ASP B CA 1
ATOM 2555 C C . ASP B 1 61 ? 16.61732 31.88101 -14.66416 1.000 16.47397 60 ASP B C 1
ATOM 2556 O O . ASP B 1 61 ? 17.14951 30.87415 -14.18986 1.000 17.23905 60 ASP B O 1
ATOM 2561 N N . VAL B 1 62 ? 15.58770 31.80635 -15.51700 1.000 15.33980 61 VAL B N 1
ATOM 2562 C CA . VAL B 1 62 ? 14.91415 30.52757 -15.76354 1.000 15.41194 61 VAL B CA 1
ATOM 2563 C C . VAL B 1 62 ? 14.69170 30.29267 -17.25612 1.000 16.71941 61 VAL B C 1
ATOM 2564 O O . VAL B 1 62 ? 14.02284 31.09248 -17.92459 1.000 17.09141 61 VAL B O 1
ATOM 2568 N N . ALA B 1 63 ? 15.19993 29.16702 -17.76482 1.000 14.62718 62 ALA B N 1
ATOM 2569 C CA . ALA B 1 63 ? 14.86124 28.68718 -19.10170 1.000 14.11985 62 ALA B CA 1
ATOM 2570 C C . ALA B 1 63 ? 13.67294 27.73424 -19.00903 1.000 15.55977 62 ALA B C 1
ATOM 2571 O O . ALA B 1 63 ? 13.73767 26.72399 -18.30048 1.000 16.89876 62 ALA B O 1
ATOM 2573 N N . ILE B 1 64 ? 12.59587 28.06486 -19.72819 1.000 15.39363 63 ILE B N 1
ATOM 2574 C CA . ILE B 1 64 ? 11.34651 27.30731 -19.77362 1.000 15.69636 63 ILE B CA 1
ATOM 2575 C C . ILE B 1 64 ? 11.34476 26.41809 -21.01418 1.000 17.74257 63 ILE B C 1
ATOM 2576 O O . ILE B 1 64 ? 11.85876 26.80853 -22.06855 1.000 16.65264 63 ILE B O 1
ATOM 2581 N N . TRP B 1 65 ? 10.77958 25.20798 -20.89007 1.000 15.81248 64 TRP B N 1
ATOM 2582 C CA . TRP B 1 65 ? 10.67140 24.25555 -21.99281 1.000 14.26462 64 TRP B CA 1
ATOM 2583 C C . TRP B 1 65 ? 9.21918 23.87137 -22.23130 1.000 16.21180 64 TRP B C 1
ATOM 2584 O O . TRP B 1 65 ? 8.45178 23.68011 -21.27601 1.000 16.70642 64 TRP B O 1
ATOM 2595 N N . TYR B 1 66 ? 8.85126 23.72170 -23.50278 1.000 16.21627 65 TYR B N 1
ATOM 2596 C CA . TYR B 1 66 ? 7.51767 23.24887 -23.86113 1.000 17.00012 65 TYR B CA 1
ATOM 2597 C C . TYR B 1 66 ? 7.63187 22.39611 -25.11604 1.000 18.40222 65 TYR B C 1
ATOM 2598 O O . TYR B 1 66 ? 8.67810 22.35338 -25.77696 1.000 16.07400 65 TYR B O 1
ATOM 2607 N N . ASN B 1 67 ? 6.52747 21.73414 -25.45182 1.000 19.23432 66 ASN B N 1
ATOM 2608 C CA . ASN B 1 67 ? 6.47418 20.94408 -26.67480 1.000 19.24074 66 ASN B CA 1
ATOM 2609 C C . ASN B 1 67 ? 5.22100 21.30213 -27.46169 1.000 23.34506 66 ASN B C 1
ATOM 2610 O O . ASN B 1 67 ? 5.31015 21.97989 -28.48939 1.000 25.41762 66 ASN B O 1
ATOM 2615 N N . SER B 1 68 ? 4.04685 20.89196 -26.98047 1.000 23.91329 67 SER B N 1
ATOM 2616 C CA . SER B 1 68 ? 2.80481 21.14614 -27.70148 1.000 22.79338 67 SER B CA 1
ATOM 2617 C C . SER B 1 68 ? 2.07392 22.39899 -27.23138 1.000 25.91958 67 SER B C 1
ATOM 2618 O O . SER B 1 68 ? 1.13437 22.83367 -27.90854 1.000 24.49104 67 SER B O 1
ATOM 2621 N N . HIS B 1 69 ? 2.48961 23.00975 -26.11747 1.000 24.65190 68 HIS B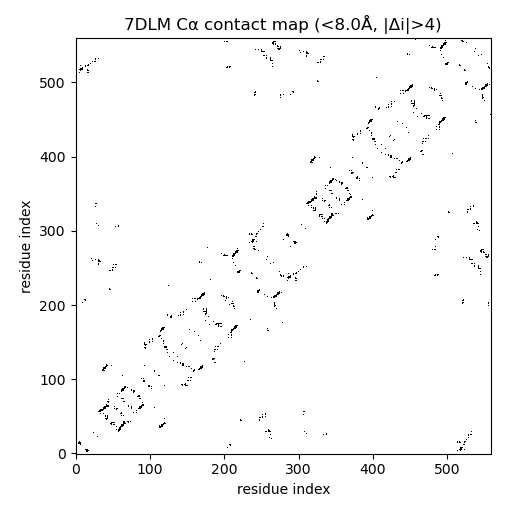 N 1
ATOM 2622 C CA . HIS B 1 69 ? 1.80446 24.16727 -25.53574 1.000 23.52989 68 HIS B CA 1
ATOM 2623 C C . HIS B 1 69 ? 2.76456 25.34366 -25.41299 1.000 23.86099 68 HIS B C 1
ATOM 2624 O O . HIS B 1 69 ? 3.47591 25.46948 -24.40365 1.000 22.96870 68 HIS B O 1
ATOM 2631 N N . PRO B 1 70 ? 2.80095 26.24130 -26.40002 1.000 23.04133 69 PRO B N 1
ATOM 2632 C CA . PRO B 1 70 ? 3.80145 27.31985 -26.38911 1.000 25.04567 69 PRO B CA 1
ATOM 2633 C C . PRO B 1 70 ? 3.69879 28.18937 -25.14495 1.000 25.03878 69 PRO B C 1
ATOM 2634 O O . PRO B 1 70 ? 2.60671 28.57088 -24.71379 1.000 27.97560 69 PRO B O 1
ATOM 2638 N N . ALA B 1 71 ? 4.86653 28.51089 -24.57218 1.000 22.70584 70 ALA B N 1
ATOM 2639 C CA . ALA B 1 71 ? 4.93948 29.06279 -23.22371 1.000 23.52739 70 ALA B CA 1
ATOM 2640 C C . ALA B 1 71 ? 5.69419 30.38758 -23.15682 1.000 22.30713 70 ALA B C 1
ATOM 2641 O O . ALA B 1 71 ? 6.15337 30.76726 -22.08043 1.000 19.93698 70 ALA B O 1
ATOM 2643 N N . ASP B 1 72 ? 5.81126 31.12044 -24.27045 1.000 22.77544 71 ASP B N 1
ATOM 2644 C CA . ASP B 1 72 ? 6.47017 32.42732 -24.21200 1.000 22.52169 71 ASP B CA 1
ATOM 2645 C C . ASP B 1 72 ? 5.82408 33.35673 -23.18425 1.000 23.00157 71 ASP B C 1
ATOM 2646 O O . ASP B 1 72 ? 6.52855 34.15069 -22.54453 1.000 21.35204 71 ASP B O 1
ATOM 2651 N N . GLU B 1 73 ? 4.50000 33.27593 -22.99989 1.000 22.06481 72 GLU B N 1
ATOM 2652 C CA . GLU B 1 73 ? 3.84133 34.14187 -22.01715 1.000 24.67297 72 GLU B CA 1
ATOM 2653 C C . GLU B 1 73 ? 4.24495 33.80155 -20.58885 1.000 22.38813 72 GLU B C 1
ATOM 2654 O O . GLU B 1 73 ? 4.28677 34.68997 -19.72851 1.000 24.55417 72 GLU B O 1
ATOM 2660 N N . LYS B 1 74 ? 4.54167 32.53250 -20.31016 1.000 22.96616 73 LYS B N 1
ATOM 2661 C CA . LYS B 1 74 ? 5.03715 32.17972 -18.98473 1.000 21.45793 73 LYS B CA 1
ATOM 2662 C C . LYS B 1 74 ? 6.40890 32.79081 -18.72705 1.000 18.03602 73 LYS B C 1
ATOM 2663 O O . LYS B 1 74 ? 6.66184 33.33248 -17.64288 1.000 20.85578 73 LYS B O 1
ATOM 2669 N N . ALA B 1 75 ? 7.29808 32.73060 -19.71715 1.000 17.98437 74 ALA B N 1
ATOM 2670 C CA . ALA B 1 75 ? 8.60244 33.36288 -19.57376 1.000 20.66753 74 ALA B CA 1
ATOM 2671 C C . ALA B 1 75 ? 8.46639 34.86633 -19.38075 1.000 21.51189 74 ALA B C 1
ATOM 2672 O O . ALA B 1 75 ? 9.12541 35.44632 -18.51247 1.000 19.54650 74 ALA B O 1
ATOM 2674 N N . GLU B 1 76 ? 7.59795 35.51535 -20.16448 1.000 21.82926 75 GLU B N 1
ATOM 2675 C CA . GLU B 1 76 ? 7.38872 36.94760 -19.97250 1.000 23.48086 75 GLU B CA 1
ATOM 2676 C C . GLU B 1 76 ? 6.80307 37.24738 -18.60129 1.000 21.81035 75 GLU B C 1
ATOM 2677 O O . GLU B 1 76 ? 7.15338 38.26169 -17.98605 1.000 22.27994 75 GLU B O 1
ATOM 2683 N N . HIS B 1 77 ? 5.93817 36.36846 -18.09089 1.000 20.90849 76 HIS B N 1
ATOM 2684 C CA . HIS B 1 77 ? 5.39772 36.56932 -16.75100 1.000 23.21534 76 HIS B CA 1
ATOM 2685 C C . HIS B 1 77 ? 6.49983 36.56040 -15.69726 1.000 20.58349 76 HIS B C 1
ATOM 2686 O O . HIS B 1 77 ? 6.48010 37.36976 -14.76648 1.000 19.76940 76 HIS B O 1
ATOM 2693 N N . LEU B 1 78 ? 7.47372 35.65577 -15.82416 1.000 17.96504 77 LEU B N 1
ATOM 2694 C CA . LEU B 1 78 ? 8.57192 35.63960 -14.85987 1.000 17.96541 77 LEU B CA 1
ATOM 2695 C C . LEU B 1 78 ? 9.41032 36.91867 -14.92662 1.000 19.07485 77 LEU B C 1
ATOM 2696 O O . LEU B 1 78 ? 9.82648 37.44297 -13.88796 1.000 18.82093 77 LEU B O 1
ATOM 2701 N N . GLN B 1 79 ? 9.66200 37.45292 -16.13360 1.000 18.12928 78 GLN B N 1
ATOM 2702 C CA . GLN B 1 79 ? 10.46578 38.67796 -16.24814 1.000 21.07956 78 GLN B CA 1
ATOM 2703 C C . GLN B 1 79 ? 9.75131 39.86868 -15.62169 1.000 21.16984 78 GLN B C 1
ATOM 2704 O O . GLN B 1 79 ? 10.34660 40.63042 -14.84525 1.000 25.00688 78 GLN B O 1
ATOM 2710 N N . LYS B 1 80 ? 8.47172 40.05546 -15.97392 1.000 21.98176 79 LYS B N 1
ATOM 2711 C CA . LYS B 1 80 ? 7.67398 41.18525 -15.49013 1.000 21.89834 79 LYS B CA 1
ATOM 2712 C C . LYS B 1 80 ? 7.46023 41.12677 -13.98317 1.000 25.39218 79 LYS B C 1
ATOM 2713 O O . LYS B 1 80 ? 7.46730 42.16103 -13.31231 1.000 27.08657 79 LYS B O 1
ATOM 2719 N N . THR B 1 81 ? 7.27570 39.92065 -13.43860 1.000 20.10946 80 THR B N 1
ATOM 2720 C CA . THR B 1 81 ? 6.86294 39.77967 -12.05859 1.000 21.79748 80 THR B CA 1
ATOM 2721 C C . THR B 1 81 ? 8.04549 39.74128 -11.09635 1.000 23.66568 80 THR B C 1
ATOM 2722 O O . THR B 1 81 ? 7.96096 40.30380 -9.99708 1.000 22.33949 80 THR B O 1
ATOM 2726 N N . TYR B 1 82 ? 9.16629 39.11761 -11.49120 1.000 21.13242 81 TYR B N 1
ATOM 2727 C CA . TYR B 1 82 ? 10.30279 38.93929 -10.59517 1.000 19.41080 81 TYR B CA 1
ATOM 2728 C C . TYR B 1 82 ? 11.57108 39.63266 -11.05521 1.000 18.90627 81 TYR B C 1
ATOM 2729 O O . TYR B 1 82 ? 12.55459 39.63021 -10.30592 1.000 22.19017 81 TYR B O 1
ATOM 2738 N N . GLY B 1 83 ? 11.59396 40.21022 -12.25431 1.000 20.38139 82 GLY B N 1
ATOM 2739 C CA . GLY B 1 83 ? 12.78714 40.91044 -12.69427 1.000 20.52255 82 GLY B CA 1
ATOM 2740 C C . GLY B 1 83 ? 13.95413 40.02584 -13.08698 1.000 23.39613 82 GLY B C 1
ATOM 2741 O O . GLY B 1 83 ? 15.08577 40.51136 -13.15833 1.000 27.21346 82 GLY B O 1
ATOM 2742 N N . VAL B 1 84 ? 13.71433 38.74502 -13.35438 1.000 20.89265 83 VAL B N 1
ATOM 2743 C CA . VAL B 1 84 ? 14.75506 37.82082 -13.79174 1.000 19.22575 83 VAL B CA 1
ATOM 2744 C C . VAL B 1 84 ? 14.70722 37.71206 -15.30923 1.000 20.44040 83 VAL B C 1
ATOM 2745 O O . VAL B 1 84 ? 13.71962 38.07272 -15.95312 1.000 21.16992 83 VAL B O 1
ATOM 2749 N N . HIS B 1 85 ? 15.78401 37.18987 -15.89378 1.000 17.47280 84 HIS B N 1
ATOM 2750 C CA . HIS B 1 85 ? 15.76422 36.81596 -17.30521 1.000 17.35991 84 HIS B CA 1
ATOM 2751 C C . HIS B 1 85 ? 15.06018 35.47801 -17.48025 1.000 19.20628 84 HIS B C 1
ATOM 2752 O O . HIS B 1 85 ? 15.28839 34.54922 -16.70541 1.000 16.71256 84 HIS B O 1
ATOM 2759 N N . SER B 1 86 ? 14.20065 35.38171 -18.49956 1.000 19.80467 85 SER B N 1
ATOM 2760 C CA . SER B 1 86 ? 13.51083 34.13068 -18.81025 1.000 18.26357 85 SER B CA 1
ATOM 2761 C C . SER B 1 86 ? 13.19041 34.05614 -20.30322 1.000 20.29318 85 SER B C 1
ATOM 2762 O O . SER B 1 86 ? 12.86555 35.06023 -20.94431 1.000 18.88676 85 SER B O 1
ATOM 2765 N N . LYS B 1 87 ? 13.25788 32.84192 -20.84203 1.000 16.35974 86 LYS B N 1
ATOM 2766 C CA . LYS B 1 87 ? 12.99346 32.57696 -22.24962 1.000 17.18902 86 LYS B CA 1
ATOM 2767 C C . LYS B 1 87 ? 12.45279 31.15949 -22.35817 1.000 20.98410 86 LYS B C 1
ATOM 2768 O O . LYS B 1 87 ? 12.87978 30.27865 -21.60149 1.000 20.25474 86 LYS B O 1
ATOM 2774 N N . ALA B 1 88 ? 11.51086 30.94537 -23.27646 1.000 17.38746 87 ALA B N 1
ATOM 2775 C CA . ALA B 1 88 ? 10.87829 29.64540 -23.46339 1.000 18.04263 87 ALA B CA 1
ATOM 2776 C C . ALA B 1 88 ? 11.38750 28.99892 -24.74291 1.000 19.82305 87 ALA B C 1
ATOM 2777 O O . ALA B 1 88 ? 11.63842 29.68440 -25.74022 1.000 21.91395 87 ALA B O 1
ATOM 2779 N N . TYR B 1 89 ? 11.53200 27.67721 -24.70837 1.000 16.81638 88 TYR B N 1
ATOM 2780 C CA . TYR B 1 89 ? 12.14902 26.90208 -25.77605 1.000 16.69040 88 TYR B CA 1
ATOM 2781 C C . TYR B 1 89 ? 11.28130 25.70544 -26.12854 1.000 20.27159 88 TYR B C 1
ATOM 2782 O O . TYR B 1 89 ? 10.79960 24.99922 -25.23613 1.000 19.73207 88 TYR B O 1
ATOM 2791 N N . LYS B 1 90 ? 11.12834 25.44432 -27.42566 1.000 19.00283 89 LYS B N 1
ATOM 2792 C CA . LYS B 1 90 ? 10.39527 24.27657 -27.90016 1.000 19.13688 89 LYS B CA 1
ATOM 2793 C C . LYS B 1 90 ? 11.36386 23.11827 -28.13740 1.000 22.56137 89 LYS B C 1
ATOM 2794 O O . LYS B 1 90 ? 12.42217 23.30638 -28.74809 1.000 19.13787 89 LYS B O 1
ATOM 2800 N N . CYS B 1 91 ? 11.01179 21.92278 -27.64853 1.000 19.13824 90 CYS B N 1
ATOM 2801 C CA . CYS B 1 91 ? 11.86200 20.76043 -27.88679 1.000 17.84557 90 CYS B CA 1
ATOM 2802 C C . CYS B 1 91 ? 11.08211 19.47372 -27.64773 1.000 20.19789 90 CYS B C 1
ATOM 2803 O O . CYS B 1 91 ? 10.43276 19.32719 -26.61070 1.000 18.93853 90 CYS B O 1
ATOM 2806 N N . ASN B 1 92 ? 11.17288 18.54110 -28.59526 1.000 18.58256 91 ASN B N 1
ATOM 2807 C CA . ASN B 1 92 ? 10.69093 17.17792 -28.38874 1.000 19.74901 91 ASN B CA 1
ATOM 2808 C C . ASN B 1 92 ? 11.78246 16.39894 -27.66551 1.000 19.11897 91 ASN B C 1
ATOM 2809 O O . ASN B 1 92 ? 12.84526 16.12787 -28.23657 1.000 18.51689 91 ASN B O 1
ATOM 2814 N N . ILE B 1 93 ? 11.51805 16.01960 -26.41299 1.000 17.89229 92 ILE B N 1
ATOM 2815 C CA . ILE B 1 93 ? 12.58995 15.54606 -25.55204 1.000 19.05464 92 ILE B CA 1
ATOM 2816 C C . ILE B 1 93 ? 13.05685 14.15833 -25.99518 1.000 19.16138 92 ILE B C 1
ATOM 2817 O O . ILE B 1 93 ? 14.15852 13.71977 -25.63080 1.000 18.14893 92 ILE B O 1
ATOM 2822 N N . SER B 1 94 ? 12.24545 13.47458 -26.81600 1.000 18.58476 93 SER B N 1
ATOM 2823 C CA . SER B 1 94 ? 12.55193 12.18595 -27.43523 1.000 18.38257 93 SER B CA 1
ATOM 2824 C C . SER B 1 94 ? 13.61756 12.27330 -28.51718 1.000 21.28180 93 SER B C 1
ATOM 2825 O O . SER B 1 94 ? 14.14123 11.23109 -28.93215 1.000 20.06919 93 SER B O 1
ATOM 2828 N N . ASP B 1 95 ? 13.92939 13.47781 -28.99518 1.000 19.90140 94 ASP B N 1
ATOM 2829 C CA . ASP B 1 95 ? 14.85503 13.67143 -30.10355 1.000 20.71329 94 ASP B CA 1
ATOM 2830 C C . ASP B 1 95 ? 16.19108 14.12063 -29.53106 1.000 20.99578 94 ASP B C 1
ATOM 2831 O O . ASP B 1 95 ? 16.29930 15.26759 -29.06371 1.000 20.08137 94 ASP B O 1
ATOM 2836 N N . PRO B 1 96 ? 17.21966 13.26370 -29.51602 1.000 19.10416 95 PRO B N 1
ATOM 2837 C CA . PRO B 1 96 ? 18.46797 13.63201 -28.82357 1.000 19.15015 95 PRO B CA 1
ATOM 2838 C C . PRO B 1 96 ? 19.20452 14.79807 -29.45466 1.000 16.95953 95 PRO B C 1
ATOM 2839 O O . PRO B 1 96 ? 19.87333 15.55207 -28.73759 1.000 17.45890 95 PRO B O 1
ATOM 2843 N N . LYS B 1 97 ? 19.11927 14.96902 -30.77316 1.000 19.94875 96 LYS B N 1
ATOM 2844 C CA . LYS B 1 97 ? 19.78119 16.11398 -31.39354 1.000 19.93185 96 LYS B CA 1
ATOM 2845 C C . LYS B 1 97 ? 19.12589 17.41007 -30.94965 1.000 16.42637 96 LYS B C 1
ATOM 2846 O O . LYS B 1 97 ? 19.81462 18.39539 -30.64595 1.000 18.28592 96 LYS B O 1
ATOM 2852 N N . SER B 1 98 ? 17.79659 17.40173 -30.85970 1.000 18.38316 97 SER B N 1
ATOM 2853 C CA . SER B 1 98 ? 17.05767 18.58190 -30.44416 1.000 19.72657 97 SER B CA 1
ATOM 2854 C C . SER B 1 98 ? 17.33531 18.91697 -28.98316 1.000 18.36069 97 SER B C 1
ATOM 2855 O O . SER B 1 98 ? 17.43759 20.09460 -28.62482 1.000 19.00255 97 SER B O 1
ATOM 2858 N N . VAL B 1 99 ? 17.49887 17.89940 -28.13057 1.000 16.18960 98 VAL B N 1
ATOM 2859 C CA . VAL B 1 99 ? 17.82097 18.16192 -26.72800 1.000 17.81814 98 VAL B CA 1
ATOM 2860 C C . VAL B 1 99 ? 19.19288 18.81833 -26.62163 1.000 17.50524 98 VAL B C 1
ATOM 2861 O O . VAL B 1 99 ? 19.38397 19.79513 -25.88575 1.000 16.07596 98 VAL B O 1
ATOM 2865 N N . GLU B 1 100 ? 20.16862 18.28500 -27.35966 1.000 16.33297 99 GLU B N 1
ATOM 2866 C CA . GLU B 1 100 ? 21.51317 18.85305 -27.35168 1.000 18.08675 99 GLU B CA 1
ATOM 2867 C C . GLU B 1 100 ? 21.49204 20.29868 -27.82273 1.000 17.43686 99 GLU B C 1
ATOM 2868 O O . GLU B 1 100 ? 22.10042 21.17619 -27.20049 1.000 17.27123 99 GLU B O 1
ATOM 2874 N N . GLU B 1 101 ? 20.80054 20.56037 -28.93284 1.000 18.43520 100 GLU B N 1
ATOM 2875 C CA . GLU B 1 101 ? 20.78058 21.91355 -29.48527 1.000 17.92185 100 GLU B CA 1
ATOM 2876 C C . GLU B 1 101 ? 20.09680 22.89266 -28.53520 1.000 17.81597 100 GLU B C 1
ATOM 2877 O O . GLU B 1 101 ? 20.53680 24.04172 -28.39208 1.000 18.69094 100 GLU B O 1
ATOM 2883 N N . THR B 1 102 ? 19.03506 22.44676 -27.85766 1.000 17.89995 101 THR B N 1
ATOM 2884 C CA . THR B 1 102 ? 18.30793 23.31382 -26.92993 1.000 16.89653 101 THR B CA 1
ATOM 2885 C C . THR B 1 102 ? 19.15575 23.65486 -25.71055 1.000 17.23763 101 THR B C 1
ATOM 2886 O O . THR B 1 102 ? 19.18535 24.80865 -25.26931 1.000 17.66066 101 THR B O 1
ATOM 2890 N N . ILE B 1 103 ? 19.85485 22.66747 -25.14783 1.000 15.88908 102 ILE B N 1
ATOM 2891 C CA . ILE B 1 103 ? 20.71169 22.94193 -23.99826 1.000 15.05527 102 ILE B CA 1
ATOM 2892 C C . ILE B 1 103 ? 21.89744 23.81965 -24.39839 1.000 19.38619 102 ILE B C 1
ATOM 2893 O O . ILE B 1 103 ? 22.27522 24.73714 -23.65844 1.000 17.65567 102 ILE B O 1
ATOM 2898 N N . SER B 1 104 ? 22.48933 23.57580 -25.58130 1.000 17.91789 103 SER B N 1
ATOM 2899 C CA . SER B 1 104 ? 23.56677 24.45180 -26.05996 1.000 18.50737 103 SER B CA 1
ATOM 2900 C C . SER B 1 104 ? 23.08101 25.88599 -26.23530 1.000 18.74291 103 SER B C 1
ATOM 2901 O O . SER B 1 104 ? 23.79398 26.84072 -25.88796 1.000 18.69873 103 SER B O 1
ATOM 2904 N N . GLN B 1 105 ? 21.87293 26.06090 -26.77967 1.000 19.43722 104 GLN B N 1
ATOM 2905 C CA . GLN B 1 105 ? 21.37406 27.41285 -27.02299 1.000 19.31842 104 GLN B CA 1
ATOM 2906 C C . GLN B 1 105 ? 21.09920 28.13774 -25.71185 1.000 18.74828 104 GLN B C 1
ATOM 2907 O O . GLN B 1 105 ? 21.36117 29.34147 -25.59087 1.000 17.04688 104 GLN B O 1
ATOM 2913 N N . GLN B 1 106 ? 20.60239 27.41001 -24.70675 1.000 17.82058 105 GLN B N 1
ATOM 2914 C CA . GLN B 1 106 ? 20.36973 28.00992 -23.39924 1.000 18.30690 105 GLN B CA 1
ATOM 2915 C C . GLN B 1 106 ? 21.67316 28.42704 -22.72555 1.000 18.66323 105 GLN B C 1
ATOM 2916 O O . GLN B 1 106 ? 21.74218 29.50036 -22.11523 1.000 16.89730 105 GLN B O 1
ATOM 2922 N N . GLU B 1 107 ? 22.71224 27.58587 -22.80040 1.000 16.79882 106 GLU B N 1
ATOM 2923 C CA . GLU B 1 107 ? 24.01652 27.97420 -22.27577 1.000 17.30130 106 GLU B CA 1
ATOM 2924 C C . GLU B 1 107 ? 24.51080 29.26419 -22.92667 1.000 19.97301 106 GLU B C 1
ATOM 2925 O O . GLU B 1 107 ? 25.08721 30.12665 -22.25806 1.000 19.52622 106 GLU B O 1
ATOM 2931 N N . LYS B 1 108 ? 24.30372 29.40658 -24.23267 1.000 18.44697 107 LYS B N 1
ATOM 2932 C CA . LYS B 1 108 ? 24.73739 30.62025 -24.91635 1.000 20.14910 107 LYS B CA 1
ATOM 2933 C C . LYS B 1 108 ? 23.84914 31.80976 -24.55636 1.000 19.66043 107 LYS B C 1
ATOM 2934 O O . LYS B 1 108 ? 24.34824 32.92505 -24.35289 1.000 22.10708 107 LYS B O 1
ATOM 2940 N N . ASP B 1 109 ? 22.53300 31.59029 -24.45469 1.000 20.00601 108 ASP B N 1
ATOM 2941 C CA . ASP B 1 109 ? 21.60663 32.68837 -24.17157 1.000 16.50206 108 ASP B CA 1
ATOM 2942 C C . ASP B 1 109 ? 21.78255 33.21611 -22.75618 1.000 20.17114 108 ASP B C 1
ATOM 2943 O O . ASP B 1 109 ? 21.68450 34.42671 -22.52498 1.000 20.50678 108 ASP B O 1
ATOM 2948 N N . PHE B 1 110 ? 22.01430 32.31632 -21.78974 1.000 17.17137 109 PHE B N 1
ATOM 2949 C CA . PHE B 1 110 ? 22.09667 32.68123 -20.38091 1.000 17.47061 109 PHE B CA 1
ATOM 2950 C C . PHE B 1 110 ? 23.52239 32.74945 -19.84250 1.000 19.78881 109 PHE B C 1
ATOM 2951 O O . PHE B 1 110 ? 23.72925 33.31635 -18.76004 1.000 23.90904 109 PHE B O 1
ATOM 2959 N N . GLY B 1 111 ? 24.50266 32.19293 -20.55649 1.000 18.62392 110 GLY B N 1
ATOM 2960 C CA . GLY B 1 111 ? 25.88313 32.22904 -20.10092 1.000 18.84783 110 GLY B CA 1
ATOM 2961 C C . GLY B 1 111 ? 26.32762 30.92820 -19.46614 1.000 22.24042 110 GLY B C 1
ATOM 2962 O O . GLY B 1 111 ? 27.46219 30.47416 -19.65592 1.000 23.29655 110 GLY B O 1
ATOM 2963 N N . THR B 1 112 ? 25.42103 30.30787 -18.72116 1.000 20.16555 111 THR B N 1
ATOM 2964 C CA . THR B 1 112 ? 25.70755 29.04845 -18.05330 1.000 18.16948 111 THR B CA 1
ATOM 2965 C C . THR B 1 112 ? 24.37598 28.45369 -17.63164 1.000 18.72370 111 THR B C 1
ATOM 2966 O O . THR B 1 112 ? 23.32222 29.05988 -17.83156 1.000 16.76876 111 THR B O 1
ATOM 2970 N N . ILE B 1 113 ? 24.43259 27.23801 -17.08582 1.000 16.81901 112 ILE B N 1
ATOM 2971 C CA . ILE B 1 113 ? 23.31451 26.62834 -16.36883 1.000 16.20013 112 ILE B CA 1
ATOM 2972 C C . ILE B 1 113 ? 23.85031 26.08152 -15.05152 1.000 13.91244 112 ILE B C 1
ATOM 2973 O O . ILE B 1 113 ? 24.81611 25.31517 -15.04895 1.000 15.88543 112 ILE B O 1
ATOM 2978 N N . ASP B 1 114 ? 23.24190 26.48935 -13.93474 1.000 13.60761 113 ASP B N 1
ATOM 2979 C CA . ASP B 1 114 ? 23.66579 26.03061 -12.61305 1.000 14.20410 113 ASP B CA 1
ATOM 2980 C C . ASP B 1 114 ? 22.81217 24.90870 -12.05671 1.000 14.23281 113 ASP B C 1
ATOM 2981 O O . ASP B 1 114 ? 23.32022 24.06586 -11.30075 1.000 13.72780 113 ASP B O 1
ATOM 2986 N N . VAL B 1 115 ? 21.53336 24.91199 -12.41786 1.000 14.37112 114 VAL B N 1
ATOM 2987 C CA . VAL B 1 115 ? 20.50380 24.02025 -11.89418 1.000 14.29190 114 VAL B CA 1
ATOM 2988 C C . VAL B 1 115 ? 19.71583 23.49539 -13.08197 1.000 13.30541 114 VAL B C 1
ATOM 2989 O O . VAL B 1 115 ? 19.23475 24.28486 -13.90193 1.000 13.43940 114 VAL B O 1
ATOM 2993 N N . PHE B 1 116 ? 19.60010 22.17062 -13.19923 1.000 12.68217 115 PHE B N 1
ATOM 2994 C CA . PHE B 1 116 ? 18.81853 21.56984 -14.27322 1.000 10.84857 115 PHE B CA 1
ATOM 2995 C C . PHE B 1 116 ? 17.78428 20.64178 -13.65455 1.000 14.42099 115 PHE B C 1
ATOM 2996 O O . PHE B 1 116 ? 18.12764 19.84015 -12.78488 1.000 13.51577 115 PHE B O 1
ATOM 3004 N N . VAL B 1 117 ? 16.52898 20.74930 -14.09668 1.000 12.62565 116 VAL B N 1
ATOM 3005 C CA . VAL B 1 117 ? 15.44978 19.87402 -13.64385 1.000 11.89735 116 VAL B CA 1
ATOM 3006 C C . VAL B 1 117 ? 14.91662 19.12463 -14.86336 1.000 14.54961 116 VAL B C 1
ATOM 3007 O O . VAL B 1 117 ? 14.32782 19.73597 -15.76723 1.000 14.31906 116 VAL B O 1
ATOM 3011 N N . ALA B 1 118 ? 15.14492 17.80656 -14.90837 1.000 12.62733 117 ALA B N 1
ATOM 3012 C CA . ALA B 1 118 ? 14.60073 16.96697 -15.98101 1.000 15.19619 117 ALA B CA 1
ATOM 3013 C C . ALA B 1 118 ? 13.24427 16.45425 -15.50959 1.000 15.65142 117 ALA B C 1
ATOM 3014 O O . ALA B 1 118 ? 13.13389 15.43840 -14.80764 1.000 14.82182 117 ALA B O 1
ATOM 3016 N N . ASN B 1 119 ? 12.19219 17.17878 -15.90280 1.000 13.86647 118 ASN B N 1
ATOM 3017 C CA . ASN B 1 119 ? 10.85648 17.00932 -15.35102 1.000 14.59791 118 ASN B CA 1
ATOM 3018 C C . ASN B 1 119 ? 9.79424 16.58205 -16.36529 1.000 16.85387 118 ASN B C 1
ATOM 3019 O O . ASN B 1 119 ? 8.79775 15.96919 -15.96457 1.000 15.37385 118 ASN B O 1
ATOM 3024 N N . ALA B 1 120 ? 9.97998 16.85419 -17.65809 1.000 15.86056 119 ALA B N 1
ATOM 3025 C CA . ALA B 1 120 ? 8.96761 16.49747 -18.65193 1.000 15.89054 119 ALA B CA 1
ATOM 3026 C C . ALA B 1 120 ? 8.66547 15.00524 -18.62826 1.000 14.47276 119 ALA B C 1
ATOM 3027 O O . ALA B 1 120 ? 9.56617 14.17496 -18.47283 1.000 15.70514 119 ALA B O 1
ATOM 3029 N N . GLY B 1 121 ? 7.39033 14.66552 -18.80527 1.000 15.98288 120 GLY B N 1
ATOM 3030 C CA . GLY B 1 121 ? 6.99628 13.26988 -18.81165 1.000 15.34968 120 GLY B CA 1
ATOM 3031 C C . GLY B 1 121 ? 5.56240 13.10395 -19.25633 1.000 18.84131 120 GLY B C 1
ATOM 3032 O O . GLY B 1 121 ? 4.77532 14.05717 -19.24354 1.000 18.32311 120 GLY B O 1
ATOM 3033 N N . VAL B 1 122 ? 5.23702 11.87675 -19.66874 1.000 15.93273 121 VAL B N 1
ATOM 3034 C CA . VAL B 1 122 ? 3.87724 11.50301 -20.05073 1.000 16.60933 121 VAL B CA 1
ATOM 3035 C C . VAL B 1 122 ? 3.45686 10.25170 -19.29049 1.000 17.85692 121 VAL B C 1
ATOM 3036 O O . VAL B 1 122 ? 4.28413 9.40947 -18.92978 1.000 15.51744 121 VAL B O 1
ATOM 3040 N N . THR B 1 123 ? 2.14982 10.11659 -19.06702 1.000 16.25679 122 THR B N 1
ATOM 3041 C CA . THR B 1 123 ? 1.63391 8.91529 -18.42820 1.000 17.08197 122 THR B CA 1
ATOM 3042 C C . THR B 1 123 ? 1.31133 7.79735 -19.40473 1.000 17.77563 122 THR B C 1
ATOM 3043 O O . THR B 1 123 ? 1.12458 7.99274 -20.61100 1.000 18.56900 122 THR B O 1
ATOM 3047 N N . TRP B 1 124 ? 1.18061 6.61133 -18.82315 1.000 16.72517 123 TRP B N 1
ATOM 3048 C CA . TRP B 1 124 ? 0.57967 5.46340 -19.46933 1.000 15.67158 123 TRP B CA 1
ATOM 3049 C C . TRP B 1 124 ? -0.88925 5.41252 -19.07783 1.000 20.38587 123 TRP B C 1
ATOM 3050 O O . TRP B 1 124 ? -1.20698 5.44619 -17.88533 1.000 17.59902 123 TRP B O 1
ATOM 3061 N N . THR B 1 125 ? -1.78318 5.32190 -20.07289 1.000 17.55335 124 THR B N 1
ATOM 3062 C CA . THR B 1 125 ? -3.21579 5.33840 -19.79476 1.000 19.81603 124 THR B CA 1
ATOM 3063 C C . THR B 1 125 ? -3.97116 4.17098 -20.42431 1.000 23.07241 124 THR B C 1
ATOM 3064 O O . THR B 1 125 ? -5.20614 4.17315 -20.39493 1.000 25.71661 124 THR B O 1
ATOM 3068 N N . GLN B 1 126 ? -3.25605 3.17368 -20.96440 1.000 20.29623 125 GLN B N 1
ATOM 3069 C CA . GLN B 1 126 ? -3.74797 2.00513 -21.70149 1.000 23.38702 125 GLN B CA 1
ATOM 3070 C C . GLN B 1 126 ? -4.20757 0.83431 -20.83615 1.000 21.74350 125 GLN B C 1
ATOM 3071 O O . GLN B 1 126 ? -4.75797 -0.12269 -21.39167 1.000 23.00197 125 GLN B O 1
ATOM 3077 N N . GLY B 1 127 ? -4.00772 0.86688 -19.51611 1.000 20.80683 126 GLY B N 1
ATOM 3078 C CA . GLY B 1 127 ? -4.40162 -0.24234 -18.67715 1.000 16.76981 126 GLY B CA 1
ATOM 3079 C C . GLY B 1 127 ? -3.40504 -1.39173 -18.70976 1.000 18.21373 126 GLY B C 1
ATOM 3080 O O . GLY B 1 127 ? -2.23412 -1.21229 -19.06018 1.000 18.19749 126 GLY B O 1
ATOM 3081 N N . PRO B 1 128 ? -3.83890 -2.59318 -18.33133 1.000 16.08725 127 PRO B N 1
ATOM 3082 C CA . PRO B 1 128 ? -2.89211 -3.71337 -18.28007 1.000 13.21711 127 PRO B CA 1
ATOM 3083 C C . PRO B 1 128 ? -2.22199 -3.99538 -19.61935 1.000 17.14387 127 PRO B C 1
ATOM 3084 O O . PRO B 1 128 ? -2.87006 -4.08841 -20.66894 1.000 18.14030 127 PRO B O 1
ATOM 3088 N N . GLU B 1 129 ? -0.88442 -4.06200 -19.56310 1.000 16.12793 128 GLU B N 1
ATOM 3089 C CA . GLU B 1 129 ? -0.04139 -4.26835 -20.74390 1.000 15.37797 128 GLU B CA 1
ATOM 3090 C C . GLU B 1 129 ? -0.35552 -5.49909 -21.57501 1.000 16.94409 128 GLU B C 1
ATOM 3091 O O . GLU B 1 129 ? -0.02025 -5.52571 -22.76869 1.000 16.70553 128 GLU B O 1
ATOM 3097 N N . ILE B 1 130 ? -0.92700 -6.53896 -20.96874 1.000 15.17745 129 ILE B N 1
ATOM 3098 C CA . ILE B 1 130 ? -1.06782 -7.81398 -21.67163 1.000 16.39585 129 ILE B CA 1
ATOM 3099 C C . ILE B 1 130 ? -1.94236 -7.65646 -22.90618 1.000 19.88152 129 ILE B C 1
ATOM 3100 O O . ILE B 1 130 ? -1.79429 -8.40955 -23.87952 1.000 20.45610 129 ILE B O 1
ATOM 3105 N N . ASP B 1 131 ? -2.84333 -6.67074 -22.89770 1.000 19.01640 130 ASP B N 1
ATOM 3106 C CA . ASP B 1 131 ? -3.76655 -6.39664 -23.99580 1.000 19.93346 130 ASP B CA 1
ATOM 3107 C C . ASP B 1 131 ? -3.25854 -5.33903 -24.96794 1.000 21.99833 130 ASP B C 1
ATOM 3108 O O . ASP B 1 131 ? -3.95821 -5.02275 -25.93914 1.000 24.26335 130 ASP B O 1
ATOM 3113 N N . VAL B 1 132 ? -2.07383 -4.78429 -24.74092 1.000 19.69449 131 VAL B N 1
ATOM 3114 C CA . VAL B 1 132 ? -1.54954 -3.68059 -25.53503 1.000 19.56037 131 VAL B CA 1
ATOM 3115 C C . VAL B 1 132 ? -0.44603 -4.26224 -26.40772 1.000 22.66132 131 VAL B C 1
ATOM 3116 O O . VAL B 1 132 ? 0.69513 -4.43894 -25.96108 1.000 22.65539 131 VAL B O 1
ATOM 3120 N N . ASP B 1 133 ? -0.79101 -4.57221 -27.65217 1.000 25.42028 132 ASP B N 1
ATOM 3121 C CA . ASP B 1 133 ? 0.11999 -5.23822 -28.56156 1.000 26.01344 132 ASP B CA 1
ATOM 3122 C C . ASP B 1 133 ? 0.86370 -4.24279 -29.43675 1.000 24.45564 132 ASP B C 1
ATOM 3123 O O . ASP B 1 133 ? 0.57893 -3.04271 -29.46620 1.000 29.87399 132 ASP B O 1
ATOM 3128 N N . ASN B 1 134 ? 1.88517 -4.76696 -30.09878 1.000 29.18991 133 ASN B N 1
ATOM 3129 C CA . ASN B 1 134 ? 2.83817 -4.02008 -30.90044 1.000 30.25557 133 ASN B CA 1
ATOM 3130 C C . ASN B 1 134 ? 3.54480 -3.23218 -29.78203 1.000 35.20429 133 ASN B C 1
ATOM 3131 O O . ASN B 1 134 ? 3.16784 -3.36282 -28.61369 1.000 37.64395 133 ASN B O 1
ATOM 3136 N N . TYR B 1 135 ? 4.56929 -2.44750 -30.02134 1.000 29.88130 134 TYR B N 1
ATOM 3137 C CA . TYR B 1 135 ? 5.23054 -1.89881 -28.83634 1.000 23.18812 134 TYR B CA 1
ATOM 3138 C C . TYR B 1 135 ? 5.25771 -0.37651 -28.84020 1.000 23.27881 134 TYR B C 1
ATOM 3139 O O . TYR B 1 135 ? 6.10893 0.24575 -28.20552 1.000 18.55299 134 TYR B O 1
ATOM 3148 N N . ASP B 1 136 ? 4.31622 0.23918 -29.54076 1.000 23.15259 135 ASP B N 1
ATOM 3149 C CA . ASP B 1 136 ? 4.40369 1.67807 -29.74629 1.000 21.57756 135 ASP B CA 1
ATOM 3150 C C . ASP B 1 136 ? 4.20060 2.44336 -28.44269 1.000 19.01531 135 ASP B C 1
ATOM 3151 O O . ASP B 1 136 ? 4.86600 3.45998 -28.21116 1.000 17.83233 135 ASP B O 1
ATOM 3156 N N . SER B 1 137 ? 3.28915 1.97177 -27.58536 1.000 17.63512 136 SER B N 1
ATOM 3157 C CA . SER B 1 137 ? 3.04734 2.65093 -26.31662 1.000 18.34234 136 SER B CA 1
ATOM 3158 C C . SER B 1 137 ? 4.20567 2.44232 -25.34745 1.000 17.76551 136 SER B C 1
ATOM 3159 O O . SER B 1 137 ? 4.64209 3.38901 -24.68267 1.000 17.96431 136 SER B O 1
ATOM 3162 N N . TRP B 1 138 ? 4.71224 1.20996 -25.24929 1.000 16.79447 137 TRP B N 1
ATOM 3163 C CA . TRP B 1 138 ? 5.92605 0.96277 -24.47331 1.000 16.24129 137 TRP B CA 1
ATOM 3164 C C . TRP B 1 138 ? 7.05324 1.88103 -24.93065 1.000 19.09003 137 TRP B C 1
ATOM 3165 O O . TRP B 1 138 ? 7.68504 2.57064 -24.11957 1.000 16.86490 137 TRP B O 1
ATOM 3176 N N . ASN B 1 139 ? 7.29045 1.93145 -26.24540 1.000 16.21387 138 ASN B N 1
ATOM 3177 C CA . ASN B 1 139 ? 8.39195 2.72601 -26.77786 1.000 16.37269 138 ASN B CA 1
ATOM 3178 C C . ASN B 1 139 ? 8.20400 4.20157 -26.47510 1.000 16.74605 138 ASN B C 1
ATOM 3179 O O . ASN B 1 139 ? 9.17723 4.90870 -26.20940 1.000 16.21980 138 ASN B O 1
ATOM 3184 N N . LYS B 1 140 ? 6.96279 4.68703 -26.52403 1.000 16.12050 139 LYS B N 1
ATOM 3185 C CA . LYS B 1 140 ? 6.71803 6.09739 -26.23578 1.000 19.72929 139 LYS B CA 1
ATOM 3186 C C . LYS B 1 140 ? 7.06517 6.42752 -24.78916 1.000 17.60246 139 LYS B C 1
ATOM 3187 O O . LYS B 1 140 ? 7.71435 7.44533 -24.51406 1.000 15.76637 139 LYS B O 1
ATOM 3193 N N . ILE B 1 141 ? 6.64363 5.57262 -23.84990 1.000 16.02382 140 ILE B N 1
ATOM 3194 C CA . ILE B 1 141 ? 6.94628 5.80677 -22.43580 1.000 15.27283 140 ILE B CA 1
ATOM 3195 C C . ILE B 1 141 ? 8.45351 5.79782 -22.20835 1.000 15.24952 140 ILE B C 1
ATOM 3196 O O . ILE B 1 141 ? 9.00565 6.68624 -21.54769 1.000 16.85125 140 ILE B O 1
ATOM 3201 N N . ILE B 1 142 ? 9.13609 4.76115 -22.70495 1.000 14.22017 141 ILE B N 1
ATOM 3202 C CA . ILE B 1 142 ? 10.58061 4.66787 -22.49566 1.000 16.79557 141 ILE B CA 1
ATOM 3203 C C . ILE B 1 142 ? 11.28998 5.84675 -23.15409 1.000 17.01176 141 ILE B C 1
ATOM 3204 O O . ILE B 1 142 ? 12.22755 6.42134 -22.58736 1.000 16.85437 141 ILE B O 1
ATOM 3209 N N . SER B 1 143 ? 10.84043 6.24032 -24.34866 1.000 15.39795 142 SER B N 1
ATOM 3210 C CA . SER B 1 143 ? 11.50429 7.31951 -25.08482 1.000 16.05093 142 SER B CA 1
ATOM 3211 C C . SER B 1 143 ? 11.40846 8.66056 -24.35638 1.000 14.90966 142 SER B C 1
ATOM 3212 O O . SER B 1 143 ? 12.41326 9.36759 -24.20252 1.000 18.14460 142 SER B O 1
ATOM 3215 N N . VAL B 1 144 ? 10.21313 9.02861 -23.89404 1.000 15.31503 143 VAL B N 1
ATOM 3216 C CA . VAL B 1 144 ? 10.04316 10.32769 -23.24226 1.000 15.59266 143 VAL B CA 1
ATOM 3217 C C . VAL B 1 144 ? 10.50176 10.28152 -21.78850 1.000 17.92070 143 VAL B C 1
ATOM 3218 O O . VAL B 1 144 ? 11.19278 11.18816 -21.30602 1.000 15.55842 143 VAL B O 1
ATOM 3222 N N . ASP B 1 145 ? 10.09277 9.24643 -21.05800 1.000 14.60677 144 ASP B N 1
ATOM 3223 C CA . ASP B 1 145 ? 10.24091 9.22239 -19.61040 1.000 15.18031 144 ASP B CA 1
ATOM 3224 C C . ASP B 1 145 ? 11.57989 8.66571 -19.13543 1.000 13.38892 144 ASP B C 1
ATOM 3225 O O . ASP B 1 145 ? 11.91492 8.85663 -17.96096 1.000 17.24787 144 ASP B O 1
ATOM 3230 N N . LEU B 1 146 ? 12.34568 7.98481 -19.99788 1.000 13.52302 145 LEU B N 1
ATOM 3231 C CA . LEU B 1 146 ? 13.69267 7.52499 -19.66296 1.000 13.37535 145 LEU B CA 1
ATOM 3232 C C . LEU B 1 146 ? 14.73594 8.06448 -20.63410 1.000 14.00364 145 LEU B C 1
ATOM 3233 O O . LEU B 1 146 ? 15.67336 8.74470 -20.20180 1.000 15.18434 145 LEU B O 1
ATOM 3238 N N . ASN B 1 147 ? 14.62439 7.77640 -21.93894 1.000 15.26230 146 ASN B N 1
ATOM 3239 C CA . ASN B 1 147 ? 15.65173 8.24611 -22.86470 1.000 16.71369 146 ASN B CA 1
ATOM 3240 C C . ASN B 1 147 ? 15.76550 9.76678 -22.82533 1.000 16.07624 146 ASN B C 1
ATOM 3241 O O . ASN B 1 147 ? 16.87356 10.31634 -22.75278 1.000 14.82241 146 ASN B O 1
ATOM 3246 N N . GLY B 1 148 ? 14.61659 10.46286 -22.84386 1.000 16.12724 147 GLY B N 1
ATOM 3247 C CA . GLY B 1 148 ? 14.63063 11.91693 -22.80382 1.000 17.34443 147 GLY B CA 1
ATOM 3248 C C . GLY B 1 148 ? 15.33010 12.45557 -21.57449 1.000 15.46861 147 GLY B C 1
ATOM 3249 O O . GLY B 1 148 ? 16.09016 13.42409 -21.65662 1.000 14.65868 147 GLY B O 1
ATOM 3250 N N . VAL B 1 149 ? 15.10417 11.81196 -20.42021 1.000 16.42364 148 VAL B N 1
ATOM 3251 C CA . VAL B 1 149 ? 15.81300 12.17427 -19.19544 1.000 14.19058 148 VAL B CA 1
ATOM 3252 C C . VAL B 1 149 ? 17.31279 11.93259 -19.34751 1.000 13.73021 148 VAL B C 1
ATOM 3253 O O . VAL B 1 149 ? 18.13029 12.73861 -18.88759 1.000 15.75652 148 VAL B O 1
ATOM 3257 N N . TYR B 1 150 ? 17.70387 10.82218 -19.98645 1.000 12.79760 149 TYR B N 1
ATOM 3258 C CA . TYR B 1 150 ? 19.13143 10.57020 -20.17718 1.000 11.92144 149 TYR B CA 1
ATOM 3259 C C . TYR B 1 150 ? 19.75909 11.56003 -21.16625 1.000 12.56003 149 TYR B C 1
ATOM 3260 O O . TYR B 1 150 ? 20.88659 12.02376 -20.94720 1.000 13.15451 149 TYR B O 1
ATOM 3269 N N . TYR B 1 151 ? 19.05014 11.90953 -22.24937 1.000 14.51415 150 TYR B N 1
ATOM 3270 C CA . TYR B 1 151 ? 19.61754 12.88404 -23.18472 1.000 14.89242 150 TYR B CA 1
ATOM 3271 C C . TYR B 1 151 ? 19.89536 14.20503 -22.49082 1.000 14.89620 150 TYR B C 1
ATOM 3272 O O . TYR B 1 151 ? 20.95187 14.81517 -22.69549 1.000 14.68261 150 TYR B O 1
ATOM 3281 N N . CYS B 1 152 ? 18.95932 14.65546 -21.66251 1.000 13.67228 151 CYS B N 1
ATOM 3282 C CA . CYS B 1 152 ? 19.16457 15.87018 -20.88765 1.000 14.07768 151 CYS B CA 1
ATOM 3283 C C . CYS B 1 152 ? 20.37457 15.72763 -19.96758 1.000 15.92754 151 CYS B C 1
ATOM 3284 O O . CYS B 1 152 ? 21.23563 16.60916 -19.91644 1.000 14.90151 151 CYS B O 1
ATOM 3287 N N . SER B 1 153 ? 20.46487 14.60947 -19.24054 1.000 13.47069 152 SER B N 1
ATOM 3288 C CA . SER B 1 153 ? 21.55890 14.41601 -18.28906 1.000 12.17724 152 SER B CA 1
ATOM 3289 C C . SER B 1 153 ? 22.91617 14.37877 -18.98328 1.000 15.35121 152 SER B C 1
ATOM 3290 O O . SER B 1 153 ? 23.87417 15.01181 -18.52850 1.000 15.30840 152 SER B O 1
ATOM 3293 N N . HIS B 1 154 ? 23.02632 13.60338 -20.06616 1.000 14.93045 153 HIS B N 1
ATOM 3294 C CA . HIS B 1 154 ? 24.29772 13.50143 -20.77086 1.000 17.75619 153 HIS B CA 1
ATOM 3295 C C . HIS B 1 154 ? 24.81159 14.87468 -21.18221 1.000 17.36602 153 HIS B C 1
ATOM 3296 O O . HIS B 1 154 ? 26.00043 15.17662 -21.02892 1.000 16.94428 153 HIS B O 1
ATOM 3303 N N . ASN B 1 155 ? 23.92323 15.72542 -21.68805 1.000 15.72143 154 ASN B N 1
ATOM 3304 C CA . ASN B 1 155 ? 24.35474 17.03696 -22.16482 1.000 17.29259 154 ASN B CA 1
ATOM 3305 C C . ASN B 1 155 ? 24.68144 17.99097 -21.01631 1.000 16.87251 154 ASN B C 1
ATOM 3306 O O . ASN B 1 155 ? 25.69511 18.69843 -21.06899 1.000 15.98032 154 ASN B O 1
ATOM 3311 N N . ILE B 1 156 ? 23.83914 18.04189 -19.97166 1.000 15.99017 155 ILE B N 1
ATOM 3312 C CA . ILE B 1 156 ? 24.09604 19.02074 -18.91863 1.000 15.54587 155 ILE B CA 1
ATOM 3313 C C . ILE B 1 156 ? 25.33419 18.62788 -18.11716 1.000 13.81084 155 ILE B C 1
ATOM 3314 O O . ILE B 1 156 ? 26.06525 19.50126 -17.62853 1.000 16.27559 155 ILE B O 1
ATOM 3319 N N . GLY B 1 157 ? 25.61599 17.32363 -18.00283 1.000 14.04952 156 GLY B N 1
ATOM 3320 C CA . GLY B 1 157 ? 26.82047 16.90127 -17.30247 1.000 13.68986 156 GLY B CA 1
ATOM 3321 C C . GLY B 1 157 ? 28.08267 17.50795 -17.89095 1.000 14.48692 156 GLY B C 1
ATOM 3322 O O . GLY B 1 157 ? 29.02177 17.83138 -17.16308 1.000 15.81012 156 GLY B O 1
ATOM 3323 N N . LYS B 1 158 ? 28.11444 17.68791 -19.21980 1.000 17.03037 157 LYS B N 1
ATOM 3324 C CA . LYS B 1 158 ? 29.28176 18.29885 -19.85482 1.000 16.13447 157 LYS B CA 1
ATOM 3325 C C . LYS B 1 158 ? 29.46538 19.74902 -19.42729 1.000 16.58478 157 LYS B C 1
ATOM 3326 O O . LYS B 1 158 ? 30.60066 20.21741 -19.26044 1.000 18.37124 157 LYS B O 1
ATOM 3332 N N . ILE B 1 159 ? 28.36008 20.48484 -19.28004 1.000 16.42898 158 ILE B N 1
ATOM 3333 C CA . ILE B 1 159 ? 28.42789 21.87021 -18.83924 1.000 18.13078 158 ILE B CA 1
ATOM 3334 C C . ILE B 1 159 ? 28.85861 21.94210 -17.37957 1.000 16.38771 158 ILE B C 1
ATOM 3335 O O . ILE B 1 159 ? 29.70990 22.76091 -17.00398 1.000 16.22671 158 ILE B O 1
ATOM 3340 N N . PHE B 1 160 ? 28.28072 21.07845 -16.52989 1.000 14.67447 159 PHE B N 1
ATOM 3341 C CA . PHE B 1 160 ? 28.65911 21.05557 -15.12071 1.000 16.04664 159 PHE B CA 1
ATOM 3342 C C . PHE B 1 160 ? 30.13828 20.71172 -14.96324 1.000 15.96306 159 PHE B C 1
ATOM 3343 O O . PHE B 1 160 ? 30.81757 21.26776 -14.10357 1.000 15.10765 159 PHE B O 1
ATOM 3351 N N . LYS B 1 161 ? 30.65086 19.77760 -15.77442 1.000 14.40721 160 LYS B N 1
ATOM 3352 C CA . LYS B 1 161 ? 32.05817 19.39509 -15.66219 1.000 14.93935 160 LYS B CA 1
ATOM 3353 C C . LYS B 1 161 ? 32.98033 20.53124 -16.10636 1.000 17.17110 160 LYS B C 1
ATOM 3354 O O . LYS B 1 161 ? 34.02817 20.76930 -15.48676 1.000 18.66854 160 LYS B O 1
ATOM 3360 N N . LYS B 1 162 ? 32.60378 21.24363 -17.16972 1.000 17.23445 161 LYS B N 1
ATOM 3361 C CA . LYS B 1 162 ? 33.39585 22.38691 -17.62432 1.000 19.32895 161 LYS B CA 1
ATOM 3362 C C . LYS B 1 162 ? 33.44677 23.47364 -16.56581 1.000 20.39231 161 LYS B C 1
ATOM 3363 O O . LYS B 1 162 ? 34.48473 24.12179 -16.36878 1.000 19.57309 161 LYS B O 1
ATOM 3369 N N . ASN B 1 163 ? 32.33519 23.68594 -15.86476 1.000 18.64446 162 ASN B N 1
ATOM 3370 C CA . ASN B 1 163 ? 32.24547 24.74979 -14.88085 1.000 17.65775 162 ASN B CA 1
ATOM 3371 C C . ASN B 1 163 ? 32.63756 24.30207 -13.48310 1.000 17.42345 162 ASN B C 1
ATOM 3372 O O . ASN B 1 163 ? 32.87050 25.15483 -12.61675 1.000 19.12770 162 ASN B O 1
ATOM 3377 N N . GLY B 1 164 ? 32.73575 22.99520 -13.25037 1.000 16.40785 163 GLY B N 1
ATOM 3378 C CA . GLY B 1 164 ? 33.07101 22.47988 -11.93871 1.000 17.61699 163 GLY B CA 1
ATOM 3379 C C . GLY B 1 164 ? 31.98996 22.60848 -10.88866 1.000 15.00765 163 GLY B C 1
ATOM 3380 O O . GLY B 1 164 ? 32.29655 22.53808 -9.69812 1.000 16.52809 163 GLY B O 1
ATOM 3381 N N . LYS B 1 165 ? 30.73255 22.79775 -11.28720 1.000 16.59732 164 LYS B N 1
ATOM 3382 C CA . LYS B 1 165 ? 29.63980 22.89348 -10.32009 1.000 16.48973 164 LYS B CA 1
ATOM 3383 C C . LYS B 1 165 ? 28.32296 22.61809 -11.02573 1.000 13.58418 164 LYS B C 1
ATOM 3384 O O . LYS B 1 165 ? 28.21281 22.77993 -12.23770 1.000 13.89392 164 LYS B O 1
ATOM 3390 N N . GLY B 1 166 ? 27.32520 22.20384 -10.25673 1.000 13.40928 165 GLY B N 1
ATOM 3391 C CA . GLY B 1 166 ? 25.98198 22.05965 -10.79726 1.000 13.89746 165 GLY B CA 1
ATOM 3392 C C . GLY B 1 166 ? 25.11742 21.19209 -9.90857 1.000 13.13591 165 GLY B C 1
ATOM 3393 O O . GLY B 1 166 ? 25.60720 20.38993 -9.11385 1.000 13.27845 165 GLY B O 1
ATOM 3394 N N . SER B 1 167 ? 23.80031 21.35700 -10.06005 1.000 12.07578 166 SER B N 1
ATOM 3395 C CA . SER B 1 167 ? 22.81399 20.50997 -9.38963 1.000 11.12637 166 SER B CA 1
ATOM 3396 C C . SER B 1 167 ? 21.78926 20.02631 -10.41223 1.000 14.05432 166 SER B C 1
ATOM 3397 O O . SER B 1 167 ? 21.09648 20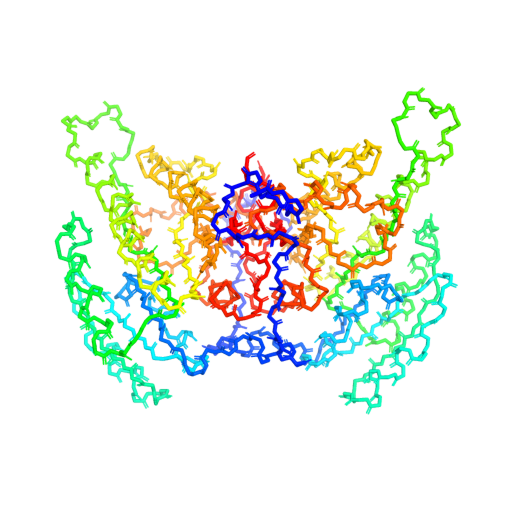.83956 -11.04278 1.000 14.03563 166 SER B O 1
ATOM 3400 N N . LEU B 1 168 ? 21.70137 18.70444 -10.58857 1.000 11.99256 167 LEU B N 1
ATOM 3401 C CA . LEU B 1 168 ? 20.70383 18.08405 -11.45468 1.000 11.39173 167 LEU B CA 1
ATOM 3402 C C . LEU B 1 168 ? 19.63133 17.42917 -10.59725 1.000 11.26191 167 LEU B C 1
ATOM 3403 O O . LEU B 1 168 ? 19.95356 16.63307 -9.70527 1.000 11.92260 167 LEU B O 1
ATOM 3408 N N . ILE B 1 169 ? 18.36397 17.77247 -10.85523 1.000 10.24162 168 ILE B N 1
ATOM 3409 C CA . ILE B 1 169 ? 17.21653 17.14163 -10.20544 1.000 11.20930 168 ILE B CA 1
ATOM 3410 C C . ILE B 1 169 ? 16.40140 16.44311 -11.28071 1.000 12.41012 168 ILE B C 1
ATOM 3411 O O . ILE B 1 169 ? 16.06599 17.05081 -12.30140 1.000 13.02647 168 ILE B O 1
ATOM 3416 N N . ILE B 1 170 ? 16.05956 15.18335 -11.05022 1.000 10.84357 169 ILE B N 1
ATOM 3417 C CA . ILE B 1 170 ? 15.19635 14.43930 -11.95780 1.000 12.41522 169 ILE B CA 1
ATOM 3418 C C . ILE B 1 170 ? 13.85112 14.25950 -11.27041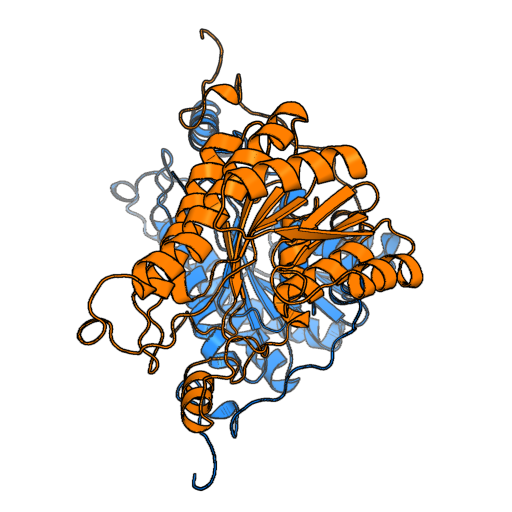 1.000 13.06880 169 ILE B C 1
ATOM 3419 O O . ILE B 1 170 ? 13.80286 13.85251 -10.10546 1.000 13.35155 169 ILE B O 1
ATOM 3424 N N . THR B 1 171 ? 12.75773 14.58740 -11.96733 1.000 12.84172 170 THR B N 1
ATOM 3425 C CA . THR B 1 171 ? 11.43808 14.28681 -11.40994 1.000 13.23243 170 THR B CA 1
ATOM 3426 C C . THR B 1 171 ? 11.13738 12.83158 -11.69543 1.000 14.00550 170 THR B C 1
ATOM 3427 O O . THR B 1 171 ? 10.91030 12.44953 -12.84875 1.000 14.45909 170 THR B O 1
ATOM 3431 N N . SER B 1 172 ? 11.15682 12.00760 -10.65932 1.000 12.17705 171 SER B N 1
ATOM 3432 C CA . SER B 1 172 ? 10.73794 10.61714 -10.77539 1.000 11.82773 171 SER B CA 1
ATOM 3433 C C . SER B 1 172 ? 9.27827 10.51314 -10.33090 1.000 12.21570 171 SER B C 1
ATOM 3434 O O . SER B 1 172 ? 8.45342 11.29524 -10.83788 1.000 13.89940 171 SER B O 1
ATOM 3437 N N . SER B 1 173 ? 8.91814 9.62472 -9.40887 1.000 12.58916 172 SER B N 1
ATOM 3438 C CA . SER B 1 173 ? 7.55376 9.41653 -8.95730 1.000 12.42805 172 SER B CA 1
ATOM 3439 C C . SER B 1 173 ? 7.58662 8.37118 -7.85336 1.000 11.75507 172 SER B C 1
ATOM 3440 O O . SER B 1 173 ? 8.51721 7.55956 -7.79028 1.000 13.36130 172 SER B O 1
ATOM 3443 N N . ILE B 1 174 ? 6.52245 8.34227 -7.03615 1.000 11.88619 173 ILE B N 1
ATOM 3444 C CA . ILE B 1 174 ? 6.30103 7.16681 -6.19666 1.000 11.53670 173 ILE B CA 1
ATOM 3445 C C . ILE B 1 174 ? 6.19358 5.91393 -7.04859 1.000 13.33150 173 ILE B C 1
ATOM 3446 O O . ILE B 1 174 ? 6.48891 4.82073 -6.56240 1.000 12.64756 173 ILE B O 1
ATOM 3451 N N . SER B 1 175 ? 5.82347 6.05070 -8.33027 1.000 11.73274 174 SER B N 1
ATOM 3452 C CA . SER B 1 175 ? 5.74660 4.89510 -9.22543 1.000 11.24658 174 SER B CA 1
ATOM 3453 C C . SER B 1 175 ? 7.10179 4.22880 -9.42781 1.000 14.03299 174 SER B C 1
ATOM 3454 O O . SER B 1 175 ? 7.15542 3.08581 -9.90829 1.000 13.81060 174 SER B O 1
ATOM 3457 N N . GLY B 1 176 ? 8.19237 4.92501 -9.11441 1.000 12.10336 175 GLY B N 1
ATOM 3458 C CA . GLY B 1 176 ? 9.50678 4.30173 -9.12155 1.000 12.88489 175 GLY B CA 1
ATOM 3459 C C . GLY B 1 176 ? 9.81002 3.42125 -7.92526 1.000 14.34053 175 GLY B C 1
ATOM 3460 O O . GLY B 1 176 ? 10.78622 2.66162 -7.96987 1.000 16.66453 175 GLY B O 1
ATOM 3461 N N . LYS B 1 177 ? 9.01434 3.51765 -6.85645 1.000 13.29524 176 LYS B N 1
ATOM 3462 C CA . LYS B 1 177 ? 9.17766 2.71892 -5.64138 1.000 14.54542 176 LYS B CA 1
ATOM 3463 C C . LYS B 1 177 ? 8.06243 1.71123 -5.41155 1.000 15.19242 176 LYS B C 1
ATOM 3464 O O . LYS B 1 177 ? 8.30533 0.65110 -4.82790 1.000 15.24566 176 LYS B O 1
ATOM 3470 N N . ILE B 1 178 ? 6.83719 2.01909 -5.83136 1.000 13.82606 177 ILE B N 1
ATOM 3471 C CA . ILE B 1 178 ? 5.69134 1.16019 -5.61214 1.000 12.11219 177 ILE B CA 1
ATOM 3472 C C . ILE B 1 178 ? 4.98126 0.93364 -6.94469 1.000 12.96214 177 ILE B C 1
ATOM 3473 O O . ILE B 1 178 ? 5.30831 1.55288 -7.95899 1.000 12.00712 177 ILE B O 1
ATOM 3478 N N . VAL B 1 179 ? 3.95870 0.06783 -6.90523 1.000 11.12614 178 VAL B N 1
ATOM 3479 C CA . VAL B 1 179 ? 3.13188 -0.28171 -8.06043 1.000 14.22999 178 VAL B CA 1
ATOM 3480 C C . VAL B 1 179 ? 1.74895 0.35951 -7.87988 1.000 15.23978 178 VAL B C 1
ATOM 3481 O O . VAL B 1 179 ? 0.97421 -0.04033 -7.00025 1.000 14.30694 178 VAL B O 1
ATOM 3485 N N . ASN B 1 180 ? 1.42866 1.36467 -8.69803 1.000 12.26940 179 ASN B N 1
ATOM 3486 C CA . ASN B 1 180 ? 0.15039 2.05613 -8.53913 1.000 12.28793 179 ASN B CA 1
ATOM 3487 C C . ASN B 1 180 ? -1.03299 1.12102 -8.74666 1.000 14.07287 179 ASN B C 1
ATOM 3488 O O . ASN B 1 180 ? -1.01699 0.24344 -9.62035 1.000 12.54989 179 ASN B O 1
ATOM 3493 N N . ILE B 1 181 ? -2.07017 1.34155 -7.93626 1.000 13.28953 180 ILE B N 1
ATOM 3494 C CA . ILE B 1 181 ? -3.36080 0.65775 -8.05911 1.000 11.86496 180 ILE B CA 1
ATOM 3495 C C . ILE B 1 181 ? -4.48351 1.67376 -7.87104 1.000 13.41338 180 ILE B C 1
ATOM 3496 O O . ILE B 1 181 ? -4.32944 2.68101 -7.16625 1.000 13.52121 180 ILE B O 1
ATOM 3501 N N . PRO B 1 182 ? -5.64845 1.43185 -8.50575 1.000 13.12358 181 PRO B N 1
ATOM 3502 C CA . PRO B 1 182 ? -6.02348 0.30996 -9.37946 1.000 13.74811 181 PRO B CA 1
ATOM 3503 C C . PRO B 1 182 ? -5.66444 0.50760 -10.85385 1.000 13.28957 181 PRO B C 1
ATOM 3504 O O . PRO B 1 182 ? -5.85092 -0.41172 -11.64192 1.000 16.97405 181 PRO B O 1
ATOM 3508 N N . GLN B 1 183 ? -5.17196 1.68752 -11.22608 1.000 15.48142 182 GLN B N 1
ATOM 3509 C CA . GLN B 1 183 ? -4.79273 1.95090 -12.61052 1.000 15.34329 182 GLN B CA 1
ATOM 3510 C C . GLN B 1 183 ? -3.45328 1.27240 -12.89695 1.000 16.61979 182 GLN B C 1
ATOM 3511 O O . GLN B 1 183 ? -2.44455 1.56900 -12.25312 1.000 17.49775 182 GLN B O 1
ATOM 3517 N N . LEU B 1 184 ? -3.45054 0.32069 -13.82470 1.000 15.30662 183 LEU B N 1
ATOM 3518 C CA . LEU B 1 184 ? -2.29121 -0.54182 -14.03065 1.000 13.92321 183 LEU B CA 1
ATOM 3519 C C . LEU B 1 184 ? -1.40920 0.04975 -15.11946 1.000 14.85519 183 LEU B C 1
ATOM 3520 O O . LEU B 1 184 ? -1.86317 0.26468 -16.25386 1.000 17.03822 183 LEU B O 1
ATOM 3525 N N . GLN B 1 185 ? -0.14063 0.28038 -14.79100 1.000 13.00312 184 GLN B N 1
ATOM 3526 C CA . GLN B 1 185 ? 0.72263 1.09878 -15.63664 1.000 12.98395 184 GLN B CA 1
ATOM 3527 C C . GLN B 1 185 ? 2.17677 0.64150 -15.51759 1.000 13.37401 184 GLN B C 1
ATOM 3528 O O . GLN B 1 185 ? 3.09588 1.44721 -15.34378 1.000 12.09780 184 GLN B O 1
ATOM 3534 N N . ALA B 1 186 ? 2.39828 -0.66809 -15.61872 1.000 11.83572 185 ALA B N 1
ATOM 3535 C CA . ALA B 1 186 ? 3.75831 -1.22748 -15.55616 1.000 12.70361 185 ALA B CA 1
ATOM 3536 C C . ALA B 1 186 ? 4.81403 -0.46604 -16.35599 1.000 13.77084 185 ALA B C 1
ATOM 3537 O O . ALA B 1 186 ? 5.89651 -0.22483 -15.80730 1.000 14.36041 185 ALA B O 1
ATOM 3539 N N . PRO B 1 187 ? 4.58526 -0.04009 -17.60929 1.000 12.56104 186 PRO B N 1
ATOM 3540 C CA . PRO B 1 187 ? 5.67630 0.64348 -18.34327 1.000 12.31325 186 PRO B CA 1
ATOM 3541 C C . PRO B 1 187 ? 6.09366 1.97815 -17.72663 1.000 15.57711 186 PRO B C 1
ATOM 3542 O O . PRO B 1 187 ? 7.28929 2.31813 -17.72168 1.000 14.30766 186 PRO B O 1
ATOM 3546 N N . TYR B 1 188 ? 5.12854 2.75152 -17.22478 1.000 12.05146 187 TYR B N 1
ATOM 3547 C CA . TYR B 1 188 ? 5.44381 4.00939 -16.54941 1.000 12.74844 187 TYR B CA 1
ATOM 3548 C C . TYR B 1 188 ? 6.23284 3.75311 -15.26996 1.000 14.17233 187 TYR B C 1
ATOM 3549 O O . TYR B 1 188 ? 7.26928 4.38745 -15.03364 1.000 12.11832 187 TYR B O 1
ATOM 3558 N N . ASN B 1 189 ? 5.77774 2.79447 -14.44885 1.000 11.86818 188 ASN B N 1
ATOM 3559 C CA . ASN B 1 189 ? 6.50453 2.47317 -13.22054 1.000 13.78015 188 ASN B CA 1
ATOM 3560 C C . ASN B 1 189 ? 7.93493 2.05711 -13.52701 1.000 11.82998 188 ASN B C 1
ATOM 3561 O O . ASN B 1 189 ? 8.87521 2.45866 -12.82703 1.000 11.58831 188 ASN B O 1
ATOM 3566 N N . THR B 1 190 ? 8.10478 1.25346 -14.57710 1.000 12.09835 189 THR B N 1
ATOM 3567 C CA . THR B 1 190 ? 9.42324 0.79531 -14.99841 1.000 10.89178 189 THR B CA 1
ATOM 3568 C C . THR B 1 190 ? 10.33209 1.96389 -15.36248 1.000 13.08402 189 THR B C 1
ATOM 3569 O O . THR B 1 190 ? 11.49640 2.01751 -14.94070 1.000 11.69012 189 THR B O 1
ATOM 3573 N N . ALA B 1 191 ? 9.81226 2.91322 -16.14642 1.000 12.49818 190 ALA B N 1
ATOM 3574 C CA . ALA B 1 191 ? 10.59957 4.08187 -16.53073 1.000 12.62047 190 ALA B CA 1
ATOM 3575 C C . ALA B 1 191 ? 10.98793 4.92360 -15.31721 1.000 13.17783 190 ALA B C 1
ATOM 3576 O O . ALA B 1 191 ? 12.09904 5.46300 -15.25943 1.000 11.91980 190 ALA B O 1
ATOM 3578 N N . LYS B 1 192 ? 10.08071 5.07483 -14.34777 1.000 11.72565 191 LYS B N 1
ATOM 3579 C CA . LYS B 1 192 ? 10.41733 5.92682 -13.21060 1.000 11.30849 191 LYS B CA 1
ATOM 3580 C C . LYS B 1 192 ? 11.40609 5.24942 -12.26577 1.000 12.17972 191 LYS B C 1
ATOM 3581 O O . LYS B 1 192 ? 12.27203 5.92495 -11.70710 1.000 11.83561 191 LYS B O 1
ATOM 3587 N N . ALA B 1 193 ? 11.32995 3.92179 -12.10430 1.000 12.01613 192 ALA B N 1
ATOM 3588 C CA . ALA B 1 193 ? 12.35696 3.23110 -11.33019 1.000 11.24701 192 ALA B CA 1
ATOM 3589 C C . ALA B 1 193 ? 13.71781 3.38778 -11.98309 1.000 12.28178 192 ALA B C 1
ATOM 3590 O O . ALA B 1 193 ? 14.73659 3.54574 -11.29469 1.000 13.73012 192 ALA B O 1
ATOM 3592 N N . ALA B 1 194 ? 13.75160 3.34321 -13.31762 1.000 11.19483 193 ALA B N 1
ATOM 3593 C CA . ALA B 1 194 ? 14.99676 3.56610 -14.03715 1.000 11.80298 193 ALA B CA 1
ATOM 3594 C C . ALA B 1 194 ? 15.52815 4.96469 -13.77481 1.000 12.73941 193 ALA B C 1
ATOM 3595 O O . ALA B 1 194 ? 16.73005 5.14954 -13.56064 1.000 12.11413 193 ALA B O 1
ATOM 3597 N N . CYS B 1 195 ? 14.64248 5.96174 -13.79327 1.000 12.53645 194 CYS B N 1
ATOM 3598 C CA . CYS B 1 195 ? 15.04249 7.34206 -13.53988 1.000 12.40172 194 CYS B CA 1
ATOM 3599 C C . CYS B 1 195 ? 15.67240 7.48201 -12.16032 1.000 10.93266 194 CYS B C 1
ATOM 3600 O O . CYS B 1 195 ? 16.70422 8.15131 -11.99222 1.000 12.44044 194 CYS B O 1
ATOM 3603 N N . THR B 1 196 ? 15.05235 6.86774 -11.15152 1.000 12.76916 195 THR B N 1
ATOM 3604 C CA . THR B 1 196 ? 15.55999 7.00216 -9.79158 1.000 12.28762 195 THR B CA 1
ATOM 3605 C C . THR B 1 196 ? 16.96825 6.41965 -9.67791 1.000 12.75948 195 THR B C 1
ATOM 3606 O O . THR B 1 196 ? 17.83837 7.00902 -9.02512 1.000 13.26547 195 THR B O 1
ATOM 3610 N N . HIS B 1 197 ? 17.22697 5.28357 -10.34124 1.000 10.46457 196 HIS B N 1
ATOM 3611 C CA . HIS B 1 197 ? 18.54332 4.67355 -10.20358 1.000 11.21491 196 HIS B CA 1
ATOM 3612 C C . HIS B 1 197 ? 19.56372 5.25625 -11.17080 1.000 11.87429 196 HIS B C 1
ATOM 3613 O O . HIS B 1 197 ? 20.77018 5.21873 -10.87493 1.000 11.73013 196 HIS B O 1
ATOM 3620 N N . LEU B 1 198 ? 19.11040 5.83297 -12.28946 1.000 11.76326 197 LEU B N 1
ATOM 3621 C CA . LEU B 1 198 ? 20.01427 6.61691 -13.12864 1.000 11.35352 197 LEU B CA 1
ATOM 3622 C C . LEU B 1 198 ? 20.57071 7.79784 -12.34812 1.000 10.63601 197 LEU B C 1
ATOM 3623 O O . LEU B 1 198 ? 21.75751 8.10930 -12.43428 1.000 11.95462 197 LEU B O 1
ATOM 3628 N N . ALA B 1 199 ? 19.72110 8.45717 -11.56525 1.000 12.82671 198 ALA B N 1
ATOM 3629 C CA . ALA B 1 199 ? 20.17462 9.58458 -10.76105 1.000 11.71224 198 ALA B CA 1
ATOM 3630 C C . ALA B 1 199 ? 21.22480 9.15779 -9.74706 1.000 12.07027 198 ALA B C 1
ATOM 3631 O O . ALA B 1 199 ? 22.24591 9.83009 -9.58499 1.000 12.63217 198 ALA B O 1
ATOM 3633 N N . LYS B 1 200 ? 20.98527 8.04653 -9.04480 1.000 13.16256 199 LYS B N 1
ATOM 3634 C CA . LYS B 1 200 ? 21.98462 7.56158 -8.09618 1.000 10.46632 199 LYS B CA 1
ATOM 3635 C C . LYS B 1 200 ? 23.29112 7.21882 -8.80452 1.000 11.52958 199 LYS B C 1
ATOM 3636 O O . LYS B 1 200 ? 24.37812 7.53489 -8.30245 1.000 9.86655 199 LYS B O 1
ATOM 3642 N N . SER B 1 201 ? 23.20537 6.58826 -9.98241 1.000 10.49736 200 SER B N 1
ATOM 3643 C CA . SER B 1 201 ? 24.40962 6.20274 -10.71880 1.000 11.13817 200 SER B CA 1
ATOM 3644 C C . SER B 1 201 ? 25.21199 7.42214 -11.16638 1.000 12.16735 200 SER B C 1
ATOM 3645 O O . SER B 1 201 ? 26.44866 7.44085 -11.05065 1.000 11.79509 200 SER B O 1
ATOM 3648 N N . LEU B 1 202 ? 24.52456 8.44361 -11.68988 1.000 11.72675 201 LEU B N 1
ATOM 3649 C CA . LEU B 1 202 ? 25.19489 9.68578 -12.07828 1.000 9.69272 201 LEU B CA 1
ATOM 3650 C C . LEU B 1 202 ? 25.75772 10.43714 -10.86913 1.000 14.27524 201 LEU B C 1
ATOM 3651 O O . LEU B 1 202 ? 26.77600 11.12945 -10.99193 1.000 14.10302 201 LEU B O 1
ATOM 3656 N N . ALA B 1 203 ? 25.14670 10.29506 -9.68748 1.000 11.72106 202 ALA B N 1
ATOM 3657 C CA . ALA B 1 203 ? 25.70039 10.94255 -8.49600 1.000 12.05136 202 ALA B CA 1
ATOM 3658 C C . ALA B 1 203 ? 27.13962 10.49813 -8.23612 1.000 12.08485 202 ALA B C 1
ATOM 3659 O O . ALA B 1 203 ? 27.99714 11.31597 -7.88664 1.000 14.20915 202 ALA B O 1
ATOM 3661 N N . ILE B 1 204 ? 27.42783 9.20871 -8.39080 1.000 11.78026 203 ILE B N 1
ATOM 3662 C CA . ILE B 1 204 ? 28.82306 8.75589 -8.31696 1.000 10.75636 203 ILE B CA 1
ATOM 3663 C C . ILE B 1 204 ? 29.67411 9.28576 -9.46399 1.000 12.81109 203 ILE B C 1
ATOM 3664 O O . ILE B 1 204 ? 30.78483 9.77743 -9.22758 1.000 13.25967 203 ILE B O 1
ATOM 3669 N N . GLU B 1 205 ? 29.18713 9.20424 -10.70361 1.000 11.03266 204 GLU B N 1
ATOM 3670 C CA . GLU B 1 205 ? 30.04164 9.55169 -11.83716 1.000 13.17171 204 GLU B CA 1
ATOM 3671 C C . GLU B 1 205 ? 30.35675 11.04366 -11.86558 1.000 13.63703 204 GLU B C 1
ATOM 3672 O O . GLU B 1 205 ? 31.45764 11.42625 -12.28871 1.000 14.46897 204 GLU B O 1
ATOM 3678 N N . TRP B 1 206 ? 29.43177 11.88971 -11.39692 1.000 12.61451 205 TRP B N 1
ATOM 3679 C CA . TRP B 1 206 ? 29.58021 13.34217 -11.50332 1.000 13.22100 205 TRP B CA 1
ATOM 3680 C C . TRP B 1 206 ? 30.06716 13.99421 -10.22027 1.000 14.29042 205 TRP B C 1
ATOM 3681 O O . TRP B 1 206 ? 30.19909 15.22202 -10.17451 1.000 12.02292 205 TRP B O 1
ATOM 3692 N N . ALA B 1 207 ? 30.34082 13.20727 -9.17721 1.000 11.29062 206 ALA B N 1
ATOM 3693 C CA . ALA B 1 207 ? 30.69215 13.72151 -7.85779 1.000 12.07548 206 ALA B CA 1
ATOM 3694 C C . ALA B 1 207 ? 31.79309 14.78634 -7.83591 1.000 14.32310 206 ALA B C 1
ATOM 3695 O O . ALA B 1 207 ? 31.73560 15.68936 -6.99012 1.000 14.25699 206 ALA B O 1
ATOM 3697 N N . PRO B 1 208 ? 32.81391 14.74225 -8.70614 1.000 13.67278 207 PRO B N 1
ATOM 3698 C CA . PRO B 1 208 ? 33.81799 15.81875 -8.65664 1.000 14.91076 207 PRO B CA 1
ATOM 3699 C C . PRO B 1 208 ? 33.28457 17.18118 -9.06072 1.000 14.36077 207 PRO B C 1
ATOM 3700 O O . PRO B 1 208 ? 33.94668 18.18795 -8.77630 1.000 16.37430 207 PRO B O 1
ATOM 3704 N N . PHE B 1 209 ? 32.13051 17.26022 -9.73179 1.000 14.87819 208 PHE B N 1
ATOM 3705 C CA . PHE B 1 209 ? 31.68745 18.53481 -10.27021 1.000 14.55007 208 PHE B CA 1
ATOM 3706 C C . PHE B 1 209 ? 30.19222 18.80492 -10.14753 1.000 13.42403 208 PHE B C 1
ATOM 3707 O O . PHE B 1 209 ? 29.75552 19.87781 -10.56641 1.000 15.00974 208 PHE B O 1
ATOM 3715 N N . ALA B 1 210 ? 29.38970 17.90431 -9.58553 1.000 11.88734 209 ALA B N 1
ATOM 3716 C CA . ALA B 1 210 ? 27.95385 18.18592 -9.52433 1.000 12.29240 209 ALA B CA 1
ATOM 3717 C C . ALA B 1 210 ? 27.28497 17.23686 -8.54161 1.000 13.65430 209 ALA B C 1
ATOM 3718 O O . ALA B 1 210 ? 27.81782 16.16927 -8.22331 1.000 14.50398 209 ALA B O 1
ATOM 3720 N N . ARG B 1 211 ? 26.10892 17.64969 -8.06294 1.000 11.71773 210 ARG B N 1
ATOM 3721 C CA . ARG B 1 211 ? 25.21674 16.78384 -7.29855 1.000 12.28210 210 ARG B CA 1
ATOM 3722 C C . ARG B 1 211 ? 24.04641 16.35335 -8.17749 1.000 12.91199 210 ARG B C 1
ATOM 3723 O O . ARG B 1 211 ? 23.61249 17.10131 -9.05448 1.000 11.91898 210 ARG B O 1
ATOM 3731 N N . VAL B 1 212 ? 23.52517 15.14572 -7.92204 1.000 10.70210 211 VAL B N 1
ATOM 3732 C CA . VAL B 1 212 ? 22.38550 14.58977 -8.65116 1.000 10.27932 211 VAL B CA 1
ATOM 3733 C C . VAL B 1 212 ? 21.40669 13.97820 -7.64769 1.000 10.83426 211 VAL B C 1
ATOM 3734 O O . VAL B 1 212 ? 21.81486 13.17009 -6.80945 1.000 12.64078 211 VAL B O 1
ATOM 3738 N N . ASN B 1 213 ? 20.11942 14.33704 -7.75460 1.000 10.49457 212 ASN B N 1
ATOM 3739 C CA . ASN B 1 213 ? 19.08747 13.85915 -6.83766 1.000 10.52184 212 ASN B CA 1
ATOM 3740 C C . ASN B 1 213 ? 17.76542 13.72027 -7.58313 1.000 11.00514 212 ASN B C 1
ATOM 3741 O O . ASN B 1 213 ? 17.58619 14.26271 -8.67257 1.000 13.29917 212 ASN B O 1
ATOM 3746 N N . THR B 1 214 ? 16.81228 13.01790 -6.96905 1.000 11.00192 213 THR B N 1
ATOM 3747 C CA . THR B 1 214 ? 15.44861 12.98929 -7.49154 1.000 12.49913 213 THR B CA 1
ATOM 3748 C C . THR B 1 214 ? 14.45653 13.57949 -6.49883 1.000 13.27549 213 THR B C 1
ATOM 3749 O O . THR B 1 214 ? 14.67308 13.54866 -5.28369 1.000 11.96979 213 THR B O 1
ATOM 3753 N N . ILE B 1 215 ? 13.36728 14.12724 -7.04864 1.000 9.28319 214 ILE B N 1
ATOM 3754 C CA . ILE B 1 215 ? 12.11818 14.35716 -6.32498 1.000 13.93880 214 ILE B CA 1
ATOM 3755 C C . ILE B 1 215 ? 11.13482 13.28867 -6.77560 1.000 12.53756 214 ILE B C 1
ATOM 3756 O O . ILE B 1 215 ? 10.94107 13.09348 -7.98241 1.000 11.99350 214 ILE B O 1
ATOM 3761 N N . SER B 1 216 ? 10.52304 12.57359 -5.82293 1.000 12.41286 215 SER B N 1
ATOM 3762 C CA . SER B 1 216 ? 9.48666 11.60327 -6.18266 1.000 11.92508 215 SER B CA 1
ATOM 3763 C C . SER B 1 216 ? 8.14070 12.06960 -5.63808 1.000 11.12448 215 SER B C 1
ATOM 3764 O O . SER B 1 216 ? 7.82655 11.81915 -4.46101 1.000 13.18102 215 SER B O 1
ATOM 3767 N N . PRO B 1 217 ? 7.32236 12.76393 -6.42477 1.000 10.52115 216 PRO B N 1
ATOM 3768 C CA . PRO B 1 217 ? 5.99304 13.15018 -5.92782 1.000 12.37794 216 PRO B CA 1
ATOM 3769 C C . PRO B 1 217 ? 5.05119 11.96113 -5.86846 1.000 14.65819 216 PRO B C 1
ATOM 3770 O O . PRO B 1 217 ? 5.16134 11.00886 -6.64777 1.000 12.07632 216 PRO B O 1
ATOM 3774 N N . GLY B 1 218 ? 4.11381 12.03317 -4.91717 1.000 10.59821 217 GLY B N 1
ATOM 3775 C CA . GLY B 1 218 ? 2.90853 11.22085 -4.94976 1.000 11.57737 217 GLY B CA 1
ATOM 3776 C C . GLY B 1 218 ? 1.85340 11.86352 -5.83021 1.000 14.67572 217 GLY B C 1
ATOM 3777 O O . GLY B 1 218 ? 2.16934 12.55333 -6.80456 1.000 13.59910 217 GLY B O 1
ATOM 3778 N N . TYR B 1 219 ? 0.57868 11.64932 -5.48389 1.000 13.16095 218 TYR B N 1
ATOM 3779 C CA . TYR B 1 219 ? -0.52713 12.17124 -6.29497 1.000 13.95504 218 TYR B CA 1
ATOM 3780 C C . TYR B 1 219 ? -0.67551 13.67773 -6.08036 1.000 15.25875 218 TYR B C 1
ATOM 3781 O O . TYR B 1 219 ? -0.99392 14.12800 -4.97630 1.000 14.82508 218 TYR B O 1
ATOM 3790 N N . ILE B 1 220 ? -0.43900 14.45188 -7.13792 1.000 14.27132 219 ILE B N 1
ATOM 3791 C CA . ILE B 1 220 ? -0.45635 15.90879 -7.09071 1.000 14.30086 219 ILE B CA 1
ATOM 3792 C C . ILE B 1 220 ? -1.56858 16.38822 -8.01419 1.000 17.13846 219 ILE B C 1
ATOM 3793 O O . ILE B 1 220 ? -1.74780 15.85206 -9.11384 1.000 18.91385 219 ILE B O 1
ATOM 3798 N N . ASP B 1 221 ? -2.31764 17.39480 -7.56794 1.000 17.72740 220 ASP B N 1
ATOM 3799 C CA . ASP B 1 221 ? -3.43907 17.86820 -8.36656 1.000 23.82485 220 ASP B CA 1
ATOM 3800 C C . ASP B 1 221 ? -2.94803 18.67782 -9.56367 1.000 26.00471 220 ASP B C 1
ATOM 3801 O O . ASP B 1 221 ? -2.82049 19.90262 -9.48527 1.000 28.96559 220 ASP B O 1
ATOM 3806 N N . THR B 1 222 ? -2.65101 17.98553 -10.66615 1.000 25.05141 221 THR B N 1
ATOM 3807 C CA . THR B 1 222 ? -2.38037 18.59663 -11.96198 1.000 26.51101 221 THR B CA 1
ATOM 3808 C C . THR B 1 222 ? -3.29083 17.95619 -12.99950 1.000 34.84295 221 THR B C 1
ATOM 3809 O O . THR B 1 222 ? -4.23588 17.24793 -12.64036 1.000 34.01933 221 THR B O 1
ATOM 3813 N N . ASP B 1 223 ? -3.00074 18.17122 -14.28436 1.000 34.76938 222 ASP B N 1
ATOM 3814 C CA . ASP B 1 223 ? -3.78072 17.56784 -15.35850 1.000 40.36471 222 ASP B CA 1
ATOM 3815 C C . ASP B 1 223 ? -3.32704 16.16246 -15.72578 1.000 41.79059 222 ASP B C 1
ATOM 3816 O O . ASP B 1 223 ? -4.05387 15.46832 -16.44499 1.000 40.24298 222 ASP B O 1
ATOM 3821 N N . ILE B 1 224 ? -2.14938 15.72633 -15.26790 1.000 33.96626 223 ILE B N 1
ATOM 3822 C CA . ILE B 1 224 ? -1.60182 14.46916 -15.76178 1.000 34.83190 223 ILE B CA 1
ATOM 3823 C C . ILE B 1 224 ? -2.47312 13.30308 -15.29877 1.000 37.38762 223 ILE B C 1
ATOM 3824 O O . ILE B 1 224 ? -2.38795 12.19594 -15.85195 1.000 35.40375 223 ILE B O 1
ATOM 3829 N N . THR B 1 225 ? -3.33313 13.54220 -14.30234 1.000 40.58833 224 THR B N 1
ATOM 3830 C CA . THR B 1 225 ? -4.22955 12.54284 -13.73657 1.000 41.93441 224 THR B CA 1
ATOM 3831 C C . THR B 1 225 ? -5.68944 12.79917 -14.09884 1.000 48.71554 224 THR B C 1
ATOM 3832 O O . THR B 1 225 ? -6.58792 12.30863 -13.40777 1.000 50.01801 224 THR B O 1
ATOM 3836 N N . ASP B 1 226 ? -5.94974 13.56885 -15.15996 1.000 48.85577 225 ASP B N 1
ATOM 3837 C CA . ASP B 1 226 ? -7.33012 13.83471 -15.55539 1.000 51.98507 225 ASP B CA 1
ATOM 3838 C C . ASP B 1 226 ? -7.99213 12.63839 -16.22409 1.000 49.91834 225 ASP B C 1
ATOM 3839 O O . ASP B 1 226 ? -9.20337 12.67943 -16.46588 1.000 51.43482 225 ASP B O 1
ATOM 3844 N N . PHE B 1 227 ? -7.23683 11.58079 -16.52276 1.000 45.60104 226 PHE B N 1
ATOM 3845 C CA . PHE B 1 227 ? -7.82470 10.31249 -16.93791 1.000 48.29190 226 PHE B CA 1
ATOM 3846 C C . PHE B 1 227 ? -8.51932 9.58192 -15.79272 1.000 52.35819 226 PHE B C 1
ATOM 3847 O O . PHE B 1 227 ? -9.00855 8.46338 -16.00471 1.000 48.19972 226 PHE B O 1
ATOM 3855 N N . ALA B 1 228 ? -8.58097 10.18099 -14.60119 1.000 49.01614 227 ALA B N 1
ATOM 3856 C CA . ALA B 1 228 ? -8.96472 9.48122 -13.38202 1.000 39.78295 227 ALA B CA 1
ATOM 3857 C C . ALA B 1 228 ? -10.42635 9.74755 -13.05106 1.000 36.29018 227 ALA B C 1
ATOM 3858 O O . ALA B 1 228 ? -10.82799 10.89804 -12.84057 1.000 32.94971 227 ALA B O 1
ATOM 3860 N N . SER B 1 229 ? -11.20521 8.67812 -12.97429 1.000 30.97165 228 SER B N 1
ATOM 3861 C CA . SER B 1 229 ? -12.56387 8.79104 -12.48867 1.000 32.90819 228 SER B CA 1
ATOM 3862 C C . SER B 1 229 ? -12.56998 9.19437 -11.02339 1.000 31.27700 228 SER B C 1
ATOM 3863 O O . SER B 1 229 ? -11.61317 8.95665 -10.27734 1.000 26.45880 228 SER B O 1
ATOM 3866 N N . LYS B 1 230 ? -13.67771 9.80245 -10.62081 1.000 31.87852 229 LYS B N 1
ATOM 3867 C CA . LYS B 1 230 ? -14.00541 10.05611 -9.22737 1.000 29.87210 229 LYS B CA 1
ATOM 3868 C C . LYS B 1 230 ? -13.76186 8.86411 -8.29979 1.000 32.19081 229 LYS B C 1
ATOM 3869 O O . LYS B 1 230 ? -13.22126 9.04376 -7.20007 1.000 27.98136 229 LYS B O 1
ATOM 3875 N N . ASP B 1 231 ? -14.14214 7.64815 -8.70928 1.000 31.06155 230 ASP B N 1
ATOM 3876 C CA . ASP B 1 231 ? -13.94239 6.50427 -7.82012 1.000 30.54722 230 ASP B CA 1
ATOM 3877 C C . ASP B 1 231 ? -12.48540 6.06474 -7.75820 1.000 28.40839 230 ASP B C 1
ATOM 3878 O O . ASP B 1 231 ? -12.05433 5.50277 -6.74632 1.000 25.34552 230 ASP B O 1
ATOM 3883 N N . MET B 1 232 ? -11.71589 6.28571 -8.82025 1.000 23.50549 231 MET B N 1
ATOM 3884 C CA . MET B 1 232 ? -10.29604 5.95143 -8.76652 1.000 22.41239 231 MET B CA 1
ATOM 3885 C C . MET B 1 232 ? -9.55900 6.87447 -7.79619 1.000 20.56362 231 MET B C 1
ATOM 3886 O O . MET B 1 232 ? -8.78284 6.41209 -6.94429 1.000 18.82225 231 MET B O 1
ATOM 3891 N N . LYS B 1 233 ? -9.82109 8.18384 -7.88991 1.000 20.21956 232 LYS B N 1
ATOM 3892 C CA . LYS B 1 233 ? -9.19703 9.14462 -6.98102 1.000 16.65289 232 LYS B CA 1
ATOM 3893 C C . LYS B 1 233 ? -9.58324 8.86667 -5.53547 1.000 20.87639 232 LYS B C 1
ATOM 3894 O O . LYS B 1 233 ? -8.76158 9.01900 -4.62550 1.000 17.14204 232 LYS B O 1
ATOM 3900 N N . ALA B 1 234 ? -10.83211 8.45419 -5.30169 1.000 20.81443 233 ALA B N 1
ATOM 3901 C CA . ALA B 1 234 ? -11.25501 8.13004 -3.94375 1.000 18.35161 233 ALA B CA 1
ATOM 3902 C C . ALA B 1 234 ? -10.39035 7.02995 -3.34214 1.000 17.96626 233 ALA B C 1
ATOM 3903 O O . ALA B 1 234 ? -10.01037 7.10502 -2.16526 1.000 15.46078 233 ALA B O 1
ATOM 3905 N N . LYS B 1 235 ? -10.05926 6.00316 -4.13787 1.000 17.22360 234 LYS B N 1
ATOM 3906 C CA . LYS B 1 235 ? -9.21309 4.92569 -3.63548 1.000 17.42291 234 LYS B CA 1
ATOM 3907 C C . LYS B 1 235 ? -7.80757 5.42705 -3.32157 1.000 14.04595 234 LYS B C 1
ATOM 3908 O O . LYS B 1 235 ? -7.23615 5.05765 -2.29105 1.000 14.48265 234 LYS B O 1
ATOM 3914 N N . TRP B 1 236 ? -7.24420 6.27687 -4.19130 1.000 15.00706 235 TRP B N 1
ATOM 3915 C CA . TRP B 1 236 ? -5.96592 6.91416 -3.87998 1.000 14.89909 235 TRP B CA 1
ATOM 3916 C C . TRP B 1 236 ? -6.02554 7.61040 -2.52503 1.000 14.89911 235 TRP B C 1
ATOM 3917 O O . TRP B 1 236 ? -5.10113 7.48693 -1.71161 1.000 15.07875 235 TRP B O 1
ATOM 3928 N N . TRP B 1 237 ? -7.08925 8.38648 -2.27778 1.000 15.27686 236 TRP B N 1
ATOM 3929 C CA . TRP B 1 237 ? -7.17257 9.11202 -1.01045 1.000 14.38097 236 TRP B CA 1
ATOM 3930 C C . TRP B 1 237 ? -7.23493 8.14691 0.16906 1.000 12.90505 236 TRP B C 1
ATOM 3931 O O . TRP B 1 237 ? -6.62703 8.40072 1.21296 1.000 14.96934 236 TRP B O 1
ATOM 3942 N N . GLN B 1 238 ? -7.97513 7.02868 0.01941 1.000 13.95475 237 GLN B N 1
ATOM 3943 C CA . GLN B 1 238 ? -8.10973 6.04886 1.09951 1.000 13.16711 237 GLN B CA 1
ATOM 3944 C C . GLN B 1 238 ? -6.77487 5.42788 1.49619 1.000 14.62310 237 GLN B C 1
ATOM 3945 O O . GLN B 1 238 ? -6.59265 5.03091 2.65466 1.000 14.20972 237 GLN B O 1
ATOM 3951 N N . LEU B 1 239 ? -5.83418 5.35010 0.56045 1.000 15.15076 238 LEU B N 1
ATOM 3952 C CA . LEU B 1 239 ? -4.53918 4.71860 0.76988 1.000 15.08739 238 LEU B CA 1
ATOM 3953 C C . LEU B 1 239 ? -3.44276 5.72525 1.09115 1.000 13.35543 238 LEU B C 1
ATOM 3954 O O . LEU B 1 239 ? -2.29676 5.32340 1.31261 1.000 13.64266 238 LEU B O 1
ATOM 3959 N N . THR B 1 240 ? -3.75753 7.02093 1.08333 1.000 13.15616 239 THR B N 1
ATOM 3960 C CA . THR B 1 240 ? -2.77618 8.06310 1.36771 1.000 13.07077 239 THR B CA 1
ATOM 3961 C C . THR B 1 240 ? -2.86844 8.45750 2.83351 1.000 14.25166 239 THR B C 1
ATOM 3962 O O . THR B 1 240 ? -3.91851 8.96180 3.25885 1.000 14.71565 239 THR B O 1
ATOM 3966 N N . PRO B 1 241 ? -1.81675 8.28910 3.63591 1.000 11.71881 240 PRO B N 1
ATOM 3967 C CA . PRO B 1 241 ? -1.93739 8.62884 5.06627 1.000 12.02850 240 PRO B CA 1
ATOM 3968 C C . PRO B 1 241 ? -2.44656 10.04420 5.36109 1.000 13.75032 240 PRO B C 1
ATOM 3969 O O . PRO B 1 241 ? -3.23044 10.20789 6.31549 1.000 13.91909 240 PRO B O 1
ATOM 3973 N N . LEU B 1 242 ? -2.05814 11.07431 4.58364 1.000 13.09421 241 LEU B N 1
ATOM 3974 C CA . LEU B 1 242 ? -2.61478 12.40330 4.84096 1.000 13.21919 241 LEU B CA 1
ATOM 3975 C C . LEU B 1 242 ? -4.05373 12.56621 4.35735 1.000 14.28256 241 LEU B C 1
ATOM 3976 O O . LEU B 1 242 ? -4.69619 13.54537 4.75535 1.000 15.46149 241 LEU B O 1
ATOM 3981 N N . GLY B 1 243 ? -4.56454 11.66174 3.51699 1.000 12.29710 242 GLY B N 1
ATOM 3982 C CA . GLY B 1 243 ? -5.98335 11.65105 3.16826 1.000 13.68267 242 GLY B CA 1
ATOM 3983 C C . GLY B 1 243 ? -6.39741 12.51623 1.99072 1.000 14.70670 242 GLY B C 1
ATOM 3984 O O . GLY B 1 243 ? -7.59027 12.83759 1.86218 1.000 13.92135 242 GLY B O 1
ATOM 3985 N N . ARG B 1 244 ? -5.46207 12.90258 1.12841 1.000 11.72629 243 ARG B N 1
ATOM 3986 C CA . ARG B 1 244 ? -5.73092 13.84787 0.05115 1.000 13.51573 243 ARG B CA 1
ATOM 3987 C C . ARG B 1 244 ? -4.60393 13.78991 -0.97011 1.000 14.57248 243 ARG B C 1
ATOM 3988 O O . ARG B 1 244 ? -3.55576 13.17276 -0.74402 1.000 14.32964 243 ARG B O 1
ATOM 3996 N N . GLU B 1 245 ? -4.83347 14.46643 -2.09335 1.000 15.01034 244 GLU B N 1
ATOM 3997 C CA . GLU B 1 245 ? -3.78988 14.76646 -3.06220 1.000 15.55738 244 GLU B CA 1
ATOM 3998 C C . GLU B 1 245 ? -2.99703 15.98628 -2.60536 1.000 14.55138 244 GLU B C 1
ATOM 3999 O O . GLU B 1 245 ? -3.45710 16.77231 -1.77284 1.000 15.17004 244 GLU B O 1
ATOM 4005 N N . GLY B 1 246 ? -1.75303 16.13859 -3.15545 1.000 11.48744 245 GLY B N 1
ATOM 4006 C CA . GLY B 1 246 ? -0.94643 17.29967 -2.83909 1.000 11.86085 245 GLY B CA 1
ATOM 4007 C C . GLY B 1 246 ? -1.12559 18.43443 -3.85438 1.000 11.87054 245 GLY B C 1
ATOM 4008 O O . GLY B 1 246 ? -1.64388 18.22760 -4.94799 1.000 16.35463 245 GLY B O 1
ATOM 4009 N N . LEU B 1 247 ? -0.71647 19.64518 -3.45898 1.000 13.71947 246 LEU B N 1
ATOM 4010 C CA . LEU B 1 247 ? -0.67362 20.81296 -4.34050 1.000 13.36388 246 LEU B CA 1
ATOM 4011 C C . LEU B 1 247 ? 0.72273 20.97538 -4.92017 1.000 14.15809 246 LEU B C 1
ATOM 4012 O O . LEU B 1 247 ? 1.70870 20.59759 -4.28880 1.000 13.41564 246 LEU B O 1
ATOM 4017 N N . THR B 1 248 ? 0.82038 21.60893 -6.09630 1.000 14.87855 247 THR B N 1
ATOM 4018 C CA . THR B 1 248 ? 2.15864 21.87583 -6.62011 1.000 14.75479 247 THR B CA 1
ATOM 4019 C C . THR B 1 248 ? 2.96643 22.75635 -5.66605 1.000 13.91842 247 THR B C 1
ATOM 4020 O O . THR B 1 248 ? 4.19355 22.61506 -5.58215 1.000 15.01467 247 THR B O 1
ATOM 4024 N N . GLN B 1 249 ? 2.30270 23.65269 -4.91762 1.000 13.79730 248 GLN B N 1
ATOM 4025 C CA . GLN B 1 249 ? 3.01643 24.49174 -3.95585 1.000 15.90014 248 GLN B CA 1
ATOM 4026 C C . GLN B 1 249 ? 3.63496 23.68019 -2.82298 1.000 13.92638 248 GLN B C 1
ATOM 4027 O O . GLN B 1 249 ? 4.47863 24.20434 -2.09305 1.000 15.20096 248 GLN B O 1
ATOM 4033 N N . GLU B 1 250 ? 3.22525 22.42483 -2.65527 1.000 12.07032 249 GLU B N 1
ATOM 4034 C CA . GLU B 1 250 ? 3.79880 21.56302 -1.63444 1.000 11.97096 249 GLU B CA 1
ATOM 4035 C C . GLU B 1 250 ? 5.01624 20.80344 -2.14753 1.000 11.88958 249 GLU B C 1
ATOM 4036 O O . GLU B 1 250 ? 5.62161 20.03399 -1.38464 1.000 11.74747 249 GLU B O 1
ATOM 4042 N N . LEU B 1 251 ? 5.38621 21.00363 -3.41763 1.000 11.18765 250 LEU B N 1
ATOM 4043 C CA . LEU B 1 251 ? 6.58762 20.41296 -4.00062 1.000 11.56648 250 LEU B CA 1
ATOM 4044 C C . LEU B 1 251 ? 7.73832 21.39406 -4.11167 1.000 15.23998 250 LEU B C 1
ATOM 4045 O O . LEU B 1 251 ? 8.90392 20.97419 -4.08238 1.000 12.59628 250 LEU B O 1
ATOM 4050 N N . VAL B 1 252 ? 7.44622 22.69231 -4.24311 1.000 13.74882 251 VAL B N 1
ATOM 4051 C CA . VAL B 1 252 ? 8.49186 23.63005 -4.63736 1.000 12.33472 251 VAL B CA 1
ATOM 4052 C C . VAL B 1 252 ? 9.55346 23.77701 -3.55325 1.000 14.23980 251 VAL B C 1
ATOM 4053 O O . VAL B 1 252 ? 10.71641 24.06264 -3.86630 1.000 13.09443 251 VAL B O 1
ATOM 4057 N N . GLY B 1 253 ? 9.18803 23.60500 -2.27226 1.000 13.15319 252 GLY B N 1
ATOM 4058 C CA . GLY B 1 253 ? 10.19003 23.64999 -1.21868 1.000 14.50160 252 GLY B CA 1
ATOM 4059 C C . GLY B 1 253 ? 11.26950 22.59621 -1.39834 1.000 13.27475 252 GLY B C 1
ATOM 4060 O O . GLY B 1 253 ? 12.44570 22.85169 -1.14017 1.000 11.30107 252 GLY B O 1
ATOM 4061 N N . GLY B 1 254 ? 10.87739 21.39149 -1.81948 1.000 11.56967 253 GLY B N 1
ATOM 4062 C CA . GLY B 1 254 ? 11.85395 20.32378 -2.00885 1.000 12.19890 253 GLY B CA 1
ATOM 4063 C C . GLY B 1 254 ? 12.72469 20.54065 -3.23413 1.000 11.14585 253 GLY B C 1
ATOM 4064 O O . GLY B 1 254 ? 13.93029 20.26157 -3.21087 1.000 11.27778 253 GLY B O 1
ATOM 4065 N N . TYR B 1 255 ? 12.13372 21.06351 -4.31692 1.000 11.68152 254 TYR B N 1
ATOM 4066 C CA . TYR B 1 255 ? 12.92444 21.41707 -5.49394 1.000 11.89345 254 TYR B CA 1
ATOM 4067 C C . TYR B 1 255 ? 13.90701 22.54330 -5.17481 1.000 12.86770 254 TYR B C 1
ATOM 4068 O O . TYR B 1 255 ? 15.02684 22.55123 -5.69937 1.000 12.10970 254 TYR B O 1
ATOM 4077 N N . LEU B 1 256 ? 13.52114 23.49937 -4.31318 1.000 12.03921 255 LEU B N 1
ATOM 4078 C CA . LEU B 1 256 ? 14.45950 24.56570 -3.96277 1.000 11.31997 255 LEU B CA 1
ATOM 4079 C C . LEU B 1 256 ? 15.56160 24.05817 -3.04391 1.000 12.09970 255 LEU B C 1
ATOM 4080 O O . LEU B 1 256 ? 16.73086 24.45867 -3.17567 1.000 11.65446 255 LEU B O 1
ATOM 4085 N N . TYR B 1 257 ? 15.20341 23.17914 -2.10271 1.000 11.75077 256 TYR B N 1
ATOM 4086 C CA . TYR B 1 257 ? 16.19372 22.54891 -1.23720 1.000 12.16990 256 TYR B CA 1
ATOM 4087 C C . TYR B 1 257 ? 17.31647 21.91454 -2.05975 1.000 11.39077 256 TYR B C 1
ATOM 4088 O O . TYR B 1 257 ? 18.50272 22.20508 -1.84526 1.000 11.50356 256 TYR B O 1
ATOM 4097 N N . LEU B 1 258 ? 16.95319 21.09198 -3.05146 1.000 12.21711 257 LEU B N 1
ATOM 4098 C CA . LEU B 1 258 ? 17.94934 20.35921 -3.83155 1.000 11.19067 257 LEU B CA 1
ATOM 4099 C C . LEU B 1 258 ? 18.71572 21.26214 -4.78845 1.000 12.86012 257 LEU B C 1
ATOM 4100 O O . LEU B 1 258 ? 19.89141 21.01134 -5.06182 1.000 12.76856 257 LEU B O 1
ATOM 4105 N N . ALA B 1 259 ? 18.07691 22.31759 -5.29776 1.000 12.39818 258 ALA B N 1
ATOM 4106 C CA . ALA B 1 259 ? 18.71873 23.18041 -6.28561 1.000 12.21407 258 ALA B CA 1
ATOM 4107 C C . ALA B 1 259 ? 19.80702 24.05619 -5.67460 1.000 12.79016 258 ALA B C 1
ATOM 4108 O O . ALA B 1 259 ? 20.77807 24.39985 -6.35853 1.000 13.35122 258 ALA B O 1
ATOM 4110 N N . SER B 1 260 ? 19.65932 24.41831 -4.40403 1.000 12.79670 259 SER B N 1
ATOM 4111 C CA . SER B 1 260 ? 20.39914 25.49442 -3.76664 1.000 12.63807 259 SER B CA 1
ATOM 4112 C C . SER B 1 260 ? 21.53390 24.95241 -2.90746 1.000 13.61393 259 SER B C 1
ATOM 4113 O O . SER B 1 260 ? 21.72083 23.73635 -2.75871 1.000 12.66979 259 SER B O 1
ATOM 4116 N N . ASN B 1 261 ? 22.27617 25.89343 -2.25955 1.000 12.50134 260 ASN B N 1
ATOM 4117 C CA . ASN B 1 261 ? 23.32893 25.56438 -1.31254 1.000 12.93703 260 ASN B CA 1
ATOM 4118 C C . ASN B 1 261 ? 22.78395 25.07677 0.01879 1.000 12.22916 260 ASN B C 1
ATOM 4119 O O . ASN B 1 261 ? 23.56823 24.88491 0.93972 1.000 12.73766 260 ASN B O 1
ATOM 4124 N N . ALA B 1 262 ? 21.46551 24.87156 0.16094 1.000 10.98791 261 ALA B N 1
ATOM 4125 C CA . ALA B 1 262 ? 20.93178 24.22686 1.34505 1.000 12.34137 261 ALA B CA 1
ATOM 4126 C C . ALA B 1 262 ? 21.28733 22.74813 1.40587 1.000 12.48298 261 ALA B C 1
ATOM 4127 O O . ALA B 1 262 ? 21.12801 22.14288 2.46663 1.000 10.96075 261 ALA B O 1
ATOM 4129 N N . SER B 1 263 ? 21.76173 22.16192 0.30972 1.000 11.25939 262 SER B N 1
ATOM 4130 C CA . SER B 1 263 ? 21.89974 20.70470 0.21695 1.000 10.37847 262 SER B CA 1
ATOM 4131 C C . SER B 1 263 ? 23.27217 20.29668 -0.32644 1.000 12.69833 262 SER B C 1
ATOM 4132 O O . SER B 1 263 ? 23.37964 19.33688 -1.09726 1.000 10.61330 262 SER B O 1
ATOM 4135 N N . THR B 1 264 ? 24.35306 20.97754 0.09225 1.000 11.81905 263 THR B N 1
ATOM 4136 C CA . THR B 1 264 ? 25.65833 20.73016 -0.54174 1.000 11.52881 263 THR B CA 1
ATOM 4137 C C . THR B 1 264 ? 26.27012 19.37823 -0.18757 1.000 11.34020 263 THR B C 1
ATOM 4138 O O . THR B 1 264 ? 27.26202 18.99846 -0.83336 1.000 12.53376 263 THR B O 1
ATOM 4142 N N . PHE B 1 265 ? 25.73751 18.65395 0.80395 1.000 10.51896 264 PHE B N 1
ATOM 4143 C CA . PHE B 1 265 ? 26.19200 17.29036 1.09426 1.000 10.77360 264 PHE B CA 1
ATOM 4144 C C . PHE B 1 265 ? 25.15086 16.26608 0.65998 1.000 12.87599 264 PHE B C 1
ATOM 4145 O O . PHE B 1 265 ? 25.28332 15.07790 0.98042 1.000 13.20151 264 PHE B O 1
ATOM 4153 N N . THR B 1 266 ? 24.14190 16.68733 -0.09563 1.000 11.12247 265 THR B N 1
ATOM 4154 C CA . THR B 1 266 ? 23.04976 15.80604 -0.49715 1.000 9.36962 265 THR B CA 1
ATOM 4155 C C . THR B 1 266 ? 23.24741 15.40779 -1.95706 1.000 10.16844 265 THR B C 1
ATOM 4156 O O . THR B 1 266 ? 23.13235 16.24328 -2.87111 1.000 11.29057 265 THR B O 1
ATOM 4160 N N . THR B 1 267 ? 23.53258 14.12834 -2.18124 1.000 9.67114 266 THR B N 1
ATOM 4161 C CA . THR B 1 267 ? 23.60493 13.63868 -3.54423 1.000 10.59393 266 THR B CA 1
ATOM 4162 C C . THR B 1 267 ? 23.22834 12.16593 -3.55851 1.000 12.23800 266 THR B C 1
ATOM 4163 O O . THR B 1 267 ? 23.39724 11.45538 -2.56247 1.000 11.99336 266 THR B O 1
ATOM 4167 N N . GLY B 1 268 ? 22.68795 11.72312 -4.68971 1.000 12.38291 267 GLY B N 1
ATOM 4168 C CA . GLY B 1 268 ? 22.19844 10.36238 -4.79431 1.000 10.61585 267 GLY B CA 1
ATOM 4169 C C . GLY B 1 268 ? 20.95462 10.07859 -3.98325 1.000 12.13674 267 GLY B C 1
ATOM 4170 O O . GLY B 1 268 ? 20.63176 8.90840 -3.75284 1.000 15.64918 267 GLY B O 1
ATOM 4171 N N . SER B 1 269 ? 20.24747 11.10849 -3.53124 1.000 12.15013 268 SER B N 1
ATOM 4172 C CA . SER B 1 269 ? 19.10348 10.91731 -2.65574 1.000 11.66385 268 SER B CA 1
ATOM 4173 C C . SER B 1 269 ? 17.79505 11.03139 -3.43206 1.000 12.09830 268 SER B C 1
ATOM 4174 O O . SER B 1 269 ? 17.72367 11.65272 -4.49503 1.000 14.48088 268 SER B O 1
ATOM 4177 N N . ASP B 1 270 ? 16.75015 10.42074 -2.86443 1.000 10.58968 269 ASP B N 1
ATOM 4178 C CA . ASP B 1 270 ? 15.39455 10.43048 -3.41457 1.000 14.12494 269 ASP B CA 1
ATOM 4179 C C . ASP B 1 270 ? 14.49739 11.09003 -2.36849 1.000 13.51578 269 ASP B C 1
ATOM 4180 O O . ASP B 1 270 ? 14.22028 10.48925 -1.32048 1.000 16.04017 269 ASP B O 1
ATOM 4185 N N . VAL B 1 271 ? 14.08576 12.33602 -2.63462 1.000 11.83945 270 VAL B N 1
ATOM 4186 C CA . VAL B 1 271 ? 13.24382 13.12048 -1.72780 1.000 10.93760 270 VAL B CA 1
ATOM 4187 C C . VAL B 1 271 ? 11.78617 12.82291 -2.08776 1.000 11.33831 270 VAL B C 1
ATOM 4188 O O . VAL B 1 271 ? 11.28436 13.28772 -3.11600 1.000 12.30173 270 VAL B O 1
ATOM 4192 N N . VAL B 1 272 ? 11.11650 12.00016 -1.26250 1.000 11.21760 271 VAL B N 1
ATOM 4193 C CA . VAL B 1 272 ? 9.73524 11.57437 -1.52293 1.000 12.89554 271 VAL B CA 1
ATOM 4194 C C . VAL B 1 272 ? 8.75276 12.56434 -0.90717 1.000 12.38094 271 VAL B C 1
ATOM 4195 O O . VAL B 1 272 ? 8.86781 12.91256 0.27495 1.000 13.60360 271 VAL B O 1
ATOM 4199 N N . ILE B 1 273 ? 7.79631 13.03512 -1.71783 1.000 11.09329 272 ILE B N 1
ATOM 4200 C CA . ILE B 1 273 ? 6.80770 14.04143 -1.30284 1.000 10.46161 272 ILE B CA 1
ATOM 4201 C C . ILE B 1 273 ? 5.43891 13.49092 -1.69696 1.000 12.16914 272 ILE B C 1
ATOM 4202 O O . ILE B 1 273 ? 4.91246 13.80386 -2.77192 1.000 13.25265 272 ILE B O 1
ATOM 4207 N N . ASP B 1 274 ? 4.83882 12.66535 -0.81409 1.000 10.61463 273 ASP B N 1
ATOM 4208 C CA . ASP B 1 274 ? 3.72231 11.82525 -1.23406 1.000 12.52528 273 ASP B CA 1
ATOM 4209 C C . ASP B 1 274 ? 2.61647 11.68620 -0.19347 1.000 11.67510 273 ASP B C 1
ATOM 4210 O O . ASP B 1 274 ? 1.78642 10.78223 -0.31584 1.000 10.42361 273 ASP B O 1
ATOM 4215 N N . GLY B 1 275 ? 2.57166 12.54951 0.82019 1.000 11.25621 274 GLY B N 1
ATOM 4216 C CA . GLY B 1 275 ? 1.54279 12.41405 1.84032 1.000 12.12035 274 GLY B CA 1
ATOM 4217 C C . GLY B 1 275 ? 1.60291 11.11217 2.59957 1.000 12.35002 274 GLY B C 1
ATOM 4218 O O . GLY B 1 275 ? 0.60492 10.71304 3.21228 1.000 13.02823 274 GLY B O 1
ATOM 4219 N N . GLY B 1 276 ? 2.73626 10.40914 2.53688 1.000 10.92723 275 GLY B N 1
ATOM 4220 C CA . GLY B 1 276 ? 2.89514 9.12118 3.18639 1.000 14.26818 275 GLY B CA 1
ATOM 4221 C C . GLY B 1 276 ? 2.55224 7.89675 2.35006 1.000 11.27202 275 GLY B C 1
ATOM 4222 O O . GLY B 1 276 ? 2.61571 6.78262 2.88686 1.000 11.43599 275 GLY B O 1
ATOM 4223 N N . TYR B 1 277 ? 2.20892 8.06239 1.06228 1.000 11.73964 276 TYR B N 1
ATOM 4224 C CA . TYR B 1 277 ? 1.65019 6.96484 0.26137 1.000 12.34250 276 TYR B CA 1
ATOM 4225 C C . TYR B 1 277 ? 2.53141 5.71015 0.28351 1.000 10.32595 276 TYR B C 1
ATOM 4226 O O . TYR B 1 277 ? 2.01822 4.57748 0.34797 1.000 12.03269 276 TYR B O 1
ATOM 4235 N N . THR B 1 278 ? 3.85350 5.88705 0.20496 1.000 12.12966 277 THR B N 1
ATOM 4236 C CA . THR B 1 278 ? 4.74895 4.73145 0.12521 1.000 12.14263 277 THR B CA 1
ATOM 4237 C C . THR B 1 278 ? 4.98513 4.04530 1.46920 1.000 15.25409 277 THR B C 1
ATOM 4238 O O . THR B 1 278 ? 5.69926 3.03552 1.50003 1.000 18.53588 277 THR B O 1
ATOM 4242 N N . CYS B 1 279 ? 4.38495 4.52181 2.55976 1.000 12.66744 278 CYS B N 1
ATOM 4243 C CA . CYS B 1 279 ? 4.60130 3.89407 3.86645 1.000 12.75990 278 CYS B CA 1
ATOM 4244 C C . CYS B 1 279 ? 3.72146 2.67575 4.16659 1.000 15.89325 278 CYS B C 1
ATOM 4245 O O . CYS B 1 279 ? 4.25188 1.65816 4.62676 1.000 15.15343 278 CYS B O 1
ATOM 4248 N N . PRO B 1 280 ? 2.39678 2.70905 3.94165 1.000 12.89817 279 PRO B N 1
ATOM 4249 C CA . PRO B 1 280 ? 1.61864 1.49647 4.23672 1.000 14.35404 279 PRO B CA 1
ATOM 4250 C C . PRO B 1 280 ? 2.16328 0.29974 3.42134 1.000 20.89583 279 PRO B C 1
ATOM 4251 O O . PRO B 1 280 ? 1.55801 -0.72796 3.06845 1.000 19.60759 279 PRO B O 1
#

InterPro domains:
  IPR002347 Short-chain dehydrogenase/reductase SDR [PF13561] (44-277)
  IPR002347 Short-chain dehydrogenase/reductase SDR [PR00080] (110-121)
  IPR002347 Short-chain dehydrogenase/reductase SDR [PR00080] (175-183)
  IPR002347 Short-chain dehydrogenase/reductase SDR [PR00080] (187-206)
  IPR002347 Short-chain dehydrogenase/reductase SDR [PR00081] (36-53)
  IPR002347 Short-chain dehydrogenase/reductase SDR [PR00081] (110-121)
  IPR002347 Short-chain dehydrogenase/reductase SDR [PR00081] (159-175)
  IPR002347 Short-chain dehydrogenase/reductase SDR [PR00081] (187-206)
  IPR002347 Short-chain dehydrogenase/reductase SDR [PR00081] (207-224)
  IPR002347 Short-chain dehydrogenase/reductase SDR [PR00081] (240-260)
  IPR036291 NAD(P)-binding domain superfamily [SSF51735] (30-278)

Foldseek 3Di:
DPPFDADPLERVLPGDDRDDDDDDPDLVVQLAQAPAEEEFEPCVFFLRVLQQLLNLVSHYEYEYEDEPDDCQVSQVVSCVPRVHHYGYDYADLLDLVRLLVVQVVCCVVVVAHAEYEAEDAAAQQDADPVPPPPCPSLCRRCRNLAVSSVSNVVNNLVRQVVVLHHFYEYEAACLLVDADPDGHGVSNSVSRVNVLVVQLSVCSVSVRGYAGEYEHEAAEPTCRCVSDDPVSLCVLLVQQQQRHHHYSNQCNVVVSCRGGSVQSVDHSYYHYHYNCNNPD/DPPFDADPQERVLDGDDDDDDDDDPDLVLQLAQAPAEEEFEPCVFFLRVLQQLLNLVSHYEYEAEDEPDDCQVSQVCSCVPRVHHYGYDYADLLDLVRLLVVQVVCCVVPVAHAEYEAEDAAADQPADPVPPDDCVSLCVRCSNLAVSSVSNVVNNLVRQVVVLEHFYEYEAACLLVDADPDGGGVSNSVSRVNVLVVQLSVCSVSVRGYAGEYEHEAAEPTCSCVSDDPVRLQVLLVQQQQRHHHYSNQCNVVVSCRGGSVASVDHSYYHYHYSCNSPD

Radius of gyration: 23.42 Å; Cα contacts (8 Å, |Δi|>4): 1273; chains: 2; bounding box: 74×53×65 Å

Sequence (560 aa):
SMGEIESYCNKELGPLPTKAPTLSKNVLDLFSLKGKVASVTGSSGGIGWAVAEAYAQAGADVAIWYNSHPADEKAEHLQKTYGVHSKAYKCNISDPKSVEETISQQEKDFGTIDVFVANAGVTWTQGPEIDVDNYDSWNKIISVDLNGVYYCSHNIGKIFKKNGKGSLIITSSISGKIVNIPQLQAPYNTAKAACTHLAKSLAIEWAPFARVNTISPGYIDTDITDFASKDMKAKWWQLTPLGREGLTQELVGGYLYLASNASTFTTGSDVVIDGGYTCPSMGEIESYCNKELGPLPTKAPTLSKNVLDLFSLKGKVASVTGSSGGIGWAVAEAYAQAGADVAIWYNSHPADEKAEHLQKTYGVHSKAYKCNISDPKSVEETISQQEKDFGTIDVFVANAGVTWTQGPEIDVDNYDSWNKIISVDLNGVYYCSHNIGKIFKKNGKGSLIITSSISGKIVNIPQLQAPYNTAKAACTHLAKSLAIEWAPFARVNTISPGYIDTDITDFASKDMKAKWWQLTPLGREGLTQELVGGYLYLASNASTFTTGSDVVIDGGYTCP